Protein AF-H0F268-F1 (afdb_monomer_lite)

Organism: NCBI:txid477184

Sequence (462 aa):
NNNSALPGAGPYPRFGGDTLRIVGVYVGIMRSIFLHEFGHALIGELELPSTGAEEDAVDMYSALQIVEPTMYPSSDKDVNKMARDAATYAALQWYYSGKLAEKRGASASSAWQDEHTGDLKRFRNMLCIMYGGNPAVFESVTKHVGFEDRTKARCTDEFNKQNRAWRRLLAPHTRVGEWTPDGQQPANAPGAPVNVVFEPSKRKIGNLFANNLSDAITANIKLLGQTYVLPRPVNVVFKDCGQLNAWYSPREGSITMCYDLIENIAVMISDIEMGTVGGEVVASKEGAAPAAPRQQPAPGQGMPALPSGAFDELKDSGVPPTSMLFSSPYRGATPNKHTRAEIVTTGDLVKMINKDKNILIIDTSGLRDTLPIAYPLADAGSDGSVADSLQSALDAWLQKNTGGRRDAPIVFMGAGMNDRSSYNAALRAGTLGWRAYWYRGGMEAWVANGLPTAPVKPAAKN

Structure (mmCIF, N/CA/C/O backbone):
data_AF-H0F268-F1
#
_entry.id   AF-H0F268-F1
#
loop_
_atom_site.group_PDB
_atom_site.id
_atom_site.type_symbol
_atom_site.label_atom_id
_atom_site.label_alt_id
_atom_site.label_comp_id
_atom_site.label_asym_id
_atom_site.label_entity_id
_atom_site.label_seq_id
_atom_site.pdbx_PDB_ins_code
_atom_site.Cartn_x
_atom_site.Cartn_y
_atom_site.Cartn_z
_atom_site.occupancy
_atom_site.B_iso_or_equiv
_atom_site.auth_seq_id
_atom_site.auth_comp_id
_atom_site.auth_asym_id
_atom_site.auth_atom_id
_atom_site.pdbx_PDB_model_num
ATOM 1 N N . ASN A 1 1 ? 35.171 2.423 -2.805 1.00 39.91 1 ASN A N 1
ATOM 2 C CA . ASN A 1 1 ? 36.390 1.601 -2.883 1.00 39.91 1 ASN A CA 1
ATOM 3 C C . ASN A 1 1 ? 36.097 0.134 -2.604 1.00 39.91 1 ASN A C 1
ATOM 5 O O . ASN A 1 1 ? 36.737 -0.492 -1.775 1.00 39.91 1 ASN A O 1
ATOM 9 N N . ASN A 1 2 ? 35.289 -0.484 -3.462 1.00 30.75 2 ASN A N 1
ATOM 10 C CA . ASN A 1 2 ? 35.883 -1.552 -4.253 1.00 30.75 2 ASN A CA 1
ATOM 11 C C . ASN A 1 2 ? 35.374 -1.433 -5.683 1.00 30.75 2 ASN A C 1
ATOM 13 O O . ASN A 1 2 ? 34.172 -1.431 -5.931 1.00 30.75 2 ASN A O 1
ATOM 17 N N . ASN A 1 3 ? 36.308 -1.208 -6.603 1.00 39.03 3 ASN A N 1
ATOM 18 C CA . ASN A 1 3 ? 36.022 -0.984 -8.013 1.00 39.03 3 ASN A CA 1
ATOM 19 C C . ASN A 1 3 ? 36.104 -2.327 -8.749 1.00 39.03 3 ASN A C 1
ATOM 21 O O . ASN A 1 3 ? 36.901 -2.487 -9.671 1.00 39.03 3 ASN A O 1
ATOM 25 N N . SER A 1 4 ? 35.318 -3.314 -8.304 1.00 48.06 4 SER A N 1
ATOM 26 C CA . SER A 1 4 ? 35.026 -4.478 -9.135 1.00 48.06 4 SER A CA 1
ATOM 27 C C . SER A 1 4 ? 34.239 -3.963 -10.333 1.00 48.06 4 SER A C 1
ATOM 29 O O . SER A 1 4 ? 33.072 -3.589 -10.212 1.00 48.06 4 SER A O 1
ATOM 31 N N . ALA A 1 5 ? 34.914 -3.854 -11.477 1.00 64.56 5 ALA A N 1
ATOM 32 C CA . ALA A 1 5 ? 34.293 -3.396 -12.706 1.00 64.56 5 ALA A CA 1
ATOM 33 C C . ALA A 1 5 ? 33.141 -4.350 -13.048 1.00 64.56 5 ALA A C 1
ATOM 35 O O . ALA A 1 5 ? 33.383 -5.506 -13.397 1.00 64.56 5 ALA A O 1
ATOM 36 N N . LEU A 1 6 ? 31.900 -3.869 -12.906 1.00 78.44 6 LEU A N 1
ATOM 37 C CA . LEU A 1 6 ? 30.704 -4.598 -13.329 1.00 78.44 6 LEU A CA 1
ATOM 38 C C . LEU A 1 6 ? 30.914 -5.045 -14.783 1.00 78.44 6 LEU A C 1
ATOM 40 O O . LEU A 1 6 ? 31.193 -4.187 -15.628 1.00 78.44 6 LEU A O 1
ATOM 44 N N . PRO A 1 7 ? 30.861 -6.356 -15.071 1.00 85.50 7 PRO A N 1
ATOM 45 C CA . PRO A 1 7 ? 31.221 -6.867 -16.382 1.00 85.50 7 PRO A CA 1
ATOM 46 C C . PRO A 1 7 ? 30.168 -6.482 -17.425 1.00 85.50 7 PRO A C 1
ATOM 48 O O . PRO A 1 7 ? 28.972 -6.427 -17.140 1.00 85.50 7 PRO A O 1
ATOM 51 N N . GLY A 1 8 ? 30.620 -6.256 -18.656 1.00 85.25 8 GLY A N 1
ATOM 52 C CA . GLY A 1 8 ? 29.765 -5.932 -19.797 1.00 85.25 8 GLY A CA 1
ATOM 53 C C . GLY A 1 8 ? 29.976 -4.527 -20.364 1.00 85.25 8 GLY A C 1
ATOM 54 O O . GLY A 1 8 ? 30.726 -3.703 -19.836 1.00 85.25 8 GLY A O 1
ATOM 55 N N . ALA A 1 9 ? 29.312 -4.277 -21.487 1.00 85.31 9 ALA A N 1
ATOM 56 C CA . ALA A 1 9 ? 29.306 -3.002 -22.192 1.00 85.31 9 ALA A CA 1
ATOM 57 C C . ALA A 1 9 ? 28.341 -1.986 -21.553 1.00 85.31 9 ALA A C 1
ATOM 59 O O . ALA A 1 9 ? 27.480 -2.342 -20.748 1.00 85.31 9 ALA A O 1
ATOM 60 N N . GLY A 1 10 ? 28.459 -0.723 -21.965 1.00 81.56 10 GLY A N 1
ATOM 61 C CA . GLY A 1 10 ? 27.558 0.352 -21.548 1.00 81.56 10 GLY A CA 1
ATOM 62 C C . GLY A 1 10 ? 28.002 1.110 -20.293 1.00 81.56 10 GLY A C 1
ATOM 63 O O . GLY A 1 10 ? 29.026 0.774 -19.682 1.00 81.56 10 GLY A O 1
ATOM 64 N N . PRO A 1 11 ? 27.265 2.168 -19.927 1.00 82.31 11 PRO A N 1
ATOM 65 C CA . PRO A 1 11 ? 27.530 2.949 -18.729 1.00 82.31 11 PRO A CA 1
ATOM 66 C C . PRO A 1 11 ? 27.094 2.206 -17.461 1.00 82.31 11 PRO A C 1
ATOM 68 O O . PRO A 1 11 ? 26.389 1.200 -17.506 1.00 82.31 11 PRO A O 1
ATOM 71 N N . TYR A 1 12 ? 27.502 2.726 -16.305 1.00 82.00 12 TYR A N 1
ATOM 72 C CA . TYR A 1 12 ? 26.882 2.382 -15.025 1.00 82.00 12 TYR A CA 1
ATOM 73 C C . TYR A 1 12 ? 26.437 3.678 -14.334 1.00 82.00 12 TYR A C 1
ATOM 75 O O . TYR A 1 12 ? 27.203 4.213 -13.523 1.00 82.00 12 TYR A O 1
ATOM 83 N N . PRO A 1 13 ? 25.238 4.196 -14.679 1.00 80.25 13 PRO A N 1
ATOM 84 C CA . PRO A 1 13 ? 24.692 5.428 -14.131 1.00 80.25 13 PRO A CA 1
ATOM 85 C C . PRO A 1 13 ? 24.835 5.529 -12.616 1.00 80.25 13 PRO A C 1
ATOM 87 O O . PRO A 1 13 ? 24.455 4.625 -11.860 1.00 80.25 13 PRO A O 1
ATOM 90 N N . ARG A 1 14 ? 25.413 6.653 -12.186 1.00 75.56 14 ARG A N 1
ATOM 91 C CA . ARG A 1 14 ? 25.535 7.056 -10.785 1.00 75.56 14 ARG A CA 1
ATOM 92 C C . ARG A 1 14 ? 24.607 8.240 -10.537 1.00 75.56 14 ARG A C 1
ATOM 94 O O . ARG A 1 14 ? 24.481 9.119 -11.383 1.00 75.56 14 ARG A O 1
ATOM 101 N N . PHE A 1 15 ? 24.007 8.275 -9.353 1.00 76.81 15 PHE A N 1
ATOM 102 C CA . PHE A 1 15 ? 22.953 9.240 -9.010 1.00 76.81 15 PHE A CA 1
ATOM 103 C C . PHE A 1 15 ? 23.374 10.253 -7.940 1.00 76.81 15 PHE A C 1
ATOM 105 O O . PHE A 1 15 ? 22.559 11.038 -7.481 1.00 76.81 15 PHE A O 1
ATOM 112 N N . GLY A 1 16 ? 24.646 10.239 -7.525 1.00 58.69 16 GLY A N 1
ATOM 113 C CA . GLY A 1 16 ? 25.162 11.077 -6.440 1.00 58.69 16 GLY A CA 1
ATOM 114 C C . GLY A 1 16 ? 24.672 10.637 -5.052 1.00 58.69 16 GLY A C 1
ATOM 115 O O . GLY A 1 16 ? 23.490 10.379 -4.833 1.00 58.69 16 GLY A O 1
ATOM 116 N N . GLY A 1 17 ? 25.583 10.573 -4.082 1.00 59.44 17 GLY A N 1
ATOM 117 C CA . GLY A 1 17 ? 25.289 10.067 -2.736 1.00 59.44 17 GLY A CA 1
ATOM 118 C C . GLY A 1 17 ? 25.667 8.595 -2.545 1.00 59.44 17 GLY A C 1
ATOM 119 O O . GLY A 1 17 ? 26.507 8.057 -3.266 1.00 59.44 17 GLY A O 1
ATOM 120 N N . ASP A 1 18 ? 25.092 7.974 -1.515 1.00 70.94 18 ASP A N 1
ATOM 121 C CA . ASP A 1 18 ? 25.461 6.633 -1.056 1.00 70.94 18 ASP A CA 1
ATOM 122 C C . ASP A 1 18 ? 24.874 5.484 -1.900 1.00 70.94 18 ASP A C 1
ATOM 124 O O . ASP A 1 18 ? 24.018 5.662 -2.771 1.00 70.94 18 ASP A O 1
ATOM 128 N N . THR A 1 19 ? 25.348 4.267 -1.618 1.00 78.31 19 THR A N 1
ATOM 129 C CA . THR A 1 19 ? 24.893 3.027 -2.263 1.00 78.31 19 THR A CA 1
ATOM 130 C C . THR A 1 19 ? 23.378 2.826 -2.154 1.00 78.31 19 THR A C 1
ATOM 132 O O . THR A 1 19 ? 22.784 2.271 -3.075 1.00 78.31 19 THR A O 1
ATOM 135 N N . LEU A 1 20 ? 22.737 3.299 -1.075 1.00 80.69 20 LEU A N 1
ATOM 136 C CA . LEU A 1 20 ? 21.297 3.122 -0.860 1.00 80.69 20 LEU A CA 1
ATOM 137 C C . LEU A 1 20 ? 20.471 3.908 -1.880 1.00 80.69 20 LEU A C 1
ATOM 139 O O . LEU A 1 20 ? 19.528 3.339 -2.422 1.00 80.69 20 LEU A O 1
ATOM 143 N N . ARG A 1 21 ? 20.851 5.153 -2.217 1.00 81.94 21 ARG A N 1
ATOM 144 C CA . ARG A 1 21 ? 20.159 5.911 -3.280 1.00 81.94 21 ARG A CA 1
ATOM 145 C C . ARG A 1 21 ? 20.317 5.238 -4.642 1.00 81.94 21 ARG A C 1
ATOM 147 O O . ARG A 1 21 ? 19.352 5.162 -5.391 1.00 81.94 21 ARG A O 1
ATOM 154 N N . ILE A 1 22 ? 21.503 4.704 -4.953 1.00 84.12 22 ILE A N 1
ATOM 155 C CA . ILE A 1 22 ? 21.740 3.990 -6.221 1.00 84.12 22 ILE A CA 1
ATOM 156 C C . ILE A 1 22 ? 20.836 2.754 -6.322 1.00 84.12 22 ILE A C 1
ATOM 158 O O . ILE A 1 22 ? 20.168 2.573 -7.338 1.00 84.12 22 ILE A O 1
ATOM 162 N N . VAL A 1 23 ? 20.774 1.932 -5.268 1.00 84.88 23 VAL A N 1
ATOM 163 C CA . VAL A 1 23 ? 19.865 0.775 -5.220 1.00 84.88 23 VAL A CA 1
ATOM 164 C C . VAL A 1 23 ? 18.407 1.232 -5.294 1.00 84.88 23 VAL A C 1
ATOM 166 O O . VAL A 1 23 ? 17.646 0.661 -6.067 1.00 84.88 23 VAL A O 1
ATOM 169 N N . GLY A 1 24 ? 18.036 2.293 -4.571 1.00 87.19 24 GLY A N 1
ATOM 170 C CA . GLY A 1 24 ? 16.711 2.908 -4.625 1.00 87.19 24 GLY A CA 1
ATOM 171 C C . GLY A 1 24 ? 16.283 3.256 -6.050 1.00 87.19 24 GLY A C 1
ATOM 172 O O . GLY A 1 24 ? 15.215 2.831 -6.470 1.00 87.19 24 GLY A O 1
ATOM 173 N N . VAL A 1 25 ? 17.131 3.932 -6.833 1.00 90.12 25 VAL A N 1
ATOM 174 C CA . VAL A 1 25 ? 16.828 4.280 -8.234 1.00 90.12 25 VAL A CA 1
ATOM 175 C C . VAL A 1 25 ? 16.576 3.030 -9.085 1.00 90.12 25 VAL A C 1
ATOM 177 O O . VAL A 1 25 ? 15.501 2.903 -9.670 1.00 90.12 25 VAL A O 1
ATOM 180 N N . TYR A 1 26 ? 17.520 2.080 -9.132 1.00 92.44 26 TYR A N 1
ATOM 181 C CA . TYR A 1 26 ? 17.376 0.880 -9.974 1.00 92.44 26 TYR A CA 1
ATOM 182 C C . TYR A 1 26 ? 16.198 -0.005 -9.547 1.00 92.44 26 TYR A C 1
ATOM 184 O O . TYR A 1 26 ? 15.476 -0.513 -10.405 1.00 92.44 26 TYR A O 1
ATOM 192 N N . VAL A 1 27 ? 15.976 -0.174 -8.239 1.00 90.94 27 VAL A N 1
ATOM 193 C CA . VAL A 1 27 ? 14.831 -0.928 -7.707 1.00 90.94 27 VAL A CA 1
ATOM 194 C C . VAL A 1 27 ? 13.522 -0.198 -7.997 1.00 90.94 27 VAL A C 1
ATOM 196 O O . VAL A 1 27 ? 12.557 -0.860 -8.355 1.00 90.94 27 VAL A O 1
ATOM 199 N N . GLY A 1 28 ? 13.482 1.133 -7.903 1.00 93.81 28 GLY A N 1
ATOM 200 C CA . GLY A 1 28 ? 12.310 1.950 -8.221 1.00 93.81 28 GLY A CA 1
ATOM 201 C C . GLY A 1 28 ? 11.869 1.818 -9.675 1.00 93.81 28 GLY A C 1
ATOM 202 O O . GLY A 1 28 ? 10.715 1.480 -9.926 1.00 93.81 28 GLY A O 1
ATOM 203 N N . ILE A 1 29 ? 12.803 2.006 -10.614 1.00 95.25 29 ILE A N 1
ATOM 204 C CA . ILE A 1 29 ? 12.572 1.831 -12.059 1.00 95.25 29 ILE A CA 1
ATOM 205 C C . ILE A 1 29 ? 12.112 0.398 -12.357 1.00 95.25 29 ILE A C 1
ATOM 207 O O . ILE A 1 29 ? 11.075 0.183 -12.972 1.00 95.25 29 ILE A O 1
ATOM 211 N N . MET A 1 30 ? 12.865 -0.609 -11.899 1.00 96.06 30 MET A N 1
ATOM 212 C CA . MET A 1 30 ? 12.541 -2.008 -12.188 1.00 96.06 30 MET A CA 1
ATOM 213 C C . MET A 1 30 ? 11.181 -2.409 -11.608 1.00 96.06 30 MET A C 1
ATOM 215 O O . MET A 1 30 ? 10.377 -3.021 -12.307 1.00 96.06 30 MET A O 1
ATOM 219 N N . ARG A 1 31 ? 10.908 -2.044 -10.348 1.00 95.94 31 ARG A N 1
ATOM 220 C CA . ARG A 1 31 ? 9.671 -2.407 -9.647 1.00 95.94 31 ARG A CA 1
ATOM 221 C C . ARG A 1 31 ? 8.453 -1.716 -10.255 1.00 95.94 31 ARG A C 1
ATOM 223 O O . ARG A 1 31 ? 7.400 -2.340 -10.285 1.00 95.94 31 ARG A O 1
ATOM 230 N N . SER A 1 32 ? 8.575 -0.481 -10.749 1.00 96.94 32 SER A N 1
ATOM 231 C CA . SER A 1 32 ? 7.452 0.229 -11.376 1.00 96.94 32 SER A CA 1
ATOM 232 C C . SER A 1 32 ? 7.018 -0.398 -12.693 1.00 96.94 32 SER A C 1
ATOM 234 O O . SER A 1 32 ? 5.826 -0.642 -12.879 1.00 96.94 32 SER A O 1
ATOM 236 N N . ILE A 1 33 ? 7.985 -0.724 -13.550 1.00 97.31 33 ILE A N 1
ATOM 237 C CA . ILE A 1 33 ? 7.761 -1.423 -14.815 1.00 97.31 33 ILE A CA 1
ATOM 238 C C . ILE A 1 33 ? 7.198 -2.818 -14.524 1.00 97.31 33 ILE A C 1
ATOM 240 O O . ILE A 1 33 ? 6.125 -3.165 -15.000 1.00 97.31 33 ILE A O 1
ATOM 244 N N . PHE A 1 34 ? 7.858 -3.592 -13.655 1.00 98.25 34 PHE A N 1
ATOM 245 C CA . PHE A 1 34 ? 7.415 -4.947 -13.328 1.00 98.25 34 PHE A CA 1
ATOM 246 C C . PHE A 1 34 ? 5.987 -4.988 -12.761 1.00 98.25 34 PHE A C 1
ATOM 248 O O . PHE A 1 34 ? 5.212 -5.858 -13.142 1.00 98.25 34 PHE A O 1
ATOM 255 N N . LEU A 1 35 ? 5.616 -4.069 -11.863 1.00 98.25 35 LEU A N 1
ATOM 256 C CA . LEU A 1 35 ? 4.268 -4.052 -11.288 1.00 98.25 35 LEU A CA 1
ATOM 257 C C . LEU A 1 35 ? 3.202 -3.574 -12.277 1.00 98.25 35 LEU A C 1
ATOM 259 O O . LEU A 1 35 ? 2.061 -3.998 -12.150 1.00 98.25 35 LEU A O 1
ATOM 263 N N . HIS A 1 36 ? 3.557 -2.736 -13.251 1.00 98.00 36 HIS A N 1
ATOM 264 C CA . HIS A 1 36 ? 2.671 -2.383 -14.360 1.00 98.00 36 HIS A CA 1
ATOM 265 C C . HIS A 1 36 ? 2.367 -3.641 -15.205 1.00 98.00 36 HIS A C 1
ATOM 267 O O . HIS A 1 36 ? 1.209 -4.045 -15.302 1.00 98.00 36 HIS A O 1
ATOM 273 N N . GLU A 1 37 ? 3.397 -4.382 -15.637 1.00 98.44 37 GLU A N 1
ATOM 274 C CA . GLU A 1 37 ? 3.222 -5.667 -16.344 1.00 98.44 37 GLU A CA 1
ATOM 275 C C . GLU A 1 37 ? 2.495 -6.733 -15.513 1.00 98.44 37 GLU A C 1
ATOM 277 O O . GLU A 1 37 ? 1.685 -7.511 -16.020 1.00 98.44 37 GLU A O 1
ATOM 282 N N . PHE A 1 38 ? 2.766 -6.783 -14.207 1.00 98.44 38 PHE A N 1
ATOM 283 C CA . PHE A 1 38 ? 2.080 -7.695 -13.300 1.00 98.44 38 PHE A CA 1
ATOM 284 C C . PHE A 1 38 ? 0.616 -7.289 -13.079 1.00 98.44 38 PHE A C 1
ATOM 286 O O . PHE A 1 38 ? -0.216 -8.153 -12.820 1.00 98.44 38 PHE A O 1
ATOM 293 N N . GLY A 1 39 ? 0.272 -6.010 -13.250 1.00 98.06 39 GLY A N 1
ATOM 294 C CA . GLY A 1 39 ? -1.109 -5.540 -13.323 1.00 98.06 39 GLY A CA 1
ATOM 295 C C . GLY A 1 39 ? -1.859 -6.165 -14.502 1.00 98.06 39 GLY A C 1
ATOM 296 O O . GLY A 1 39 ? -2.933 -6.730 -14.293 1.00 98.06 39 GLY A O 1
ATOM 297 N N . HIS A 1 40 ? -1.268 -6.161 -15.703 1.00 98.25 40 HIS A N 1
ATOM 298 C CA . HIS A 1 40 ? -1.836 -6.850 -16.872 1.00 98.25 40 HIS A CA 1
ATOM 299 C C . HIS A 1 40 ? -1.938 -8.360 -16.654 1.00 98.25 40 HIS A C 1
ATOM 301 O O . HIS A 1 40 ? -2.950 -8.972 -16.994 1.00 98.25 40 HIS A O 1
ATOM 307 N N . ALA A 1 41 ? -0.923 -8.972 -16.032 1.00 98.06 41 ALA A N 1
ATOM 308 C CA . ALA A 1 41 ? -0.980 -10.384 -15.668 1.00 98.06 41 ALA A CA 1
ATOM 309 C C . ALA A 1 41 ? -2.133 -10.673 -14.692 1.00 98.06 41 ALA A C 1
ATOM 311 O O . ALA A 1 41 ? -2.877 -11.624 -14.897 1.00 98.06 41 ALA A O 1
ATOM 312 N N . LEU A 1 42 ? -2.355 -9.843 -13.668 1.00 98.12 42 LEU A N 1
ATOM 313 C CA . LEU A 1 42 ? -3.487 -10.016 -12.754 1.00 98.12 42 LEU A CA 1
ATOM 314 C C . LEU A 1 42 ? -4.836 -9.849 -13.461 1.00 98.12 42 LEU A C 1
ATOM 316 O O . LEU A 1 42 ? -5.734 -10.648 -13.213 1.00 98.12 42 LEU A O 1
ATOM 320 N N . ILE A 1 43 ? -4.980 -8.859 -14.348 1.00 98.00 43 ILE A N 1
ATOM 321 C CA . ILE A 1 43 ? -6.211 -8.649 -15.125 1.00 98.00 43 ILE A CA 1
ATOM 322 C C . ILE A 1 43 ? -6.481 -9.842 -16.048 1.00 98.00 43 ILE A C 1
ATOM 324 O O . ILE A 1 43 ? -7.569 -10.414 -16.002 1.00 98.00 43 ILE A O 1
ATOM 328 N N . GLY A 1 44 ? -5.486 -10.255 -16.836 1.00 96.88 44 GLY A N 1
ATOM 329 C CA . GLY A 1 44 ? -5.625 -11.321 -17.825 1.00 96.88 44 GLY A CA 1
ATOM 330 C C . GLY A 1 44 ? -5.729 -12.731 -17.237 1.00 96.88 44 GLY A C 1
ATOM 331 O O . GLY A 1 44 ? -6.496 -13.536 -17.752 1.00 96.88 44 GLY A O 1
ATOM 332 N N . GLU A 1 45 ? -4.982 -13.054 -16.176 1.00 97.38 45 GLU A N 1
ATOM 333 C CA . GLU A 1 45 ? -5.010 -14.390 -15.554 1.00 97.38 45 GLU A CA 1
ATOM 334 C C . GLU A 1 45 ? -6.219 -14.591 -14.633 1.00 97.38 45 GLU A C 1
ATOM 336 O O . GLU A 1 45 ? -6.694 -15.714 -14.493 1.00 97.38 45 GLU A O 1
ATOM 341 N N . LEU A 1 46 ? -6.705 -13.538 -13.965 1.00 97.25 46 LEU A N 1
ATOM 342 C CA . LEU A 1 46 ? -7.818 -13.634 -13.007 1.00 97.25 46 LEU A CA 1
ATOM 343 C C . LEU A 1 46 ? -9.152 -13.126 -13.583 1.00 97.25 46 LEU A C 1
ATOM 345 O O . LEU A 1 46 ? -10.132 -13.048 -12.847 1.00 97.25 46 LEU A O 1
ATOM 349 N N . GLU A 1 47 ? -9.182 -12.778 -14.874 1.00 95.94 47 GLU A N 1
ATOM 350 C CA . GLU A 1 47 ? -10.338 -12.218 -15.593 1.00 95.94 47 GLU A CA 1
ATOM 351 C C . GLU A 1 47 ? -10.945 -10.982 -14.888 1.00 95.94 47 GLU A C 1
ATOM 353 O O . GLU A 1 47 ? -12.166 -10.813 -14.802 1.00 95.94 47 GLU A O 1
ATOM 358 N N . LEU A 1 48 ? -10.090 -10.101 -14.347 1.00 96.75 48 LEU A N 1
ATOM 359 C CA . LEU A 1 48 ? -10.554 -8.931 -13.595 1.00 96.75 48 LEU A CA 1
ATOM 360 C C . LEU A 1 48 ? -11.178 -7.887 -14.538 1.00 96.75 48 LEU A C 1
ATOM 362 O O . LEU A 1 48 ? -10.583 -7.539 -15.557 1.00 96.75 48 LEU A O 1
ATOM 366 N N . PRO A 1 49 ? -12.337 -7.301 -14.195 1.00 94.44 49 PRO A N 1
ATOM 367 C CA . PRO A 1 49 ? -12.942 -6.257 -15.011 1.00 94.44 49 PRO A CA 1
ATOM 368 C C . PRO A 1 49 ? -12.187 -4.924 -14.884 1.00 94.44 49 PRO A C 1
ATOM 370 O O . PRO A 1 49 ? -12.073 -4.371 -13.787 1.00 94.44 49 PRO A O 1
ATOM 373 N N . SER A 1 50 ? -11.789 -4.345 -16.019 1.00 90.69 50 SER A N 1
ATOM 374 C CA . SER A 1 50 ? -11.462 -2.918 -16.136 1.00 90.69 50 SER A CA 1
ATOM 375 C C . SER A 1 50 ? -12.594 -2.171 -16.846 1.00 90.69 50 SER A C 1
ATOM 377 O O . SER A 1 50 ? -13.091 -2.608 -17.882 1.00 90.69 50 SER A O 1
ATOM 379 N N . THR A 1 51 ? -13.015 -1.030 -16.294 1.00 86.88 51 THR A N 1
ATOM 380 C CA . THR A 1 51 ? -14.031 -0.141 -16.898 1.00 86.88 51 THR A CA 1
ATOM 381 C C . THR A 1 51 ? -13.431 1.142 -17.486 1.00 86.88 51 THR A C 1
ATOM 383 O O . THR A 1 51 ? -14.166 2.073 -17.813 1.00 86.88 51 THR A O 1
ATOM 386 N N . GLY A 1 52 ? -12.102 1.223 -17.567 1.00 87.44 52 GLY A N 1
ATOM 387 C CA . GLY A 1 52 ? -11.348 2.316 -18.183 1.00 87.44 52 GLY A CA 1
ATOM 388 C C . GLY A 1 52 ? -10.210 1.763 -19.042 1.00 87.44 52 GLY A C 1
ATOM 389 O O . GLY A 1 52 ? -10.155 0.560 -19.286 1.00 87.44 52 GLY A O 1
ATOM 390 N N . ALA A 1 53 ? -9.295 2.628 -19.486 1.00 90.88 53 ALA A N 1
ATOM 391 C CA . ALA A 1 53 ? -8.071 2.175 -20.148 1.00 90.88 53 ALA A CA 1
ATOM 392 C C . ALA A 1 53 ? -7.273 1.262 -19.202 1.00 90.88 53 ALA A C 1
ATOM 394 O O . ALA A 1 53 ? -7.070 1.618 -18.037 1.00 90.88 53 ALA A O 1
ATOM 395 N N . GLU A 1 54 ? -6.859 0.092 -19.691 1.00 94.44 54 GLU A N 1
ATOM 396 C CA . GLU A 1 54 ? -6.138 -0.897 -18.883 1.00 94.44 54 GLU A CA 1
ATOM 397 C C . GLU A 1 54 ? -4.798 -0.332 -18.397 1.00 94.44 54 GLU A C 1
ATOM 399 O O . GLU A 1 54 ? -4.527 -0.390 -17.201 1.00 94.44 54 GLU A O 1
ATOM 404 N N . GLU A 1 55 ? -4.072 0.365 -19.276 1.00 94.06 55 GLU A N 1
ATOM 405 C CA . GLU A 1 55 ? -2.858 1.140 -18.980 1.00 94.06 55 GLU A CA 1
ATOM 406 C C . GLU A 1 55 ? -2.988 2.055 -17.756 1.00 94.06 55 GLU A C 1
ATOM 408 O O . GLU A 1 55 ? -2.200 1.980 -16.810 1.00 94.06 55 GLU A O 1
ATOM 413 N N . ASP A 1 56 ? -4.023 2.907 -17.735 1.00 93.44 56 ASP A N 1
ATOM 414 C CA . ASP A 1 56 ? -4.275 3.815 -16.612 1.00 93.44 56 ASP A CA 1
ATOM 415 C C . ASP A 1 56 ? -4.587 3.006 -15.333 1.00 93.44 56 ASP A C 1
ATOM 417 O O . ASP A 1 56 ? -4.214 3.432 -14.241 1.00 93.44 56 ASP A O 1
ATOM 421 N N . ALA A 1 57 ? -5.241 1.840 -15.435 1.00 95.94 57 ALA A N 1
ATOM 422 C CA . ALA A 1 57 ? -5.576 0.993 -14.288 1.00 95.94 57 ALA A CA 1
ATOM 423 C C . ALA A 1 57 ? -4.353 0.261 -13.705 1.00 95.94 57 ALA A C 1
ATOM 425 O O . ALA A 1 57 ? -4.195 0.231 -12.477 1.00 95.94 57 ALA A O 1
ATOM 426 N N . VAL A 1 58 ? -3.475 -0.291 -14.549 1.00 97.31 58 VAL A N 1
ATOM 427 C CA . VAL A 1 58 ? -2.255 -0.992 -14.115 1.00 97.31 58 VAL A CA 1
ATOM 428 C C . VAL A 1 58 ? -1.169 -0.025 -13.637 1.00 97.31 58 VAL A C 1
ATOM 430 O O . VAL A 1 58 ? -0.447 -0.340 -12.690 1.00 97.31 58 VAL A O 1
ATOM 433 N N . ASP A 1 59 ? -1.136 1.209 -14.153 1.00 96.56 59 ASP A N 1
ATOM 434 C CA . ASP A 1 59 ? -0.371 2.310 -13.555 1.00 96.56 59 ASP A CA 1
ATOM 435 C C . ASP A 1 59 ? -0.836 2.600 -12.121 1.00 96.56 59 ASP A C 1
ATOM 437 O O . ASP A 1 59 ? -0.005 2.822 -11.235 1.00 96.56 59 ASP A O 1
ATOM 441 N N . MET A 1 60 ? -2.151 2.579 -11.851 1.00 96.75 60 MET A N 1
ATOM 442 C CA . MET A 1 60 ? -2.651 2.757 -10.481 1.00 96.75 60 MET A CA 1
ATOM 443 C C . MET A 1 60 ? -2.276 1.566 -9.593 1.00 96.75 60 MET A C 1
ATOM 445 O O . MET A 1 60 ? -1.885 1.788 -8.448 1.00 96.75 60 MET A O 1
ATOM 449 N N . TYR A 1 61 ? -2.327 0.328 -10.099 1.00 97.75 61 TYR A N 1
ATOM 450 C CA . TYR A 1 61 ? -1.835 -0.845 -9.363 1.00 97.75 61 TYR A CA 1
ATOM 451 C C . TYR A 1 61 ? -0.348 -0.706 -9.009 1.00 97.75 61 TYR A C 1
ATOM 453 O O . TYR A 1 61 ? 0.023 -0.834 -7.839 1.00 97.75 61 TYR A O 1
ATOM 461 N N . SER A 1 62 ? 0.488 -0.355 -9.990 1.00 98.06 62 SER A N 1
ATOM 462 C CA . SER A 1 62 ? 1.921 -0.119 -9.806 1.00 98.06 62 SER A CA 1
ATOM 463 C C . SER A 1 62 ? 2.184 0.971 -8.759 1.00 98.06 62 SER A C 1
ATOM 465 O O . SER A 1 62 ? 2.921 0.747 -7.796 1.00 98.06 62 SER A O 1
ATOM 467 N N . ALA A 1 63 ? 1.492 2.112 -8.849 1.00 98.06 63 ALA A N 1
ATOM 468 C CA . ALA A 1 63 ? 1.591 3.200 -7.876 1.00 98.06 63 ALA A CA 1
ATOM 469 C C . ALA A 1 63 ? 1.207 2.770 -6.445 1.00 98.06 63 ALA A C 1
ATOM 471 O O . ALA A 1 63 ? 1.934 3.082 -5.498 1.00 98.06 63 ALA A O 1
ATOM 472 N N . LEU A 1 64 ? 0.101 2.029 -6.282 1.00 97.75 64 LEU A N 1
ATOM 473 C CA . LEU A 1 64 ? -0.365 1.495 -4.994 1.00 97.75 64 LEU A CA 1
ATOM 474 C C . LEU A 1 64 ? 0.668 0.546 -4.366 1.00 97.75 64 LEU A C 1
ATOM 476 O O . LEU A 1 64 ? 1.045 0.702 -3.205 1.00 97.75 64 LEU A O 1
ATOM 480 N N . GLN A 1 65 ? 1.163 -0.409 -5.152 1.00 96.62 65 GLN A N 1
ATOM 481 C CA . GLN A 1 65 ? 2.131 -1.414 -4.711 1.00 96.62 65 GLN A CA 1
ATOM 482 C C . GLN A 1 65 ? 3.534 -0.839 -4.455 1.00 96.62 65 GLN A C 1
ATOM 484 O O . GLN A 1 65 ? 4.334 -1.444 -3.739 1.00 96.62 65 GLN A O 1
ATOM 489 N N . ILE A 1 66 ? 3.857 0.328 -5.017 1.00 95.88 66 ILE A N 1
ATOM 490 C CA . ILE A 1 66 ? 5.114 1.046 -4.770 1.00 95.88 66 ILE A CA 1
ATOM 491 C C . ILE A 1 66 ? 5.053 1.919 -3.516 1.00 95.88 66 ILE A C 1
ATOM 493 O O . ILE A 1 66 ? 6.052 2.011 -2.801 1.00 95.88 66 ILE A O 1
ATOM 497 N N . VAL A 1 67 ? 3.914 2.558 -3.224 1.00 96.75 67 VAL A N 1
ATOM 498 C CA . VAL A 1 67 ? 3.786 3.410 -2.029 1.00 96.75 67 VAL A CA 1
ATOM 499 C C . VAL A 1 67 ? 3.654 2.605 -0.734 1.00 96.75 67 VAL A C 1
ATOM 501 O O . VAL A 1 67 ? 4.118 3.069 0.309 1.00 96.75 67 VAL A O 1
ATOM 504 N N . GLU A 1 68 ? 3.089 1.396 -0.781 1.00 95.38 68 GLU A N 1
ATOM 505 C CA . GLU A 1 68 ? 2.778 0.576 0.401 1.00 95.38 68 GLU A CA 1
ATOM 506 C C . GLU A 1 68 ? 3.938 0.412 1.417 1.00 95.38 68 GLU A C 1
ATOM 508 O O . GLU A 1 68 ? 3.710 0.659 2.606 1.00 95.38 68 GLU A O 1
ATOM 513 N N . PRO A 1 69 ? 5.203 0.138 1.029 1.00 94.00 69 PRO A N 1
ATOM 514 C CA . PRO A 1 69 ? 6.306 0.038 1.993 1.00 94.00 69 PRO A CA 1
ATOM 515 C C . PRO A 1 69 ? 6.655 1.368 2.685 1.00 94.00 69 PRO A C 1
ATOM 517 O O . PRO A 1 69 ? 7.294 1.375 3.735 1.00 94.00 69 PRO A O 1
ATOM 520 N N . THR A 1 70 ? 6.241 2.508 2.120 1.00 95.25 70 THR A N 1
ATOM 521 C CA . THR A 1 70 ? 6.367 3.825 2.770 1.00 95.25 70 THR A CA 1
ATOM 522 C C . THR A 1 70 ? 5.217 4.106 3.740 1.00 95.25 70 THR A C 1
ATOM 524 O O . THR A 1 70 ? 5.380 4.913 4.653 1.00 95.25 70 THR A O 1
ATOM 527 N N . MET A 1 71 ? 4.065 3.451 3.564 1.00 95.06 71 MET A N 1
ATOM 528 C CA . MET A 1 71 ? 2.905 3.552 4.456 1.00 95.06 71 MET A CA 1
ATOM 529 C C . MET A 1 71 ? 3.100 2.750 5.743 1.00 95.06 71 MET A C 1
ATOM 531 O O . MET A 1 71 ? 2.647 3.173 6.804 1.00 95.06 71 MET A O 1
ATOM 535 N N . TYR A 1 72 ? 3.783 1.607 5.644 1.00 91.00 72 TYR A N 1
ATOM 536 C CA . TYR A 1 72 ? 4.027 0.676 6.745 1.00 91.00 72 TYR A CA 1
ATOM 537 C C . TYR A 1 72 ? 5.539 0.493 6.965 1.00 91.00 72 TYR A C 1
ATOM 539 O O . TYR A 1 72 ? 6.091 -0.558 6.633 1.00 91.00 72 TYR A O 1
ATOM 547 N N . PRO A 1 73 ? 6.243 1.519 7.485 1.00 85.31 73 PRO A N 1
ATOM 548 C CA . PRO A 1 73 ? 7.694 1.487 7.619 1.00 85.31 73 PRO A CA 1
ATOM 549 C C . PRO A 1 73 ? 8.159 0.366 8.557 1.00 85.31 73 PRO A C 1
ATOM 551 O O . PRO A 1 73 ? 7.610 0.151 9.641 1.00 85.31 73 PRO A O 1
ATOM 554 N N . SER A 1 74 ? 9.229 -0.311 8.149 1.00 88.19 74 SER A N 1
ATOM 555 C CA . SER A 1 74 ? 9.914 -1.328 8.946 1.00 88.19 74 SER A CA 1
ATOM 556 C C . SER A 1 74 ? 10.671 -0.708 10.132 1.00 88.19 74 SER A C 1
ATOM 558 O O . SER A 1 74 ? 10.804 0.514 10.245 1.00 88.19 74 SER A O 1
ATOM 560 N N . SER A 1 75 ? 11.227 -1.537 11.017 1.00 87.50 75 SER A N 1
ATOM 561 C CA . SER A 1 75 ? 12.181 -1.076 12.037 1.00 87.50 75 SER A CA 1
ATOM 562 C C . SER A 1 75 ? 13.545 -0.665 11.458 1.00 87.50 75 SER A C 1
ATOM 564 O O . SER A 1 75 ? 14.310 0.020 12.140 1.00 87.50 75 SER A O 1
ATOM 566 N N . ASP A 1 76 ? 13.850 -1.054 10.218 1.00 92.06 76 ASP A N 1
ATOM 567 C CA . ASP A 1 76 ? 15.116 -0.784 9.546 1.00 92.06 76 ASP A CA 1
ATOM 568 C C . ASP A 1 76 ? 15.062 0.551 8.780 1.00 92.06 76 ASP A C 1
ATOM 570 O O . ASP A 1 76 ? 14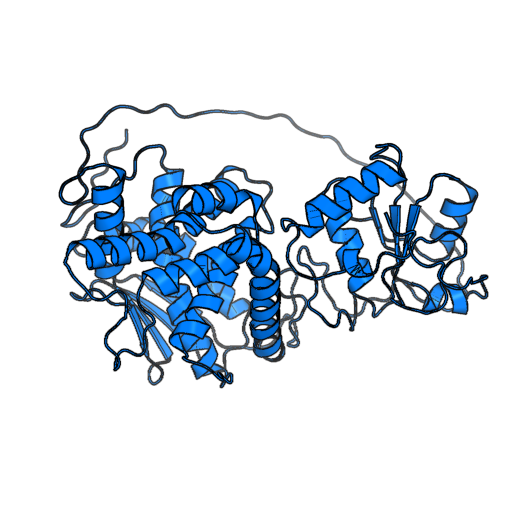.234 0.783 7.894 1.00 92.06 76 ASP A O 1
ATOM 574 N N . LYS A 1 77 ? 15.964 1.471 9.138 1.00 91.62 77 LYS A N 1
ATOM 575 C CA . LYS A 1 77 ? 16.007 2.822 8.564 1.00 91.62 77 LYS A CA 1
ATOM 576 C C . LYS A 1 77 ? 16.513 2.846 7.123 1.00 91.62 77 LYS A C 1
ATOM 578 O O . LYS A 1 77 ? 16.089 3.728 6.372 1.00 91.62 77 LYS A O 1
ATOM 583 N N . ASP A 1 78 ? 17.366 1.903 6.740 1.00 90.06 78 ASP A N 1
ATOM 584 C CA . ASP A 1 78 ? 17.969 1.830 5.412 1.00 90.06 78 ASP A CA 1
ATOM 585 C C . ASP A 1 78 ? 16.990 1.191 4.425 1.00 90.06 78 ASP A C 1
ATOM 587 O O . ASP A 1 78 ? 16.813 1.715 3.324 1.00 90.06 78 ASP A O 1
ATOM 591 N N . VAL A 1 79 ? 16.235 0.171 4.855 1.00 89.75 79 VAL A N 1
ATOM 592 C CA . VAL A 1 79 ? 15.062 -0.340 4.117 1.00 89.75 79 VAL A CA 1
ATOM 593 C C . VAL A 1 79 ? 14.034 0.774 3.910 1.00 89.75 79 VAL A C 1
ATOM 595 O O . VAL A 1 79 ? 13.583 1.006 2.788 1.00 89.75 79 VAL A O 1
ATOM 598 N N . ASN A 1 80 ? 13.713 1.540 4.958 1.00 91.75 80 ASN A N 1
ATOM 599 C CA . ASN A 1 80 ? 12.765 2.653 4.854 1.00 91.75 80 ASN A CA 1
ATOM 600 C C . ASN A 1 80 ? 13.288 3.805 3.977 1.00 91.75 80 ASN A C 1
ATOM 602 O O . ASN A 1 80 ? 12.497 4.536 3.383 1.00 91.75 80 ASN A O 1
ATOM 606 N N . LYS A 1 81 ? 14.607 4.026 3.899 1.00 91.62 81 LYS A N 1
ATOM 607 C CA . LYS A 1 81 ? 15.213 4.965 2.942 1.00 91.62 81 LYS A CA 1
ATOM 608 C C . LYS A 1 81 ? 15.070 4.434 1.515 1.00 91.62 81 LYS A C 1
ATOM 610 O O . LYS A 1 81 ? 14.482 5.118 0.687 1.00 91.62 81 LYS A O 1
ATOM 615 N N . MET A 1 82 ? 15.501 3.199 1.269 1.00 90.62 82 MET A N 1
ATOM 616 C CA . MET A 1 82 ? 15.428 2.546 -0.038 1.00 90.62 82 MET A CA 1
ATOM 617 C C . MET A 1 82 ? 13.997 2.504 -0.588 1.00 90.62 82 MET A C 1
ATOM 619 O O . MET A 1 82 ? 13.801 2.784 -1.764 1.00 90.62 82 MET A O 1
ATOM 623 N N . ALA A 1 83 ? 12.994 2.233 0.254 1.00 93.00 83 ALA A N 1
ATOM 624 C CA . ALA A 1 83 ? 11.582 2.265 -0.128 1.00 93.00 83 ALA A CA 1
ATOM 625 C C . ALA A 1 83 ? 11.119 3.654 -0.607 1.00 93.00 83 ALA A C 1
ATOM 627 O O . ALA A 1 83 ? 10.422 3.758 -1.614 1.00 93.00 83 ALA A O 1
ATOM 628 N N . ARG A 1 84 ? 11.522 4.728 0.089 1.00 94.62 84 ARG A N 1
ATOM 629 C CA . ARG A 1 84 ? 11.181 6.114 -0.281 1.00 94.62 84 ARG A CA 1
ATOM 630 C C . ARG A 1 84 ? 11.901 6.562 -1.550 1.00 94.62 84 ARG A C 1
ATOM 632 O O . ARG A 1 84 ? 11.272 7.180 -2.407 1.00 94.62 84 ARG A O 1
ATOM 639 N N . ASP A 1 85 ? 13.180 6.220 -1.684 1.00 92.31 85 ASP A N 1
ATOM 640 C CA . ASP A 1 85 ? 13.973 6.513 -2.880 1.00 92.31 85 ASP A CA 1
ATOM 641 C C . ASP A 1 85 ? 13.382 5.761 -4.088 1.00 92.31 85 ASP A C 1
ATOM 643 O O . ASP A 1 85 ? 13.048 6.381 -5.096 1.00 92.31 85 ASP A O 1
ATOM 647 N N . ALA A 1 86 ? 13.134 4.452 -3.960 1.00 93.75 86 ALA A N 1
ATOM 648 C CA . ALA A 1 86 ? 12.516 3.632 -5.004 1.00 93.75 86 ALA A CA 1
ATOM 649 C C . ALA A 1 86 ? 11.135 4.142 -5.421 1.00 93.75 86 ALA A C 1
ATOM 651 O O . ALA A 1 86 ? 10.862 4.253 -6.616 1.00 93.75 86 ALA A O 1
ATOM 652 N N . ALA A 1 87 ? 10.286 4.518 -4.462 1.00 95.69 87 ALA A N 1
ATOM 653 C CA . ALA A 1 87 ? 9.000 5.122 -4.772 1.00 95.69 87 ALA A CA 1
ATOM 654 C C . ALA A 1 87 ? 9.163 6.449 -5.528 1.00 95.69 87 ALA A C 1
ATOM 656 O O . ALA A 1 87 ? 8.545 6.653 -6.569 1.00 95.69 87 ALA A O 1
ATOM 657 N N . THR A 1 88 ? 10.051 7.328 -5.066 1.00 93.75 88 THR A N 1
ATOM 658 C CA . THR A 1 88 ? 10.307 8.620 -5.716 1.00 93.75 88 THR A CA 1
ATOM 659 C C . THR A 1 88 ? 10.761 8.444 -7.170 1.00 93.75 88 THR A C 1
ATOM 661 O O . THR A 1 88 ? 10.190 9.064 -8.069 1.00 93.75 88 THR A O 1
ATOM 664 N N . TYR A 1 89 ? 11.721 7.553 -7.436 1.00 93.62 89 TYR A N 1
ATOM 665 C CA . TYR A 1 89 ? 12.241 7.325 -8.790 1.00 93.62 89 TYR A CA 1
ATOM 666 C C . TYR A 1 89 ? 11.277 6.576 -9.718 1.00 93.62 89 TYR A C 1
ATOM 668 O O . TYR A 1 89 ? 11.244 6.871 -10.914 1.00 93.62 89 TYR A O 1
ATOM 676 N N . ALA A 1 90 ? 10.426 5.704 -9.171 1.00 95.25 90 ALA A N 1
ATOM 677 C CA . ALA A 1 90 ? 9.325 5.079 -9.903 1.00 95.25 90 ALA A CA 1
ATOM 678 C C . ALA A 1 90 ? 8.348 6.104 -10.515 1.00 95.25 90 ALA A C 1
ATOM 680 O O . ALA A 1 90 ? 7.819 5.868 -11.600 1.00 95.25 90 ALA A O 1
ATOM 681 N N . ALA A 1 91 ? 8.137 7.249 -9.854 1.00 93.81 91 ALA A N 1
ATOM 682 C CA . ALA A 1 91 ? 7.352 8.355 -10.399 1.00 93.81 91 ALA A CA 1
ATOM 683 C C . ALA A 1 91 ? 8.191 9.300 -11.279 1.00 93.81 91 ALA A C 1
ATOM 685 O O . ALA A 1 91 ? 7.760 9.668 -12.372 1.00 93.81 91 ALA A O 1
ATOM 686 N N . LEU A 1 92 ? 9.389 9.700 -10.830 1.00 91.38 92 LEU A N 1
ATOM 687 C CA . LEU A 1 92 ? 10.190 10.726 -11.512 1.00 91.38 92 LEU A CA 1
ATOM 688 C C . LEU A 1 92 ? 10.612 10.350 -12.940 1.00 91.38 92 LEU A C 1
ATOM 690 O O . LEU A 1 92 ? 10.756 11.255 -13.759 1.00 91.38 92 LEU A O 1
ATOM 694 N N . GLN A 1 93 ? 10.739 9.061 -13.281 1.00 92.25 93 GLN A N 1
ATOM 695 C CA . GLN A 1 93 ? 10.979 8.634 -14.669 1.00 92.25 93 GLN A CA 1
ATOM 696 C C . GLN A 1 93 ? 9.956 9.233 -15.656 1.00 92.25 93 GLN A C 1
ATOM 698 O O . GLN A 1 93 ? 10.343 9.753 -16.703 1.00 92.25 93 GLN A O 1
ATOM 703 N N . TRP A 1 94 ? 8.671 9.261 -15.282 1.00 91.69 94 TRP A N 1
ATOM 704 C CA . TRP A 1 94 ? 7.584 9.796 -16.104 1.00 91.69 94 TRP A CA 1
ATOM 705 C C . TRP A 1 94 ? 7.645 11.323 -16.189 1.00 91.69 94 TRP A C 1
ATOM 707 O O . TRP A 1 94 ? 7.421 11.909 -17.247 1.00 91.69 94 TRP A O 1
ATOM 717 N N . TYR A 1 95 ? 8.018 11.990 -15.091 1.00 92.62 95 TYR A N 1
ATOM 718 C CA . TYR A 1 95 ? 8.249 13.434 -15.104 1.00 92.62 95 TYR A CA 1
ATOM 719 C C . TYR A 1 95 ? 9.390 13.809 -16.057 1.00 92.62 95 TYR A C 1
ATOM 721 O O . TYR A 1 95 ? 9.239 14.703 -16.888 1.00 92.62 95 TYR A O 1
ATOM 729 N N . TYR A 1 96 ? 10.521 13.108 -15.969 1.00 91.38 96 TYR A N 1
ATOM 730 C CA . TYR A 1 96 ? 11.697 13.385 -16.785 1.00 91.38 96 TYR A CA 1
ATOM 731 C C . TYR A 1 96 ? 11.488 13.062 -18.264 1.00 91.38 96 TYR A C 1
ATOM 733 O O . TYR A 1 96 ? 11.808 13.910 -19.098 1.00 91.38 96 TYR A O 1
ATOM 741 N N . SER A 1 97 ? 10.900 11.906 -18.587 1.00 89.81 97 SER A N 1
ATOM 742 C CA . SER A 1 97 ? 10.553 11.545 -19.967 1.00 89.81 97 SER A CA 1
ATOM 743 C C . SER A 1 97 ? 9.597 12.577 -20.574 1.00 89.81 97 SER A C 1
ATOM 745 O O . SER A 1 97 ? 9.904 13.188 -21.601 1.00 89.81 97 SER A O 1
ATOM 747 N N . GLY A 1 98 ? 8.517 12.914 -19.860 1.00 89.12 98 GLY A N 1
ATOM 748 C CA . GLY A 1 98 ? 7.555 13.925 -20.294 1.00 89.12 98 GLY A CA 1
ATOM 749 C C . GLY A 1 98 ? 8.154 15.327 -20.467 1.00 89.12 98 GLY A C 1
ATOM 750 O O . GLY A 1 98 ? 7.879 15.999 -21.461 1.00 89.12 98 GLY A O 1
ATOM 751 N N . LYS A 1 99 ? 9.034 15.777 -19.559 1.00 89.75 99 LYS A N 1
ATOM 752 C CA . LYS A 1 99 ? 9.743 17.064 -19.703 1.00 89.75 99 LYS A CA 1
ATOM 753 C C . LYS A 1 99 ? 10.786 17.060 -20.818 1.00 89.75 99 LYS A C 1
ATOM 755 O O . LYS A 1 99 ? 11.039 18.108 -21.414 1.00 89.75 99 LYS A O 1
ATOM 760 N N . LEU A 1 100 ? 11.382 15.914 -21.134 1.00 87.19 100 LEU A N 1
ATOM 761 C CA . LEU A 1 100 ? 12.271 15.768 -22.283 1.00 87.19 100 LEU A CA 1
ATOM 762 C C . LEU A 1 100 ? 11.483 15.770 -23.605 1.00 87.19 100 LEU A C 1
ATOM 764 O O . LEU A 1 100 ? 11.945 16.363 -24.579 1.00 87.19 100 LEU A O 1
ATOM 768 N N . ALA A 1 101 ? 10.284 15.182 -23.625 1.00 85.56 101 ALA A N 1
ATOM 769 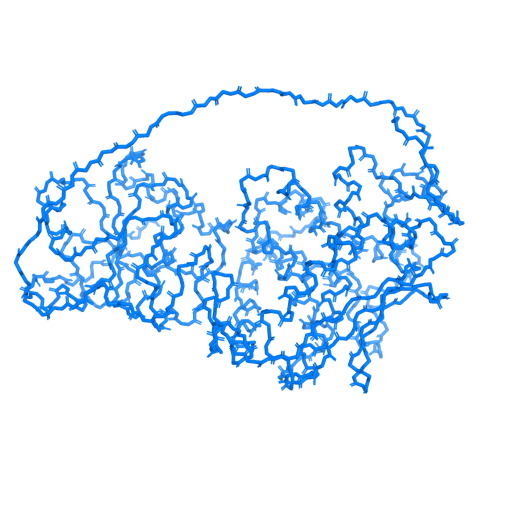C CA . ALA A 1 101 ? 9.360 15.230 -24.756 1.00 85.56 101 ALA A CA 1
ATOM 770 C C . ALA A 1 101 ? 8.858 16.663 -25.030 1.00 85.56 101 ALA A C 1
ATOM 772 O O . ALA A 1 101 ? 8.991 17.138 -26.159 1.00 85.56 101 ALA A O 1
ATOM 773 N N . GLU A 1 102 ? 8.398 17.398 -24.005 1.00 85.44 102 GLU A N 1
ATOM 774 C CA . GLU A 1 102 ? 8.041 18.826 -24.123 1.00 85.44 102 GLU A CA 1
ATOM 775 C C . GLU A 1 102 ? 9.199 19.653 -24.714 1.00 85.44 102 GLU A C 1
ATOM 777 O O . GLU A 1 102 ? 9.008 20.405 -25.669 1.00 85.44 102 GLU A O 1
ATOM 782 N N . LYS A 1 103 ? 10.429 19.478 -24.203 1.00 86.19 103 LYS A N 1
ATOM 783 C CA . LYS A 1 103 ? 11.630 20.171 -24.715 1.00 86.19 103 LYS A CA 1
ATOM 784 C C . LYS A 1 103 ? 11.961 19.841 -26.174 1.00 86.19 103 LYS A C 1
ATOM 786 O O . LYS A 1 103 ? 12.612 20.644 -26.837 1.00 86.19 103 LYS A O 1
ATOM 791 N N . ARG A 1 104 ? 11.541 18.674 -26.671 1.00 85.31 104 ARG A N 1
ATOM 792 C CA . ARG A 1 104 ? 11.686 18.249 -28.075 1.00 85.31 104 ARG A CA 1
ATOM 793 C C . ARG A 1 104 ? 10.524 18.715 -28.965 1.00 85.31 104 ARG A C 1
ATOM 795 O O . ARG A 1 104 ? 10.514 18.385 -30.146 1.00 85.31 104 ARG A O 1
ATOM 802 N N . GLY A 1 105 ? 9.570 19.478 -28.426 1.00 78.44 105 GLY A N 1
ATOM 803 C CA . GLY A 1 105 ? 8.408 19.977 -29.163 1.00 78.44 105 GLY A CA 1
ATOM 804 C C . GLY A 1 105 ? 7.292 18.946 -29.354 1.00 78.44 105 GLY A C 1
ATOM 805 O O . GLY A 1 105 ? 6.450 19.130 -30.230 1.00 78.44 105 GLY A O 1
ATOM 806 N N . ALA A 1 106 ? 7.272 17.866 -28.565 1.00 75.94 106 ALA A N 1
ATOM 807 C CA . ALA A 1 106 ? 6.142 16.941 -28.558 1.00 75.94 106 ALA A CA 1
ATOM 808 C C . ALA A 1 106 ? 4.871 17.631 -28.028 1.00 75.94 106 ALA A C 1
ATOM 810 O O . ALA A 1 106 ? 4.941 18.531 -27.186 1.00 75.94 106 ALA A O 1
ATOM 811 N N . SER A 1 107 ? 3.702 17.181 -28.493 1.00 63.69 107 SER A N 1
ATOM 812 C CA . SER A 1 107 ? 2.426 17.583 -27.890 1.00 63.69 107 SER A CA 1
ATOM 813 C C . SER A 1 107 ? 2.379 17.163 -26.418 1.00 63.69 107 SER A C 1
ATOM 815 O O . SER A 1 107 ? 2.903 16.116 -26.044 1.00 63.69 107 SER A O 1
ATOM 817 N N . ALA A 1 108 ? 1.684 17.940 -25.585 1.00 59.31 108 ALA A N 1
ATOM 818 C CA . ALA A 1 108 ? 1.381 17.554 -24.204 1.00 59.31 108 ALA A CA 1
ATOM 819 C C . ALA A 1 108 ? 0.398 16.361 -24.113 1.00 59.31 108 ALA A C 1
ATOM 821 O O . ALA A 1 108 ? 0.190 15.808 -23.032 1.00 59.31 108 ALA A O 1
ATOM 822 N N . SER A 1 109 ? -0.217 15.972 -25.234 1.00 59.22 109 SER A N 1
ATOM 823 C CA . SER A 1 109 ? -0.979 14.732 -25.396 1.00 59.22 109 SER A CA 1
ATOM 824 C C . SER A 1 109 ? -0.114 13.639 -26.028 1.00 59.22 109 SER A C 1
ATOM 826 O O . SER A 1 109 ? 0.627 13.920 -26.973 1.00 59.22 109 SER A O 1
ATOM 828 N N . SER A 1 110 ? -0.294 12.384 -25.606 1.00 64.25 110 SER A N 1
ATOM 829 C CA . SER A 1 110 ? 0.110 11.226 -26.414 1.00 64.25 110 SER A CA 1
ATOM 830 C C . SER A 1 110 ? -0.593 11.248 -27.784 1.00 64.25 110 SER A C 1
ATOM 832 O O . SER A 1 110 ? -1.513 12.047 -28.022 1.00 64.25 110 SER A O 1
ATOM 834 N N . ALA A 1 111 ? -0.136 10.416 -28.724 1.00 68.19 111 ALA A N 1
ATOM 835 C CA . ALA A 1 111 ? -0.853 10.248 -29.985 1.00 68.19 111 ALA A CA 1
ATOM 836 C C . ALA A 1 111 ? -2.271 9.735 -29.685 1.00 68.19 111 ALA A C 1
ATOM 838 O O . ALA A 1 111 ? -2.454 8.906 -28.807 1.00 68.19 111 ALA A O 1
ATOM 839 N N . TRP A 1 112 ? -3.293 10.209 -30.399 1.00 64.56 112 TRP A N 1
ATOM 840 C CA . TRP A 1 112 ? -4.689 9.881 -30.056 1.00 64.56 112 TRP A CA 1
ATOM 841 C C . TRP A 1 112 ? -5.055 8.392 -30.232 1.00 64.56 112 TRP A C 1
ATOM 843 O O . TRP A 1 112 ? -6.109 7.972 -29.763 1.00 64.56 112 TRP A O 1
ATOM 853 N N . GLN A 1 113 ? -4.208 7.627 -30.931 1.00 69.88 113 GLN A N 1
ATOM 854 C CA . GLN A 1 113 ? -4.303 6.170 -31.097 1.00 69.88 113 GLN A CA 1
ATOM 855 C C . GLN A 1 113 ? -3.453 5.389 -30.086 1.00 69.88 113 GLN A C 1
ATOM 857 O O . GLN A 1 113 ? -3.510 4.165 -30.084 1.00 69.88 113 GLN A O 1
ATOM 862 N N . ASP A 1 114 ? -2.636 6.076 -29.287 1.00 72.31 114 ASP A N 1
ATOM 863 C CA . ASP A 1 114 ? -1.842 5.460 -28.231 1.00 72.31 114 ASP A CA 1
ATOM 864 C C . ASP A 1 114 ? -2.777 5.063 -27.086 1.00 72.31 114 ASP A C 1
ATOM 866 O O . ASP A 1 114 ? -3.578 5.874 -26.610 1.00 72.31 114 ASP A O 1
ATOM 870 N N . GLU A 1 115 ? -2.687 3.809 -26.658 1.00 68.81 115 GLU A N 1
ATOM 871 C CA . GLU A 1 115 ? -3.403 3.306 -25.485 1.00 68.81 115 GLU A CA 1
ATOM 872 C C . GLU A 1 115 ? -2.862 3.919 -24.186 1.00 68.81 115 GLU A C 1
ATOM 874 O O . GLU A 1 115 ? -3.599 4.062 -23.204 1.00 68.81 115 GLU A O 1
ATOM 879 N N . HIS A 1 116 ? -1.613 4.394 -24.211 1.00 76.62 116 HIS A N 1
ATOM 880 C CA . HIS A 1 116 ? -0.995 5.063 -23.085 1.00 76.62 116 HIS A CA 1
ATOM 881 C C . HIS A 1 116 ? -1.404 6.529 -22.987 1.00 76.62 116 HIS A C 1
ATOM 883 O O . HIS A 1 116 ? -1.287 7.361 -23.896 1.00 76.62 116 HIS A O 1
ATOM 889 N N . THR A 1 117 ? -1.763 6.894 -21.768 1.00 81.94 117 THR A N 1
ATOM 890 C CA . THR A 1 117 ? -1.732 8.273 -21.306 1.00 81.94 117 THR A CA 1
ATOM 891 C C . THR A 1 117 ? -0.326 8.870 -21.433 1.00 81.94 117 THR A C 1
ATOM 893 O O . THR A 1 117 ? 0.640 8.266 -20.989 1.00 81.94 117 THR A O 1
ATOM 896 N N . GLY A 1 118 ? -0.201 10.101 -21.940 1.00 86.25 118 GLY A N 1
ATOM 897 C CA . GLY A 1 118 ? 1.095 10.791 -22.008 1.00 86.25 118 GLY A CA 1
ATOM 898 C C . GLY A 1 118 ? 1.787 10.981 -20.644 1.00 86.25 118 GLY A C 1
ATOM 899 O O . GLY A 1 118 ? 1.140 11.288 -19.637 1.00 86.25 118 GLY A O 1
ATOM 900 N N . ASP A 1 119 ? 3.116 10.852 -20.628 1.00 90.31 119 ASP A N 1
ATOM 901 C CA . ASP A 1 119 ? 3.960 10.699 -19.431 1.00 90.31 119 ASP A CA 1
ATOM 902 C C . ASP A 1 119 ? 3.694 11.687 -18.288 1.00 90.31 119 ASP A C 1
ATOM 904 O O . ASP A 1 119 ? 3.625 11.285 -17.129 1.00 90.31 119 ASP A O 1
ATOM 908 N N . LEU A 1 120 ? 3.489 12.981 -18.563 1.00 90.75 120 LEU A N 1
ATOM 909 C CA . LEU A 1 120 ? 3.224 13.958 -17.494 1.00 90.75 120 LEU A CA 1
ATOM 910 C C . LEU A 1 120 ? 1.867 13.737 -16.805 1.00 90.75 120 LEU A C 1
ATOM 912 O O . LEU A 1 120 ? 1.720 14.055 -15.622 1.00 90.75 120 LEU A O 1
ATOM 916 N N . LYS A 1 121 ? 0.883 13.157 -17.506 1.00 90.88 121 LYS A N 1
ATOM 917 C CA . LYS A 1 121 ? -0.391 12.730 -16.912 1.00 90.88 121 LYS A CA 1
ATOM 918 C C . LYS A 1 121 ? -0.218 11.403 -16.151 1.00 90.88 121 LYS A C 1
ATOM 920 O O . LYS A 1 121 ? -0.786 11.313 -15.061 1.00 90.88 121 LYS A O 1
ATOM 925 N N . ARG A 1 122 ? 0.608 10.449 -16.627 1.00 92.94 122 ARG A N 1
ATOM 926 C CA . ARG A 1 122 ? 0.999 9.236 -15.859 1.00 92.94 122 ARG A CA 1
ATOM 927 C C . ARG A 1 122 ? 1.671 9.633 -14.545 1.00 92.94 122 ARG A C 1
ATOM 929 O O . ARG A 1 122 ? 1.164 9.312 -13.474 1.00 92.94 122 ARG A O 1
ATOM 936 N N . PHE A 1 123 ? 2.715 10.464 -14.624 1.00 94.69 123 PHE A N 1
ATOM 937 C CA . PHE A 1 123 ? 3.422 11.048 -13.482 1.00 94.69 123 PHE A CA 1
ATOM 938 C C . PHE A 1 123 ? 2.469 11.691 -12.474 1.00 94.69 123 PHE A C 1
ATOM 940 O O . PHE A 1 123 ? 2.516 11.376 -11.288 1.00 94.69 123 PHE A O 1
ATOM 947 N N . ARG A 1 124 ? 1.582 12.581 -12.940 1.00 94.25 124 ARG A N 1
ATOM 948 C CA . ARG A 1 124 ? 0.617 13.267 -12.075 1.00 94.25 124 ARG A CA 1
ATOM 949 C C . ARG A 1 124 ? -0.316 12.274 -11.379 1.00 94.25 124 ARG A C 1
ATOM 951 O O . ARG A 1 124 ? -0.559 12.406 -10.183 1.00 94.25 124 ARG A O 1
ATOM 958 N N . ASN A 1 125 ? -0.860 11.300 -12.104 1.00 94.88 125 ASN A N 1
ATOM 959 C CA . ASN A 1 125 ? -1.764 10.315 -11.515 1.00 94.88 125 ASN A CA 1
ATOM 960 C C . ASN A 1 125 ? -1.024 9.458 -10.470 1.00 94.88 125 ASN A C 1
ATOM 962 O O . ASN A 1 125 ? -1.466 9.374 -9.325 1.00 94.88 125 ASN A O 1
ATOM 966 N N . MET A 1 126 ? 0.143 8.919 -10.831 1.00 96.25 126 MET A N 1
ATOM 967 C CA . MET A 1 126 ? 1.001 8.105 -9.969 1.00 96.25 126 MET A CA 1
ATOM 968 C C . MET A 1 126 ? 1.433 8.853 -8.698 1.00 96.25 126 MET A C 1
ATOM 970 O O . MET A 1 126 ? 1.183 8.374 -7.592 1.00 96.25 126 MET A O 1
ATOM 974 N N . LEU A 1 127 ? 1.988 10.065 -8.829 1.00 96.69 127 LEU A N 1
ATOM 975 C CA . LEU A 1 127 ? 2.387 10.891 -7.684 1.00 96.69 127 LEU A CA 1
ATOM 976 C C . LEU A 1 127 ? 1.191 11.249 -6.791 1.00 96.69 127 LEU A C 1
ATOM 978 O O . LEU A 1 127 ? 1.355 11.348 -5.580 1.00 96.69 127 LEU A O 1
ATOM 982 N N . CYS A 1 128 ? -0.012 11.409 -7.349 1.00 97.25 128 CYS A N 1
ATOM 983 C CA . CYS A 1 128 ? -1.210 11.667 -6.555 1.00 97.25 128 CYS A CA 1
ATOM 984 C C . CYS A 1 128 ? -1.628 10.440 -5.725 1.00 97.25 128 CYS A C 1
ATOM 986 O O . CYS A 1 128 ? -1.877 10.582 -4.532 1.00 97.25 128 CYS A O 1
ATOM 988 N N . ILE A 1 129 ? -1.608 9.225 -6.288 1.00 97.94 129 ILE A N 1
ATOM 989 C CA . ILE A 1 129 ? -1.821 7.989 -5.509 1.00 97.94 129 ILE A CA 1
ATOM 990 C C . ILE A 1 129 ? -0.777 7.866 -4.393 1.00 97.94 129 ILE A C 1
ATOM 992 O O . ILE A 1 129 ? -1.123 7.640 -3.235 1.00 97.94 129 ILE A O 1
ATOM 996 N N . MET A 1 130 ? 0.497 8.090 -4.712 1.00 97.44 130 MET A N 1
ATOM 997 C CA . MET A 1 130 ? 1.585 7.987 -3.739 1.00 97.44 130 MET A CA 1
ATOM 998 C C . MET A 1 130 ? 1.488 9.048 -2.632 1.00 97.44 130 MET A C 1
ATOM 1000 O O . MET A 1 130 ? 1.650 8.735 -1.455 1.00 97.44 130 MET A O 1
ATOM 1004 N N . TYR A 1 131 ? 1.155 10.292 -2.983 1.00 97.31 131 TYR A N 1
ATOM 1005 C CA . TYR A 1 131 ? 0.917 11.364 -2.019 1.00 97.31 131 TYR A CA 1
ATOM 1006 C C . TYR A 1 131 ? -0.293 11.065 -1.126 1.00 97.31 131 TYR A C 1
ATOM 1008 O O . TYR A 1 131 ? -0.220 11.295 0.074 1.00 97.31 131 TYR A O 1
ATOM 1016 N N . GLY A 1 132 ? -1.382 10.514 -1.672 1.00 96.69 132 GLY A N 1
ATOM 1017 C CA . GLY A 1 132 ? -2.535 10.079 -0.877 1.00 96.69 132 GLY A CA 1
ATOM 1018 C C . GLY A 1 132 ? -2.199 8.952 0.106 1.00 96.69 132 GLY A C 1
ATOM 1019 O O . GLY A 1 132 ? -2.724 8.937 1.217 1.00 96.69 132 GLY A O 1
ATOM 1020 N N . GLY A 1 133 ? -1.284 8.054 -0.277 1.00 96.75 133 GLY A N 1
ATOM 1021 C CA . GLY A 1 133 ? -0.752 7.007 0.594 1.00 96.75 133 GLY A CA 1
ATOM 1022 C C . GLY A 1 133 ? 0.179 7.534 1.693 1.00 96.75 133 GLY A C 1
ATOM 1023 O O . GLY A 1 133 ? 0.059 7.105 2.837 1.00 96.75 133 GLY A O 1
ATOM 1024 N N . ASN A 1 134 ? 1.096 8.461 1.395 1.00 97.25 134 ASN A N 1
ATOM 1025 C CA . ASN A 1 134 ? 1.993 9.057 2.396 1.00 97.25 134 ASN A CA 1
ATOM 1026 C C . ASN A 1 134 ? 2.383 10.514 2.046 1.00 97.25 134 ASN A C 1
ATOM 1028 O O . ASN A 1 134 ? 3.429 10.748 1.427 1.00 97.25 134 ASN A O 1
ATOM 1032 N N . PRO A 1 135 ? 1.605 11.525 2.485 1.00 95.44 135 PRO A N 1
ATOM 1033 C CA . PRO A 1 135 ? 1.897 12.929 2.196 1.00 95.44 135 PRO A CA 1
ATOM 1034 C C . PRO A 1 135 ? 3.278 13.379 2.690 1.00 95.44 135 PRO A C 1
ATOM 1036 O O . PRO A 1 135 ? 3.954 14.161 2.024 1.00 95.44 135 PRO A O 1
ATOM 1039 N N . ALA A 1 136 ? 3.730 12.867 3.840 1.00 93.12 136 ALA A N 1
ATOM 1040 C CA . ALA A 1 136 ? 4.978 13.290 4.476 1.00 93.12 136 ALA A CA 1
ATOM 1041 C C . ALA A 1 136 ? 6.231 12.918 3.663 1.00 93.12 136 ALA A C 1
ATOM 1043 O O . ALA A 1 136 ? 7.236 13.625 3.735 1.00 93.12 136 ALA A O 1
ATOM 1044 N N . VAL A 1 137 ? 6.177 11.834 2.882 1.00 93.94 137 VAL A N 1
ATOM 1045 C CA . VAL A 1 137 ? 7.269 11.429 1.982 1.00 93.94 137 VAL A CA 1
ATOM 1046 C C . VAL A 1 137 ? 7.275 12.258 0.696 1.00 93.94 137 VAL A C 1
ATOM 1048 O O . VAL A 1 137 ? 8.348 12.654 0.245 1.00 93.94 137 VAL A O 1
ATOM 1051 N N . PHE A 1 138 ? 6.105 12.548 0.119 1.00 95.69 138 PHE A N 1
ATOM 1052 C CA . PHE A 1 138 ? 6.010 13.126 -1.229 1.00 95.69 138 PHE A CA 1
ATOM 1053 C C . PHE A 1 138 ? 5.767 14.644 -1.277 1.00 95.69 138 PHE A C 1
ATOM 1055 O O . PHE A 1 138 ? 5.861 15.222 -2.356 1.00 95.69 138 PHE A O 1
ATOM 1062 N N . GLU A 1 139 ? 5.523 15.327 -0.152 1.00 94.06 139 GLU A N 1
ATOM 1063 C CA . GLU A 1 139 ? 5.308 16.789 -0.114 1.00 94.06 139 GLU A CA 1
ATOM 1064 C C . GLU A 1 139 ? 6.501 17.607 -0.657 1.00 94.06 139 GLU A C 1
ATOM 1066 O O . GLU A 1 139 ? 6.318 18.686 -1.221 1.00 94.06 139 GLU A O 1
ATOM 1071 N N . SER A 1 140 ? 7.736 17.113 -0.523 1.00 91.38 140 SER A N 1
ATOM 1072 C CA . SER A 1 140 ? 8.914 17.744 -1.141 1.00 91.38 140 SER A CA 1
ATOM 1073 C C . SER A 1 140 ? 8.880 17.636 -2.669 1.00 91.38 140 SER A C 1
ATOM 1075 O O . SER A 1 140 ? 9.144 18.620 -3.362 1.00 91.38 140 SER A O 1
ATOM 1077 N N . VAL A 1 141 ? 8.503 16.463 -3.189 1.00 91.94 141 VAL A N 1
ATOM 1078 C CA . VAL A 1 141 ? 8.367 16.191 -4.624 1.00 91.94 141 VAL A CA 1
ATOM 1079 C C . VAL A 1 141 ? 7.246 17.046 -5.209 1.00 91.94 141 VAL A C 1
ATOM 1081 O O . VAL A 1 141 ? 7.490 17.765 -6.174 1.00 91.94 141 VAL A O 1
ATOM 1084 N N . THR A 1 142 ? 6.053 17.050 -4.599 1.00 93.56 142 THR A N 1
ATOM 1085 C CA . THR A 1 142 ? 4.904 17.841 -5.076 1.00 93.56 142 THR A CA 1
ATOM 1086 C C . THR A 1 142 ? 5.215 19.337 -5.124 1.00 93.56 142 THR A C 1
ATOM 1088 O O . THR A 1 142 ? 4.897 19.987 -6.119 1.00 93.56 142 THR A O 1
ATOM 1091 N N . LYS A 1 143 ? 5.906 19.885 -4.114 1.00 91.25 143 LYS A N 1
ATOM 1092 C CA . LYS A 1 143 ? 6.396 21.274 -4.133 1.00 91.25 143 LYS A CA 1
ATOM 1093 C C . LYS A 1 143 ? 7.369 21.535 -5.279 1.00 91.25 143 LYS A C 1
ATOM 1095 O O . LYS A 1 143 ? 7.237 22.550 -5.955 1.00 91.25 143 LYS A O 1
ATOM 1100 N N . HIS A 1 144 ? 8.325 20.635 -5.508 1.00 87.88 144 HIS A N 1
ATOM 1101 C CA . HIS A 1 144 ? 9.336 20.807 -6.552 1.00 87.88 144 HIS A CA 1
ATOM 1102 C C . HIS A 1 144 ? 8.741 20.778 -7.969 1.00 87.88 144 HIS A C 1
ATOM 1104 O O . HIS A 1 144 ? 9.173 21.543 -8.827 1.00 87.88 144 HIS A O 1
ATOM 1110 N N . VAL A 1 145 ? 7.724 19.940 -8.213 1.00 87.50 145 VAL A N 1
ATOM 1111 C CA . VAL A 1 145 ? 7.058 19.833 -9.527 1.00 87.50 145 VAL A CA 1
ATOM 1112 C C . VAL A 1 145 ? 5.844 20.757 -9.704 1.00 87.50 145 VAL A C 1
ATOM 1114 O O . VAL A 1 145 ? 5.169 20.680 -10.727 1.00 87.50 145 VAL A O 1
ATOM 1117 N N . GLY A 1 146 ? 5.547 21.626 -8.730 1.00 88.62 146 GLY A N 1
ATOM 1118 C CA . GLY A 1 146 ? 4.462 22.611 -8.826 1.00 88.62 146 GLY A CA 1
ATOM 1119 C C . GLY A 1 146 ? 3.046 22.032 -8.713 1.00 88.62 146 GLY A C 1
ATOM 1120 O O . GLY A 1 146 ? 2.123 22.535 -9.348 1.00 88.62 146 GLY A O 1
ATOM 1121 N N . PHE A 1 147 ? 2.850 20.973 -7.924 1.00 90.44 147 PHE A N 1
ATOM 1122 C CA . PHE A 1 147 ? 1.528 20.379 -7.695 1.00 90.44 147 PHE A CA 1
ATOM 1123 C C . PHE A 1 147 ? 0.616 21.327 -6.899 1.00 90.44 147 PHE A C 1
ATOM 1125 O O . PHE A 1 147 ? 0.866 21.602 -5.724 1.00 90.44 147 PHE A O 1
ATOM 1132 N N . GLU A 1 148 ? -0.471 21.787 -7.523 1.00 90.06 148 GLU A N 1
ATOM 1133 C CA . GLU A 1 148 ? -1.458 22.663 -6.882 1.00 90.06 148 GLU A CA 1
ATOM 1134 C C . GLU A 1 148 ? -2.070 22.036 -5.619 1.00 90.06 148 GLU A C 1
ATOM 1136 O O . GLU A 1 148 ? -2.444 20.857 -5.611 1.00 90.06 148 GLU A O 1
ATOM 1141 N N . ASP A 1 149 ? -2.301 22.848 -4.582 1.00 88.44 149 ASP A N 1
ATOM 1142 C CA . ASP A 1 149 ? -2.950 22.398 -3.342 1.00 88.44 149 ASP A CA 1
ATOM 1143 C C . ASP A 1 149 ? -4.344 21.799 -3.592 1.00 88.44 149 ASP A C 1
ATOM 1145 O O . ASP A 1 149 ? -4.711 20.811 -2.957 1.00 88.44 149 ASP A O 1
ATOM 1149 N N . ARG A 1 150 ? -5.093 22.307 -4.584 1.00 87.62 150 ARG A N 1
ATOM 1150 C CA . ARG A 1 150 ? -6.385 21.734 -5.010 1.00 87.62 150 ARG A CA 1
ATOM 1151 C C . ARG A 1 150 ? -6.252 20.306 -5.549 1.00 87.62 150 ARG A C 1
ATOM 1153 O O . ARG A 1 150 ? -7.171 19.506 -5.379 1.00 87.62 150 ARG A O 1
ATOM 1160 N N . THR A 1 151 ? -5.131 19.986 -6.196 1.00 88.19 151 THR A N 1
ATOM 1161 C CA . THR A 1 151 ? -4.841 18.626 -6.670 1.00 88.19 151 THR A CA 1
ATOM 1162 C C . THR A 1 151 ? -4.456 17.744 -5.486 1.00 88.19 151 THR A C 1
ATOM 1164 O O . THR A 1 151 ? -5.091 16.711 -5.277 1.00 88.19 151 THR A O 1
ATOM 1167 N N . LYS A 1 152 ? -3.510 18.192 -4.643 1.00 91.94 152 LYS A N 1
ATOM 1168 C CA . LYS A 1 152 ? -3.089 17.471 -3.424 1.00 91.94 152 LYS A CA 1
ATOM 1169 C C . LYS A 1 152 ? -4.264 17.145 -2.495 1.00 91.94 152 LYS A C 1
ATOM 1171 O O . LYS A 1 152 ? -4.350 16.025 -2.002 1.00 91.94 152 LYS A O 1
ATOM 1176 N N . ALA A 1 153 ? -5.204 18.076 -2.317 1.00 89.81 153 ALA A N 1
ATOM 1177 C CA . ALA A 1 153 ? -6.390 17.909 -1.474 1.00 89.81 153 ALA A CA 1
ATOM 1178 C C . ALA A 1 153 ? -7.313 16.750 -1.898 1.00 89.81 153 ALA A C 1
ATOM 1180 O O . ALA A 1 153 ? -8.087 16.264 -1.081 1.00 89.81 153 ALA A O 1
ATOM 1181 N N . ARG A 1 154 ? -7.236 16.292 -3.155 1.00 92.56 154 ARG A N 1
ATOM 1182 C CA . ARG A 1 154 ? -8.010 15.144 -3.658 1.00 92.56 154 ARG A CA 1
ATOM 1183 C C . ARG A 1 154 ? -7.242 13.825 -3.610 1.00 92.56 154 ARG A C 1
ATOM 1185 O O . ARG A 1 154 ? -7.847 12.768 -3.751 1.00 92.56 154 ARG A O 1
ATOM 1192 N N . CYS A 1 155 ? -5.926 13.865 -3.433 1.00 96.19 155 CYS A N 1
ATOM 1193 C CA . CYS A 1 155 ? -5.075 12.695 -3.614 1.00 96.19 155 CYS A CA 1
ATOM 1194 C C . CYS A 1 155 ? -5.325 11.586 -2.581 1.00 96.19 155 CYS A C 1
ATOM 1196 O O . CYS A 1 155 ? -5.303 10.417 -2.953 1.00 96.19 155 CYS A O 1
ATOM 1198 N N . THR A 1 156 ? -5.667 11.922 -1.331 1.00 94.56 156 THR A N 1
ATOM 1199 C CA . THR A 1 156 ? -6.099 10.933 -0.323 1.00 94.56 156 THR A CA 1
ATOM 1200 C C . THR A 1 156 ? -7.376 10.202 -0.755 1.00 94.56 156 THR A C 1
ATOM 1202 O O . THR A 1 156 ? -7.448 8.979 -0.662 1.00 94.56 156 THR A O 1
ATOM 1205 N N . ASP A 1 157 ? -8.364 10.920 -1.302 1.00 94.19 157 ASP A N 1
ATOM 1206 C CA . ASP A 1 157 ? -9.606 10.317 -1.801 1.00 94.19 157 ASP A CA 1
ATOM 1207 C C . ASP A 1 157 ? -9.365 9.423 -3.018 1.00 94.19 157 ASP A C 1
ATOM 1209 O O . ASP A 1 157 ? -9.946 8.341 -3.106 1.00 94.19 157 ASP A O 1
ATOM 1213 N N . GLU A 1 158 ? -8.530 9.858 -3.966 1.00 96.00 158 GLU A N 1
ATOM 1214 C CA . GLU A 1 158 ? -8.213 9.049 -5.146 1.00 96.00 158 GLU A CA 1
ATOM 1215 C C . GLU A 1 158 ? -7.384 7.806 -4.767 1.00 96.00 158 GLU A C 1
ATOM 1217 O O . GLU A 1 158 ? -7.732 6.709 -5.205 1.00 96.00 158 GLU A O 1
ATOM 1222 N N . PHE A 1 159 ? -6.391 7.920 -3.870 1.00 97.62 159 PHE A N 1
ATOM 1223 C CA . PHE A 1 159 ? -5.693 6.763 -3.285 1.00 97.62 159 PHE A CA 1
ATOM 1224 C C . PHE A 1 159 ? -6.687 5.782 -2.648 1.00 97.62 159 PHE A C 1
ATOM 1226 O O . PHE A 1 159 ? -6.699 4.601 -2.993 1.00 97.62 159 PHE A O 1
ATOM 1233 N N . ASN A 1 160 ? -7.579 6.272 -1.782 1.00 96.50 160 ASN A N 1
ATOM 1234 C CA . ASN A 1 160 ? -8.564 5.444 -1.088 1.00 96.50 160 ASN A CA 1
ATOM 1235 C C . ASN A 1 160 ? -9.525 4.732 -2.054 1.00 96.50 160 ASN A C 1
ATOM 1237 O O . ASN A 1 160 ? -9.849 3.562 -1.850 1.00 96.50 160 ASN A O 1
ATOM 1241 N N . LYS A 1 161 ? -9.975 5.400 -3.125 1.00 96.31 161 LYS A N 1
ATOM 1242 C CA . LYS A 1 161 ? -10.815 4.781 -4.166 1.00 96.31 161 LYS A CA 1
ATOM 1243 C C . LYS A 1 161 ? -10.068 3.681 -4.918 1.00 96.31 161 LYS A C 1
ATOM 1245 O O . LYS A 1 161 ? -10.593 2.573 -5.005 1.00 96.31 161 LYS A O 1
ATOM 1250 N N . GLN A 1 162 ? -8.865 3.964 -5.426 1.00 96.94 162 GLN A N 1
ATOM 1251 C CA . GLN A 1 162 ? -8.101 3.000 -6.225 1.00 96.94 162 GLN A CA 1
ATOM 1252 C C . GLN A 1 162 ? -7.647 1.799 -5.383 1.00 96.94 162 GLN A C 1
ATOM 1254 O O . GLN A 1 162 ? -7.800 0.657 -5.811 1.00 96.94 162 GLN A O 1
ATOM 1259 N N . ASN A 1 163 ? -7.181 2.037 -4.152 1.00 97.06 163 ASN A N 1
ATOM 1260 C CA . ASN A 1 163 ? -6.781 0.982 -3.220 1.00 97.06 163 ASN A CA 1
ATOM 1261 C C . ASN A 1 163 ? -7.957 0.045 -2.894 1.00 97.06 163 ASN A C 1
ATOM 1263 O O . ASN A 1 163 ? -7.822 -1.175 -2.963 1.00 97.06 163 ASN A O 1
ATOM 1267 N N . ARG A 1 164 ? -9.146 0.602 -2.613 1.00 96.38 164 ARG A N 1
ATOM 1268 C CA . ARG A 1 164 ? -10.366 -0.198 -2.410 1.00 96.38 164 ARG A CA 1
ATOM 1269 C C . ARG A 1 164 ? -10.772 -0.987 -3.647 1.00 96.38 164 ARG A C 1
ATOM 1271 O O . ARG A 1 164 ? -11.160 -2.141 -3.496 1.00 96.38 164 ARG A O 1
ATOM 1278 N N . ALA A 1 165 ? -10.715 -0.385 -4.836 1.00 96.31 165 ALA A N 1
ATOM 1279 C CA . ALA A 1 165 ? -11.073 -1.060 -6.080 1.00 96.31 165 ALA A CA 1
ATOM 1280 C C . ALA A 1 165 ? -10.184 -2.293 -6.299 1.00 96.31 165 ALA A C 1
ATOM 1282 O O . ALA A 1 165 ? -10.692 -3.412 -6.340 1.00 96.31 165 ALA A O 1
ATOM 1283 N N . TRP A 1 166 ? -8.861 -2.106 -6.306 1.00 97.25 166 TRP A N 1
ATOM 1284 C CA . TRP A 1 166 ? -7.902 -3.195 -6.489 1.00 97.25 166 TRP A CA 1
ATOM 1285 C C . TRP A 1 166 ? -7.982 -4.257 -5.387 1.00 97.25 166 TRP A C 1
ATOM 1287 O O . TRP A 1 166 ? -8.091 -5.442 -5.701 1.00 97.25 166 TRP A O 1
ATOM 1297 N N . ARG A 1 167 ? -8.031 -3.873 -4.101 1.00 96.00 167 ARG A N 1
ATOM 1298 C CA . ARG A 1 167 ? -8.189 -4.843 -2.997 1.00 96.00 167 ARG A CA 1
ATOM 1299 C C . ARG A 1 167 ? -9.490 -5.637 -3.102 1.00 96.00 167 ARG A C 1
ATOM 1301 O O . ARG A 1 167 ? -9.482 -6.832 -2.828 1.00 96.00 167 ARG A O 1
ATOM 1308 N N . ARG A 1 168 ? -10.598 -5.014 -3.520 1.00 95.81 168 ARG A N 1
ATOM 1309 C CA . ARG A 1 168 ? -11.896 -5.691 -3.670 1.00 95.81 168 ARG A CA 1
ATOM 1310 C C . ARG A 1 168 ? -11.928 -6.654 -4.856 1.00 95.81 168 ARG A C 1
ATOM 1312 O O . ARG A 1 168 ? -12.516 -7.722 -4.716 1.00 95.81 168 ARG A O 1
ATOM 1319 N N . LEU A 1 169 ? -11.316 -6.291 -5.985 1.00 96.81 169 LEU A N 1
ATOM 1320 C CA . LEU A 1 169 ? -11.212 -7.159 -7.164 1.00 96.81 169 LEU A CA 1
ATOM 1321 C C . LEU A 1 169 ? -10.279 -8.350 -6.910 1.00 96.81 169 LEU A C 1
ATOM 1323 O O . LEU A 1 169 ? -10.596 -9.469 -7.295 1.00 96.81 169 LEU A O 1
ATOM 1327 N N . LEU A 1 170 ? -9.168 -8.133 -6.202 1.00 97.44 170 LEU A N 1
ATOM 1328 C CA . LEU A 1 170 ? -8.190 -9.183 -5.907 1.00 97.44 170 LEU A CA 1
ATOM 1329 C C . LEU A 1 170 ? -8.597 -10.093 -4.738 1.00 97.44 170 LEU A C 1
ATOM 1331 O O . LEU A 1 170 ? -8.152 -11.239 -4.690 1.00 97.44 170 LEU A O 1
ATOM 1335 N N . ALA A 1 171 ? -9.432 -9.630 -3.800 1.00 96.81 171 ALA A N 1
ATOM 1336 C CA . ALA A 1 171 ? -9.800 -10.376 -2.590 1.00 96.81 171 ALA A CA 1
ATOM 1337 C C . ALA A 1 171 ? -10.276 -11.831 -2.832 1.00 96.81 171 ALA A C 1
ATOM 1339 O O . ALA A 1 171 ? -9.767 -12.715 -2.134 1.00 96.81 171 ALA A O 1
ATOM 1340 N N . PRO A 1 172 ? -11.150 -12.139 -3.819 1.00 97.81 172 PRO A N 1
ATOM 1341 C CA . PRO A 1 172 ? -11.556 -13.515 -4.145 1.00 97.81 172 PRO A CA 1
ATOM 1342 C C . PRO A 1 172 ? -10.407 -14.426 -4.603 1.00 97.81 172 PRO A C 1
ATOM 1344 O O . PRO A 1 172 ? -10.512 -15.644 -4.492 1.00 97.81 172 PRO A O 1
ATOM 1347 N N . HIS A 1 173 ? -9.303 -13.847 -5.080 1.00 97.81 173 HIS A N 1
ATOM 1348 C CA . HIS A 1 173 ? -8.117 -14.539 -5.595 1.00 97.81 173 HIS A CA 1
ATOM 1349 C C . HIS A 1 173 ? -6.901 -14.391 -4.667 1.00 97.81 173 HIS A C 1
ATOM 1351 O O . HIS A 1 173 ? -5.799 -14.798 -5.020 1.00 97.81 173 HIS A O 1
ATOM 1357 N N . THR A 1 174 ? -7.069 -13.804 -3.480 1.00 97.62 174 THR A N 1
ATOM 1358 C CA . THR A 1 174 ? -5.971 -13.498 -2.553 1.00 97.62 174 THR A CA 1
ATOM 1359 C C . THR A 1 174 ? -6.060 -14.365 -1.307 1.00 97.62 174 THR A C 1
ATOM 1361 O O . THR A 1 174 ? -7.126 -14.465 -0.692 1.00 97.62 174 THR A O 1
ATOM 1364 N N . ARG A 1 175 ? -4.936 -14.967 -0.904 1.00 96.38 175 ARG A N 1
ATOM 1365 C CA . ARG A 1 175 ? -4.830 -15.713 0.357 1.00 96.38 175 ARG A CA 1
ATOM 1366 C C . ARG A 1 175 ? -4.904 -14.759 1.543 1.00 96.38 175 ARG A C 1
ATOM 1368 O O . ARG A 1 175 ? -4.246 -13.719 1.542 1.00 96.38 175 ARG A O 1
ATOM 1375 N N . VAL A 1 176 ? -5.681 -15.115 2.562 1.00 94.56 176 VAL A N 1
ATOM 1376 C CA . VAL A 1 176 ? -5.747 -14.351 3.813 1.00 94.56 176 VAL A CA 1
ATOM 1377 C C . VAL A 1 176 ? -4.400 -14.406 4.546 1.00 94.56 176 VAL A C 1
ATOM 1379 O O . VAL A 1 176 ? -3.821 -15.478 4.724 1.00 94.56 176 VAL A O 1
ATOM 1382 N N . GLY A 1 177 ? -3.892 -13.249 4.971 1.00 92.56 177 GLY A N 1
ATOM 1383 C CA . GLY A 1 177 ? -2.563 -13.114 5.576 1.00 92.56 177 GLY A CA 1
ATOM 1384 C C . GLY A 1 177 ? -2.384 -11.793 6.327 1.00 92.56 177 GLY A C 1
ATOM 1385 O O . GLY A 1 177 ? -3.223 -10.900 6.227 1.00 92.56 177 GLY A O 1
ATOM 1386 N N . GLU A 1 178 ? -1.279 -11.647 7.070 1.00 91.00 178 GLU A N 1
ATOM 1387 C CA . GLU A 1 178 ? -0.951 -10.407 7.805 1.00 91.00 178 GLU A CA 1
ATOM 1388 C C . GLU A 1 178 ? -0.927 -9.180 6.878 1.00 91.00 178 GLU A C 1
ATOM 1390 O O . GLU A 1 178 ? -1.447 -8.122 7.233 1.00 91.00 178 GLU A O 1
ATOM 1395 N N . TRP A 1 179 ? -0.383 -9.340 5.670 1.00 90.88 179 TRP A N 1
ATOM 1396 C CA . TRP A 1 179 ? -0.288 -8.301 4.637 1.00 90.88 179 TRP A CA 1
ATOM 1397 C C . TRP A 1 179 ? -1.397 -8.405 3.579 1.00 90.88 179 TRP A C 1
ATOM 1399 O O . TRP A 1 179 ? -1.382 -7.698 2.580 1.00 90.88 179 TRP A O 1
ATOM 1409 N N . THR A 1 180 ? -2.399 -9.259 3.808 1.00 92.75 180 THR A N 1
ATOM 1410 C CA . THR A 1 180 ? -3.561 -9.465 2.928 1.00 92.75 180 THR A CA 1
ATOM 1411 C C . THR A 1 180 ? -4.831 -9.802 3.731 1.00 92.75 180 THR A C 1
ATOM 1413 O O . THR A 1 180 ? -5.475 -10.830 3.506 1.00 92.75 180 THR A O 1
ATOM 1416 N N . PRO A 1 181 ? -5.249 -8.951 4.687 1.00 90.25 181 PRO A N 1
ATOM 1417 C CA . PRO A 1 181 ? -6.303 -9.290 5.649 1.00 90.25 181 PRO A CA 1
ATOM 1418 C C . PRO A 1 181 ? -7.729 -9.261 5.056 1.00 90.25 181 PRO A C 1
ATOM 1420 O O . PRO A 1 181 ? -8.688 -9.669 5.712 1.00 90.25 181 PRO A O 1
ATOM 1423 N N . ASP A 1 182 ? -7.871 -8.789 3.812 1.00 90.56 182 ASP A N 1
ATOM 1424 C CA . ASP A 1 182 ? -9.108 -8.857 3.019 1.00 90.56 182 ASP A CA 1
ATOM 1425 C C . ASP A 1 182 ? -9.149 -10.054 2.052 1.00 90.56 182 ASP A C 1
ATOM 1427 O O . ASP A 1 182 ? -10.145 -10.231 1.350 1.00 90.56 182 ASP A O 1
ATOM 1431 N N . GLY A 1 183 ? -8.091 -10.873 2.002 1.00 94.81 183 GLY A N 1
ATOM 1432 C CA . GLY A 1 183 ? -8.059 -12.085 1.186 1.00 94.81 183 GLY A CA 1
ATOM 1433 C C . GLY A 1 183 ? -9.147 -13.079 1.601 1.00 94.81 183 GLY A C 1
ATOM 1434 O O . GLY A 1 183 ? -9.397 -13.278 2.789 1.00 94.81 183 GLY A O 1
ATOM 1435 N N . GLN A 1 184 ? -9.811 -13.685 0.617 1.00 95.56 184 GLN A N 1
ATOM 1436 C CA . GLN A 1 184 ? -10.925 -14.620 0.825 1.00 95.56 184 GLN A CA 1
ATOM 1437 C C . GLN A 1 184 ? -10.515 -16.083 0.624 1.00 95.56 184 GLN A C 1
ATOM 1439 O O . GLN A 1 184 ? -11.261 -16.985 1.000 1.00 95.56 184 GLN A O 1
ATOM 1444 N N . GLN A 1 185 ? -9.329 -16.335 0.062 1.00 96.69 185 GLN A N 1
ATOM 1445 C CA . GLN A 1 185 ? -8.783 -17.683 -0.061 1.00 96.69 185 GLN A CA 1
ATOM 1446 C C . GLN A 1 185 ? -8.103 -18.108 1.251 1.00 96.69 185 GLN A C 1
ATOM 1448 O O . GLN A 1 185 ? -7.442 -17.283 1.891 1.00 96.69 185 GLN A O 1
ATOM 1453 N N . PRO A 1 186 ? -8.205 -19.387 1.662 1.00 94.25 186 PRO A N 1
ATOM 1454 C CA . PRO A 1 186 ? -7.441 -19.916 2.789 1.00 94.25 186 PRO A CA 1
ATOM 1455 C C . PRO A 1 186 ? -5.935 -19.642 2.664 1.00 94.25 186 PRO A C 1
ATOM 1457 O O . PRO A 1 186 ? -5.377 -19.673 1.567 1.00 94.25 186 PRO A O 1
ATOM 1460 N N . ALA A 1 187 ? -5.249 -19.446 3.793 1.00 93.00 187 ALA A N 1
ATOM 1461 C CA . ALA A 1 187 ? -3.804 -19.178 3.819 1.00 93.00 187 ALA A CA 1
ATOM 1462 C C . ALA A 1 187 ? -2.956 -20.290 3.157 1.00 93.00 187 ALA A C 1
ATOM 1464 O O . ALA A 1 187 ? -1.843 -20.041 2.703 1.00 93.00 187 ALA A O 1
ATOM 1465 N N . ASN A 1 188 ? -3.491 -21.512 3.072 1.00 93.12 188 ASN A N 1
ATOM 1466 C CA . ASN A 1 188 ? -2.886 -22.677 2.424 1.00 93.12 188 ASN A CA 1
ATOM 1467 C C . ASN A 1 188 ? -3.511 -23.028 1.055 1.00 93.12 188 ASN A C 1
ATOM 1469 O O . ASN A 1 188 ? -3.292 -24.136 0.566 1.00 93.12 188 ASN A O 1
ATOM 1473 N N . ALA A 1 189 ? -4.308 -22.141 0.448 1.00 96.31 189 ALA A N 1
ATOM 1474 C CA . ALA A 1 189 ? -4.984 -22.426 -0.817 1.00 96.31 189 ALA A CA 1
ATOM 1475 C C . ALA A 1 189 ? -3.971 -22.766 -1.934 1.00 96.31 189 ALA A C 1
ATOM 1477 O O . ALA A 1 189 ? -3.005 -22.016 -2.133 1.00 96.31 189 ALA A O 1
ATOM 1478 N N . PRO A 1 190 ? -4.158 -23.865 -2.688 1.00 95.69 190 PRO A N 1
ATOM 1479 C CA . PRO A 1 190 ? -3.284 -24.187 -3.807 1.00 95.69 190 PRO A CA 1
ATOM 1480 C C . PRO A 1 190 ? -3.438 -23.126 -4.899 1.00 95.69 190 PRO A C 1
ATOM 1482 O O . PRO A 1 190 ? -4.541 -22.678 -5.185 1.00 95.69 190 PRO A O 1
ATOM 1485 N N . GLY A 1 191 ? -2.328 -22.722 -5.505 1.00 95.31 191 GLY A N 1
ATOM 1486 C CA . GLY A 1 191 ? -2.295 -21.780 -6.620 1.00 95.31 191 GLY A CA 1
ATOM 1487 C C . GLY A 1 191 ? -0.943 -21.866 -7.311 1.00 95.31 191 GLY A C 1
ATOM 1488 O O . GLY A 1 191 ? 0.033 -22.321 -6.707 1.00 95.31 191 GLY A O 1
ATOM 1489 N N . ALA A 1 192 ? -0.891 -21.487 -8.580 1.00 97.06 192 ALA A N 1
ATOM 1490 C CA . ALA A 1 192 ? 0.318 -21.620 -9.373 1.00 97.06 192 ALA A CA 1
ATOM 1491 C C . ALA A 1 192 ? 1.402 -20.594 -8.971 1.00 97.06 192 ALA A C 1
ATOM 1493 O O . ALA A 1 192 ? 1.078 -19.500 -8.503 1.00 97.06 192 ALA A O 1
ATOM 1494 N N . PRO A 1 193 ? 2.697 -20.930 -9.125 1.00 96.94 193 PRO A N 1
ATOM 1495 C CA . PRO A 1 193 ? 3.791 -20.057 -8.717 1.00 96.94 193 PRO A CA 1
ATOM 1496 C C . PRO A 1 193 ? 4.016 -18.901 -9.698 1.00 96.94 193 PRO A C 1
ATOM 1498 O O . PRO A 1 193 ? 3.752 -19.017 -10.895 1.00 96.94 193 PRO A O 1
ATOM 1501 N N . VAL A 1 194 ? 4.628 -17.827 -9.194 1.00 97.75 194 VAL A N 1
ATOM 1502 C CA . VAL A 1 194 ? 5.347 -16.864 -10.036 1.00 97.75 194 VAL A CA 1
ATOM 1503 C C . VAL A 1 194 ? 6.805 -17.317 -10.119 1.00 97.75 194 VAL A C 1
ATOM 1505 O O . VAL A 1 194 ? 7.489 -17.416 -9.098 1.00 97.75 194 VAL A O 1
ATOM 1508 N N . ASN A 1 195 ? 7.283 -17.625 -11.320 1.00 97.62 195 ASN A N 1
ATOM 1509 C CA . ASN A 1 195 ? 8.671 -18.005 -11.574 1.00 97.62 195 ASN A CA 1
ATOM 1510 C C . ASN A 1 195 ? 9.485 -16.774 -11.977 1.00 97.62 195 ASN A C 1
ATOM 1512 O O . ASN A 1 195 ? 8.949 -15.850 -12.579 1.00 97.62 195 ASN A O 1
ATOM 1516 N N . VAL A 1 196 ? 10.787 -16.771 -11.687 1.00 97.75 196 VAL A N 1
ATOM 1517 C CA . VAL A 1 196 ? 11.689 -15.672 -12.065 1.00 97.75 196 VAL A CA 1
ATOM 1518 C C . VAL A 1 196 ? 12.968 -16.254 -12.643 1.00 97.75 196 VAL A C 1
ATOM 1520 O O . VAL A 1 196 ? 13.545 -17.169 -12.051 1.00 97.75 196 VAL A O 1
ATOM 1523 N N . VAL A 1 197 ? 13.392 -15.728 -13.789 1.00 97.56 197 VAL A N 1
ATOM 1524 C CA . VAL A 1 197 ? 14.616 -16.103 -14.501 1.00 97.56 197 VAL A CA 1
ATOM 1525 C C . VAL A 1 197 ? 15.366 -14.830 -14.877 1.00 97.56 197 VAL A C 1
ATOM 1527 O O . VAL A 1 197 ? 14.780 -13.901 -15.429 1.00 97.56 197 VAL A O 1
ATOM 1530 N N . PHE A 1 198 ? 16.667 -14.803 -14.599 1.00 97.81 198 PHE A N 1
ATOM 1531 C CA . PHE A 1 198 ? 17.585 -13.777 -15.086 1.00 97.81 198 PHE A CA 1
ATOM 1532 C C . PHE A 1 198 ? 18.498 -14.416 -16.130 1.00 97.81 198 PHE A C 1
ATOM 1534 O O . PHE A 1 198 ? 19.334 -15.256 -15.797 1.00 97.81 198 PHE A O 1
ATOM 1541 N N . GLU A 1 199 ? 18.324 -14.048 -17.397 1.00 97.25 199 GLU A N 1
ATOM 1542 C CA . GLU A 1 199 ? 19.248 -14.437 -18.459 1.00 97.25 199 GLU A CA 1
ATOM 1543 C C . GLU A 1 199 ? 20.560 -13.633 -18.333 1.00 97.25 199 GLU A C 1
ATOM 1545 O O . GLU A 1 199 ? 20.531 -12.470 -17.901 1.00 97.25 199 GLU A O 1
ATOM 1550 N N . PRO A 1 200 ? 21.720 -14.215 -18.705 1.00 94.44 200 PRO A N 1
ATOM 1551 C CA . PRO A 1 200 ? 22.992 -13.498 -18.738 1.00 94.44 200 PRO A CA 1
ATOM 1552 C C . PRO A 1 200 ? 22.945 -12.290 -19.679 1.00 94.44 200 PRO A C 1
ATOM 1554 O O . PRO A 1 200 ? 22.428 -12.384 -20.791 1.00 94.44 200 PRO A O 1
ATOM 1557 N N . SER A 1 201 ? 23.552 -11.176 -19.268 1.00 95.38 201 SER A N 1
ATOM 1558 C CA . SER A 1 201 ? 23.592 -9.944 -20.061 1.00 95.38 201 SER A CA 1
ATOM 1559 C C . SER A 1 201 ? 24.987 -9.652 -20.608 1.00 95.38 201 SER A C 1
ATOM 1561 O O . SER A 1 201 ? 26.016 -9.940 -19.992 1.00 95.38 201 SER A O 1
ATOM 1563 N N . LYS A 1 202 ? 25.034 -8.998 -21.767 1.00 93.81 202 LYS A N 1
ATOM 1564 C CA . LYS A 1 202 ? 26.254 -8.415 -22.338 1.00 93.81 202 LYS A CA 1
ATOM 1565 C C . LYS A 1 202 ? 26.548 -7.022 -21.774 1.00 93.81 202 LYS A C 1
ATOM 1567 O O . LYS A 1 202 ? 27.596 -6.457 -22.095 1.00 93.81 202 LYS A O 1
ATOM 1572 N N . ARG A 1 203 ? 25.653 -6.449 -20.960 1.00 92.56 203 ARG A N 1
ATOM 1573 C CA . ARG A 1 203 ? 25.712 -5.069 -20.455 1.00 92.56 203 ARG A CA 1
ATOM 1574 C C . ARG A 1 203 ? 25.905 -4.997 -18.943 1.00 92.56 203 ARG A C 1
ATOM 1576 O O . ARG A 1 203 ? 25.508 -5.900 -18.209 1.00 92.56 203 ARG A O 1
ATOM 1583 N N . LYS A 1 204 ? 26.492 -3.895 -18.464 1.00 92.62 204 LYS A N 1
ATOM 1584 C CA . LYS A 1 204 ? 26.770 -3.688 -17.030 1.00 92.62 204 LYS A CA 1
ATOM 1585 C C . LYS A 1 204 ? 25.503 -3.716 -16.180 1.00 92.62 204 LYS A C 1
ATOM 1587 O O . LYS A 1 204 ? 25.522 -4.299 -15.100 1.00 92.62 204 LYS A O 1
ATOM 1592 N N . ILE A 1 205 ? 24.413 -3.111 -16.659 1.00 91.94 205 ILE A N 1
ATOM 1593 C CA . ILE A 1 205 ? 23.150 -3.050 -15.912 1.00 91.94 205 ILE A CA 1
ATOM 1594 C C . ILE A 1 205 ? 22.464 -4.409 -15.873 1.00 91.94 205 ILE A C 1
ATOM 1596 O O . ILE A 1 205 ? 22.112 -4.866 -14.790 1.00 91.94 205 ILE A O 1
ATOM 1600 N N . GLY A 1 206 ? 22.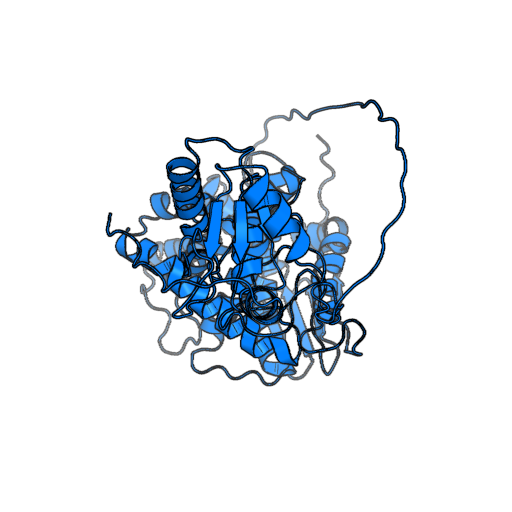358 -5.117 -16.999 1.00 92.81 206 GLY A N 1
ATOM 1601 C CA . GLY A 1 206 ? 21.808 -6.471 -16.974 1.00 92.81 206 GLY A CA 1
ATOM 1602 C C . GLY A 1 206 ? 22.626 -7.423 -16.096 1.00 92.81 206 GLY A C 1
ATOM 1603 O O . GLY A 1 206 ? 22.052 -8.207 -15.347 1.00 92.81 206 GLY A O 1
ATOM 1604 N N . ASN A 1 207 ? 23.956 -7.280 -16.064 1.00 93.12 207 ASN A N 1
ATOM 1605 C CA . ASN A 1 207 ? 24.806 -8.040 -15.146 1.00 93.12 207 ASN A CA 1
ATOM 1606 C C . ASN A 1 207 ? 24.682 -7.614 -13.674 1.00 93.12 207 ASN A C 1
ATOM 1608 O O . ASN A 1 207 ? 24.829 -8.474 -12.808 1.00 93.12 207 ASN A O 1
ATOM 1612 N N . LEU A 1 208 ? 24.377 -6.349 -13.369 1.00 91.25 208 LEU A N 1
ATOM 1613 C CA . LEU A 1 208 ? 24.014 -5.919 -12.012 1.00 91.25 208 LEU A CA 1
ATOM 1614 C C . LEU A 1 208 ? 22.732 -6.632 -11.551 1.00 91.25 208 LEU A C 1
ATOM 1616 O O . LEU A 1 208 ? 22.683 -7.171 -10.446 1.00 91.25 208 LEU A O 1
ATOM 1620 N N . PHE A 1 209 ? 21.710 -6.686 -12.408 1.00 93.25 209 PHE A N 1
ATOM 1621 C CA . PHE A 1 209 ? 20.469 -7.394 -12.099 1.00 93.25 209 PHE A CA 1
ATOM 1622 C C . PHE A 1 209 ? 20.689 -8.906 -11.965 1.00 93.25 209 PHE A C 1
ATOM 1624 O O . PHE A 1 209 ? 20.388 -9.461 -10.911 1.00 93.25 209 PHE A O 1
ATOM 1631 N N . ALA A 1 210 ? 21.284 -9.556 -12.968 1.00 93.06 210 ALA A N 1
ATOM 1632 C CA . ALA A 1 210 ? 21.476 -11.006 -12.994 1.00 93.06 210 ALA A CA 1
ATOM 1633 C C . ALA A 1 210 ? 22.412 -11.539 -11.894 1.00 93.06 210 ALA A C 1
ATOM 1635 O O . ALA A 1 210 ? 22.140 -12.599 -11.332 1.00 93.06 210 ALA A O 1
ATOM 1636 N N . ASN A 1 211 ? 23.494 -10.820 -11.565 1.00 91.56 211 ASN A N 1
ATOM 1637 C CA . ASN A 1 211 ? 24.550 -11.336 -10.682 1.00 91.56 211 ASN A CA 1
ATOM 1638 C C . ASN A 1 211 ? 24.558 -10.727 -9.269 1.00 91.56 211 ASN A C 1
ATOM 1640 O O . ASN A 1 211 ? 25.197 -11.291 -8.384 1.00 91.56 211 ASN A O 1
ATOM 1644 N N . ASN A 1 212 ? 23.922 -9.569 -9.044 1.00 89.50 212 ASN A N 1
ATOM 1645 C CA . ASN A 1 212 ? 23.990 -8.868 -7.752 1.00 89.50 212 ASN A CA 1
ATOM 1646 C C . ASN A 1 212 ? 22.630 -8.597 -7.096 1.00 89.50 212 ASN A C 1
ATOM 1648 O O . ASN A 1 212 ? 22.590 -8.440 -5.878 1.00 89.50 212 ASN A O 1
ATOM 1652 N N . LEU A 1 213 ? 21.535 -8.522 -7.863 1.00 90.00 213 LEU A N 1
ATOM 1653 C CA . LEU A 1 213 ? 20.193 -8.221 -7.336 1.00 90.00 213 LEU A CA 1
ATOM 1654 C C . LEU A 1 213 ? 19.189 -9.374 -7.508 1.00 90.00 213 LEU A C 1
ATOM 1656 O O . LEU A 1 213 ? 18.103 -9.329 -6.926 1.00 90.00 213 LEU A O 1
ATOM 1660 N N . SER A 1 214 ? 19.541 -10.399 -8.285 1.00 92.12 214 SER A N 1
ATOM 1661 C CA . SER A 1 214 ? 18.650 -11.476 -8.724 1.00 92.12 214 SER A CA 1
ATOM 1662 C C . SER A 1 214 ? 17.994 -12.234 -7.575 1.00 92.12 214 SER A C 1
ATOM 1664 O O . SER A 1 214 ? 16.780 -12.412 -7.615 1.00 92.12 214 SER A O 1
ATOM 1666 N N . ASP A 1 215 ? 18.729 -12.606 -6.524 1.00 91.62 215 ASP A N 1
ATOM 1667 C CA . ASP A 1 215 ? 18.166 -13.295 -5.350 1.00 91.62 215 ASP A CA 1
ATOM 1668 C C . ASP A 1 215 ? 17.111 -12.444 -4.626 1.00 91.62 215 ASP A C 1
ATOM 1670 O O . ASP A 1 215 ? 15.999 -12.906 -4.360 1.00 91.62 215 ASP A O 1
ATOM 1674 N N . ALA A 1 216 ? 17.429 -11.176 -4.345 1.00 89.56 216 ALA A N 1
ATOM 1675 C CA . ALA A 1 216 ? 16.544 -10.266 -3.621 1.00 89.56 216 ALA A CA 1
ATOM 1676 C C . ALA A 1 216 ? 15.272 -9.939 -4.424 1.00 89.56 216 ALA A C 1
ATOM 1678 O O . ALA A 1 216 ? 14.170 -9.919 -3.867 1.00 89.56 216 ALA A O 1
ATOM 1679 N N . ILE A 1 217 ? 15.408 -9.727 -5.737 1.00 93.56 217 ILE A N 1
ATOM 1680 C CA . ILE A 1 217 ? 14.276 -9.484 -6.639 1.00 93.56 217 ILE A CA 1
ATOM 1681 C C . ILE A 1 217 ? 13.446 -10.762 -6.807 1.00 93.56 217 ILE A C 1
ATOM 1683 O O . ILE A 1 217 ? 12.226 -10.713 -6.673 1.00 93.56 217 ILE A O 1
ATOM 1687 N N . THR A 1 218 ? 14.090 -11.916 -7.008 1.00 95.19 218 THR A N 1
ATOM 1688 C CA . THR A 1 218 ? 13.423 -13.225 -7.109 1.00 95.19 218 THR A CA 1
ATOM 1689 C C . THR A 1 218 ? 12.599 -13.527 -5.866 1.00 95.19 218 THR A C 1
ATOM 1691 O O . THR A 1 218 ? 11.458 -13.965 -5.993 1.00 95.19 218 THR A O 1
ATOM 1694 N N . ALA A 1 219 ? 13.145 -13.278 -4.672 1.00 92.81 219 ALA A N 1
ATOM 1695 C CA . ALA A 1 219 ? 12.423 -13.463 -3.420 1.00 92.81 219 ALA A CA 1
ATOM 1696 C C . ALA A 1 219 ? 11.164 -12.583 -3.365 1.00 92.81 219 ALA A C 1
ATOM 1698 O O . ALA A 1 219 ? 10.077 -13.104 -3.133 1.00 92.81 219 ALA A O 1
ATOM 1699 N N . ASN A 1 220 ? 11.288 -11.281 -3.655 1.00 92.00 220 ASN A N 1
ATOM 1700 C CA . ASN A 1 220 ? 10.160 -10.343 -3.630 1.00 92.00 220 ASN A CA 1
ATOM 1701 C C . ASN A 1 220 ? 9.079 -10.685 -4.668 1.00 92.00 220 ASN A C 1
ATOM 1703 O O . ASN A 1 220 ? 7.899 -10.701 -4.334 1.00 92.00 220 ASN A O 1
ATOM 1707 N N . ILE A 1 221 ? 9.459 -11.008 -5.907 1.00 95.62 221 ILE A N 1
ATOM 1708 C CA . ILE A 1 221 ? 8.499 -11.361 -6.964 1.00 95.62 221 ILE A CA 1
ATOM 1709 C C . ILE A 1 221 ? 7.799 -12.695 -6.651 1.00 95.62 221 ILE A C 1
ATOM 1711 O O . ILE A 1 221 ? 6.589 -12.815 -6.840 1.00 95.62 221 ILE A O 1
ATOM 1715 N N . LYS A 1 222 ? 8.512 -13.687 -6.094 1.00 94.62 222 LYS A N 1
ATOM 1716 C CA . LYS A 1 222 ? 7.912 -14.971 -5.687 1.00 94.62 222 LYS A CA 1
ATOM 1717 C C . LYS A 1 222 ? 6.870 -14.834 -4.575 1.00 94.62 222 LYS A C 1
ATOM 1719 O O . LYS A 1 222 ? 5.955 -15.659 -4.532 1.00 94.62 222 LYS A O 1
ATOM 1724 N N . LEU A 1 223 ? 6.947 -13.803 -3.725 1.00 92.81 223 LEU A N 1
ATOM 1725 C CA . LEU A 1 223 ? 5.893 -13.519 -2.741 1.00 92.81 223 LEU A CA 1
ATOM 1726 C C . LEU A 1 223 ? 4.538 -13.261 -3.415 1.00 92.81 223 LEU A C 1
ATOM 1728 O O . LEU A 1 223 ? 3.519 -13.648 -2.859 1.00 92.81 223 LEU A O 1
ATOM 1732 N N . LEU A 1 224 ? 4.493 -12.716 -4.635 1.00 93.88 224 LEU A N 1
ATOM 1733 C CA . LEU A 1 224 ? 3.227 -12.475 -5.340 1.00 93.88 224 LEU A CA 1
ATOM 1734 C C . LEU A 1 224 ? 2.494 -13.785 -5.677 1.00 93.88 224 LEU A C 1
ATOM 1736 O O . LEU A 1 224 ? 1.275 -13.848 -5.548 1.00 93.88 224 LEU A O 1
ATOM 1740 N N . GLY A 1 225 ? 3.217 -14.866 -5.993 1.00 91.06 225 GLY A N 1
ATOM 1741 C CA . GLY A 1 225 ? 2.628 -16.208 -6.146 1.00 91.06 225 GLY A CA 1
ATOM 1742 C C . GLY A 1 225 ? 2.195 -16.854 -4.821 1.00 91.06 225 GLY A C 1
ATOM 1743 O O . GLY A 1 225 ? 1.337 -17.736 -4.805 1.00 91.06 225 GLY A O 1
ATOM 1744 N N . GLN A 1 226 ? 2.753 -16.402 -3.693 1.00 91.44 226 GLN A N 1
ATOM 1745 C CA . GLN A 1 226 ? 2.305 -16.784 -2.346 1.00 91.44 226 GLN A CA 1
ATOM 1746 C C . GLN A 1 226 ? 1.094 -15.950 -1.895 1.00 91.44 226 GLN A C 1
ATOM 1748 O O . GLN A 1 226 ? 0.238 -16.452 -1.171 1.00 91.44 226 GLN A O 1
ATOM 1753 N N . THR A 1 227 ? 0.956 -14.723 -2.393 1.00 95.25 227 THR A N 1
ATOM 1754 C CA . THR A 1 227 ? -0.193 -13.841 -2.168 1.00 95.25 227 THR A CA 1
ATOM 1755 C C . THR A 1 227 ? -1.416 -14.258 -2.988 1.00 95.25 227 THR A C 1
ATOM 1757 O O . THR A 1 227 ? -2.491 -14.480 -2.425 1.00 95.25 227 THR A O 1
ATOM 1760 N N . TYR A 1 228 ? -1.262 -14.404 -4.306 1.00 97.38 228 TYR A N 1
ATOM 1761 C CA . TYR A 1 228 ? -2.369 -14.654 -5.229 1.00 97.38 228 TYR A CA 1
ATOM 1762 C C . TYR A 1 228 ? -2.527 -16.143 -5.566 1.00 97.38 228 TYR A C 1
ATOM 1764 O O . TYR A 1 228 ? -1.557 -16.887 -5.730 1.00 97.38 228 TYR A O 1
ATOM 1772 N N . VAL A 1 229 ? -3.776 -16.585 -5.686 1.00 97.88 229 VAL A N 1
ATOM 1773 C CA . VAL A 1 229 ? -4.168 -17.907 -6.183 1.00 97.88 229 VAL A CA 1
ATOM 1774 C C . VAL A 1 229 ? -4.298 -17.815 -7.703 1.00 97.88 229 VAL A C 1
ATOM 1776 O O . VAL A 1 229 ? -5.381 -17.616 -8.246 1.00 97.88 229 VAL A O 1
ATOM 1779 N N . LEU A 1 230 ? -3.153 -17.900 -8.383 1.00 97.62 230 LEU A N 1
ATOM 1780 C CA . LEU A 1 230 ? -3.074 -17.862 -9.844 1.00 97.62 230 LEU A CA 1
ATOM 1781 C C . LEU A 1 230 ? -3.541 -19.203 -10.451 1.00 97.62 230 LEU A C 1
ATOM 1783 O O . LEU A 1 230 ? -3.172 -20.257 -9.915 1.00 97.62 230 LEU A O 1
ATOM 1787 N N . PRO A 1 231 ? -4.295 -19.205 -11.569 1.00 96.81 231 PRO A N 1
ATOM 1788 C CA . PRO A 1 231 ? -4.782 -20.434 -12.202 1.00 96.81 231 PRO A CA 1
ATOM 1789 C C . PRO A 1 231 ? -3.684 -21.212 -12.940 1.00 96.81 231 PRO A C 1
ATOM 1791 O O . PRO A 1 231 ? -3.784 -22.430 -13.089 1.00 96.81 231 PRO A O 1
ATOM 1794 N N . ARG A 1 232 ? -2.621 -20.532 -13.384 1.00 96.31 232 ARG A N 1
ATOM 1795 C CA . ARG A 1 232 ? -1.449 -21.123 -14.046 1.00 96.31 232 ARG A CA 1
ATOM 1796 C C . ARG A 1 232 ? -0.174 -20.329 -13.721 1.00 96.31 232 ARG A C 1
ATOM 1798 O O . ARG A 1 232 ? -0.284 -19.212 -13.216 1.00 96.31 232 ARG A O 1
ATOM 1805 N N . PRO A 1 233 ? 1.029 -20.890 -13.951 1.00 97.69 233 PRO A N 1
ATOM 1806 C CA . PRO A 1 233 ? 2.269 -20.214 -13.588 1.00 97.69 233 PRO A CA 1
ATOM 1807 C C . PRO A 1 233 ? 2.487 -18.949 -14.418 1.00 97.69 233 PRO A C 1
ATOM 1809 O O . PRO A 1 233 ? 2.355 -18.999 -15.639 1.00 97.69 233 PRO A O 1
ATOM 1812 N N . VAL A 1 234 ? 2.899 -17.864 -13.760 1.00 98.12 234 VAL A N 1
ATOM 1813 C CA . VAL A 1 234 ? 3.364 -16.641 -14.430 1.00 98.12 234 VAL A CA 1
ATOM 1814 C C . VAL A 1 234 ? 4.888 -16.621 -14.389 1.00 98.12 234 VAL A C 1
ATOM 1816 O O . VAL A 1 234 ? 5.487 -16.704 -13.317 1.00 98.12 234 VAL A O 1
ATOM 1819 N N . ASN A 1 235 ? 5.538 -16.535 -15.545 1.00 98.19 235 ASN A N 1
ATOM 1820 C CA . ASN A 1 235 ? 6.996 -16.518 -15.653 1.00 98.19 235 ASN A CA 1
ATOM 1821 C C . ASN A 1 235 ? 7.492 -15.080 -15.831 1.00 98.19 235 ASN A C 1
ATOM 1823 O O . ASN A 1 235 ? 6.978 -14.353 -16.667 1.00 98.19 235 ASN A O 1
ATOM 1827 N N . VAL A 1 236 ? 8.498 -14.656 -15.071 1.00 98.38 236 VAL A N 1
ATOM 1828 C CA . VAL A 1 236 ? 9.112 -13.328 -15.197 1.00 98.38 236 VAL A CA 1
ATOM 1829 C C . VAL A 1 236 ? 10.539 -13.508 -15.694 1.00 98.38 236 VAL A C 1
ATOM 1831 O O . VAL A 1 236 ? 11.367 -14.100 -14.999 1.00 98.38 236 VAL A O 1
ATOM 1834 N N . VAL A 1 237 ? 10.825 -13.035 -16.905 1.00 98.25 237 VAL A N 1
ATOM 1835 C CA . VAL A 1 237 ? 12.107 -13.251 -17.587 1.00 98.25 237 VAL A CA 1
ATOM 1836 C C . VAL A 1 237 ? 12.813 -11.920 -17.803 1.00 98.25 237 VAL A C 1
ATOM 1838 O O . VAL A 1 237 ? 12.361 -11.081 -18.579 1.00 98.25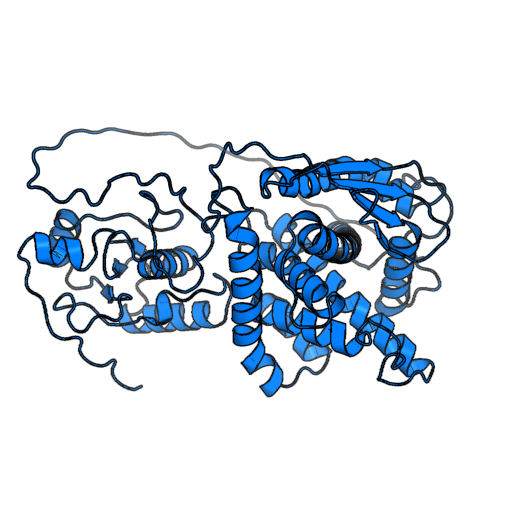 237 VAL A O 1
ATOM 1841 N N . PHE A 1 238 ? 13.945 -11.743 -17.128 1.00 98.38 238 PHE A N 1
ATOM 1842 C CA . PHE A 1 238 ? 14.838 -10.603 -17.298 1.00 98.38 238 PHE A CA 1
ATOM 1843 C C . PHE A 1 238 ? 15.922 -10.931 -18.331 1.00 98.38 238 PHE A C 1
ATOM 1845 O O . PHE A 1 238 ? 16.636 -11.919 -18.153 1.00 98.38 238 PHE A O 1
ATOM 1852 N N . LYS A 1 239 ? 16.059 -10.133 -19.400 1.00 97.88 239 LYS A N 1
ATOM 1853 C CA . LYS A 1 239 ? 17.026 -10.401 -20.487 1.00 97.88 239 LYS A CA 1
ATOM 1854 C C . LYS A 1 239 ? 17.456 -9.164 -21.281 1.00 97.88 239 LYS A C 1
ATOM 1856 O O . LYS A 1 239 ? 16.824 -8.111 -21.205 1.00 97.88 239 LYS A O 1
ATOM 1861 N N . ASP A 1 240 ? 18.524 -9.310 -22.069 1.00 97.19 240 ASP A N 1
ATOM 1862 C CA . ASP A 1 240 ? 18.859 -8.369 -23.146 1.00 97.19 240 ASP A CA 1
ATOM 1863 C C . ASP A 1 240 ? 17.848 -8.584 -24.288 1.00 97.19 240 ASP A C 1
ATOM 1865 O O . ASP A 1 240 ? 17.824 -9.652 -24.903 1.00 97.19 240 ASP A O 1
ATOM 1869 N N . CYS A 1 241 ? 17.011 -7.592 -24.586 1.00 96.06 241 CYS A N 1
ATOM 1870 C CA . CYS A 1 241 ? 16.010 -7.680 -25.654 1.00 96.06 241 CYS A CA 1
ATOM 1871 C C . CYS A 1 241 ? 16.443 -6.967 -26.938 1.00 96.06 241 CYS A C 1
ATOM 1873 O O . CYS A 1 241 ? 15.908 -7.258 -28.006 1.00 96.06 241 CYS A O 1
ATOM 1875 N N . GLY A 1 242 ? 17.354 -5.991 -26.839 1.00 92.56 242 GLY A N 1
ATOM 1876 C CA . GLY A 1 242 ? 17.693 -5.100 -27.953 1.00 92.56 242 GLY A CA 1
ATOM 1877 C C . GLY A 1 242 ? 16.595 -4.080 -28.291 1.00 92.56 242 GLY A C 1
ATOM 1878 O O . GLY A 1 242 ? 16.650 -3.454 -29.347 1.00 92.56 242 GLY A O 1
ATOM 1879 N N . GLN A 1 243 ? 15.611 -3.904 -27.403 1.00 92.69 243 GLN A N 1
ATOM 1880 C CA . GLN A 1 243 ? 14.531 -2.923 -27.517 1.00 92.69 243 GLN A CA 1
ATOM 1881 C C . GLN A 1 243 ? 14.187 -2.334 -26.144 1.00 92.69 243 GLN A C 1
ATOM 1883 O O . GLN A 1 243 ? 14.272 -3.020 -25.125 1.00 92.69 243 GLN A O 1
ATOM 1888 N N . LEU A 1 244 ? 13.781 -1.064 -26.125 1.00 92.44 244 LEU A N 1
ATOM 1889 C CA . LEU A 1 244 ? 13.406 -0.334 -24.912 1.00 92.44 244 LEU A CA 1
ATOM 1890 C C . LEU A 1 244 ? 11.952 -0.644 -24.535 1.00 92.44 244 LEU A C 1
ATOM 1892 O O . LEU A 1 244 ? 11.082 0.199 -24.722 1.00 92.44 244 LEU A O 1
ATOM 1896 N N . ASN A 1 245 ? 11.680 -1.864 -24.068 1.00 92.62 245 ASN A N 1
ATOM 1897 C CA . ASN A 1 245 ? 10.321 -2.278 -23.723 1.00 92.62 245 ASN A CA 1
ATOM 1898 C C . ASN A 1 245 ? 10.252 -3.196 -22.489 1.00 92.62 245 ASN A C 1
ATOM 1900 O O . ASN A 1 245 ? 11.258 -3.758 -22.060 1.00 92.62 245 ASN A O 1
ATOM 1904 N N . ALA A 1 246 ? 9.054 -3.380 -21.954 1.00 95.94 246 ALA A N 1
ATOM 1905 C CA . ALA A 1 246 ? 8.649 -4.530 -21.153 1.00 95.94 246 ALA A CA 1
ATOM 1906 C C . ALA A 1 246 ? 7.251 -4.943 -21.637 1.00 95.94 246 ALA A C 1
ATOM 1908 O O . ALA A 1 246 ? 6.609 -4.166 -22.338 1.00 95.94 246 ALA A O 1
ATOM 1909 N N . TRP A 1 247 ? 6.841 -6.191 -21.409 1.00 97.75 247 TRP A N 1
ATOM 1910 C CA . TRP A 1 247 ? 5.479 -6.613 -21.754 1.00 97.75 247 TRP A CA 1
ATOM 1911 C C . TRP A 1 247 ? 5.072 -7.910 -21.054 1.00 97.75 247 TRP A C 1
ATOM 1913 O O . TRP A 1 247 ? 5.848 -8.872 -20.971 1.00 97.75 247 TRP A O 1
ATOM 1923 N N . TYR A 1 248 ? 3.812 -7.982 -20.645 1.00 97.94 248 TYR A N 1
ATOM 1924 C CA . TYR A 1 248 ? 3.092 -9.221 -20.389 1.00 97.94 248 TYR A CA 1
ATOM 1925 C C . TYR A 1 248 ? 2.608 -9.863 -21.703 1.00 97.94 248 TYR A C 1
ATOM 1927 O O . TYR A 1 248 ? 2.142 -9.204 -22.629 1.00 97.94 248 TYR A O 1
ATOM 1935 N N . SER A 1 249 ? 2.723 -11.188 -21.797 1.00 97.50 249 SER A N 1
ATOM 1936 C CA . SER A 1 249 ? 2.291 -12.004 -22.937 1.00 97.50 249 SER A CA 1
ATOM 1937 C C . SER A 1 249 ? 1.144 -12.932 -22.517 1.00 97.50 249 SER A C 1
ATOM 1939 O O . SER A 1 249 ? 1.416 -14.030 -22.014 1.00 97.50 249 SER A O 1
ATOM 1941 N N . PRO A 1 250 ? -0.134 -12.571 -22.767 1.00 94.38 250 PRO A N 1
ATOM 1942 C CA . PRO A 1 250 ? -1.287 -13.345 -22.302 1.00 94.38 250 PRO A CA 1
ATOM 1943 C C . PRO A 1 250 ? -1.300 -14.803 -22.766 1.00 94.38 250 PRO A C 1
ATOM 1945 O O . PRO A 1 250 ? -1.697 -15.689 -22.020 1.00 94.38 250 PRO A O 1
ATOM 1948 N N . ARG A 1 251 ? -0.814 -15.105 -23.976 1.00 94.88 251 ARG A N 1
ATOM 1949 C CA . ARG A 1 251 ? -0.762 -16.497 -24.465 1.00 94.88 251 ARG A CA 1
ATOM 1950 C C . ARG A 1 251 ? 0.261 -17.353 -23.720 1.00 94.88 251 ARG A C 1
ATOM 1952 O O . ARG A 1 251 ? 0.019 -18.532 -23.489 1.00 94.88 251 ARG A O 1
ATOM 1959 N N . GLU A 1 252 ? 1.382 -16.762 -23.323 1.00 95.56 252 GLU A N 1
ATOM 1960 C CA . GLU A 1 252 ? 2.507 -17.478 -22.712 1.00 95.56 252 GLU A CA 1
ATOM 1961 C C . GLU A 1 252 ? 2.430 -17.498 -21.181 1.00 95.56 252 GLU A C 1
ATOM 1963 O O . GLU A 1 252 ? 3.006 -18.388 -20.560 1.00 95.56 252 GLU A O 1
ATOM 1968 N N . GLY A 1 253 ? 1.704 -16.555 -20.568 1.00 96.19 253 GLY A N 1
ATOM 1969 C CA . GLY A 1 253 ? 1.741 -16.357 -19.115 1.00 96.19 253 GLY A CA 1
ATOM 1970 C C . GLY A 1 253 ? 3.121 -15.868 -18.685 1.00 96.19 253 GLY A C 1
ATOM 1971 O O . GLY A 1 253 ? 3.710 -16.385 -17.738 1.00 96.19 253 GLY A O 1
ATOM 1972 N N . SER A 1 254 ? 3.699 -14.942 -19.454 1.00 98.00 254 SER A N 1
ATOM 1973 C CA . SER A 1 254 ? 5.085 -14.509 -19.281 1.00 98.00 254 SER A CA 1
ATOM 1974 C C . SER A 1 254 ? 5.209 -12.992 -19.326 1.00 98.00 254 SER A C 1
ATOM 1976 O O . SER A 1 254 ? 4.681 -12.359 -20.234 1.00 98.00 254 SER A O 1
ATOM 1978 N N . ILE A 1 255 ? 5.932 -12.422 -18.367 1.00 98.50 255 ILE A N 1
ATOM 1979 C CA . ILE A 1 255 ? 6.357 -11.023 -18.330 1.00 98.50 255 ILE A CA 1
ATOM 1980 C C . ILE A 1 255 ? 7.814 -10.976 -18.786 1.00 98.50 255 ILE A C 1
ATOM 1982 O O . ILE A 1 255 ? 8.675 -11.620 -18.181 1.00 98.50 255 ILE A O 1
ATOM 1986 N N . THR A 1 256 ? 8.105 -10.210 -19.835 1.00 98.56 256 THR A N 1
ATOM 1987 C CA . THR A 1 256 ? 9.480 -9.944 -20.270 1.00 98.56 256 THR A CA 1
ATOM 1988 C C . THR A 1 256 ? 9.940 -8.587 -19.755 1.00 98.56 256 THR A C 1
ATOM 1990 O O . THR A 1 256 ? 9.339 -7.563 -20.063 1.00 98.56 256 THR A O 1
ATOM 1993 N N . MET A 1 257 ? 11.044 -8.587 -19.010 1.00 98.19 257 MET A N 1
ATOM 1994 C CA . MET A 1 257 ? 11.689 -7.402 -18.450 1.00 98.19 257 MET A CA 1
ATOM 1995 C C . MET A 1 257 ? 13.012 -7.150 -19.181 1.00 98.19 257 MET A C 1
ATOM 1997 O O . MET A 1 257 ? 14.006 -7.838 -18.935 1.00 98.19 257 MET A O 1
ATOM 2001 N N . CYS A 1 258 ? 13.057 -6.172 -20.086 1.00 98.12 258 CYS A N 1
ATOM 2002 C CA . CYS A 1 258 ? 14.285 -5.892 -20.828 1.00 98.12 258 CYS A CA 1
ATOM 2003 C C . CYS A 1 258 ? 15.255 -5.041 -20.007 1.00 98.12 258 CYS A C 1
ATOM 2005 O O . CYS A 1 258 ? 14.920 -3.935 -19.572 1.00 98.12 258 CYS A O 1
ATOM 2007 N N . TYR A 1 259 ? 16.495 -5.514 -19.852 1.00 96.94 259 TYR A N 1
ATOM 2008 C CA . TYR A 1 259 ? 17.550 -4.729 -19.206 1.00 96.94 259 TYR A CA 1
ATOM 2009 C C . TYR A 1 259 ? 17.815 -3.408 -19.946 1.00 96.94 259 TYR A C 1
ATOM 2011 O O . TYR A 1 259 ? 18.149 -2.412 -19.307 1.00 96.94 259 TYR A O 1
ATOM 2019 N N . ASP A 1 260 ? 17.618 -3.387 -21.270 1.00 95.50 260 ASP A N 1
ATOM 2020 C CA . ASP A 1 260 ? 17.777 -2.207 -22.125 1.00 95.50 260 ASP A CA 1
ATOM 2021 C C . ASP A 1 260 ? 16.887 -1.030 -21.678 1.00 95.50 260 ASP A C 1
ATOM 2023 O O . ASP A 1 260 ? 17.357 0.107 -21.620 1.00 95.50 260 ASP A O 1
ATOM 2027 N N . LEU A 1 261 ? 15.624 -1.294 -21.309 1.00 94.81 261 LEU A N 1
ATOM 2028 C CA . LEU A 1 261 ? 14.684 -0.270 -20.834 1.00 94.81 261 LEU A CA 1
ATOM 2029 C C . LEU A 1 261 ? 15.126 0.304 -19.480 1.00 94.81 261 LEU A C 1
ATOM 2031 O O . LEU A 1 261 ? 15.178 1.521 -19.303 1.00 94.81 261 LEU A O 1
ATOM 2035 N N . ILE A 1 262 ? 15.508 -0.571 -18.544 1.00 94.94 262 ILE A N 1
ATOM 2036 C CA . ILE A 1 262 ? 15.961 -0.169 -17.205 1.00 94.94 262 ILE A CA 1
ATOM 2037 C C . ILE A 1 262 ? 17.269 0.635 -17.296 1.00 94.94 262 ILE A C 1
ATOM 2039 O O . ILE A 1 262 ? 17.408 1.658 -16.624 1.00 94.94 262 ILE A O 1
ATOM 2043 N N . GLU A 1 263 ? 18.216 0.220 -18.149 1.00 92.50 263 GLU A N 1
ATOM 2044 C CA . GLU A 1 263 ? 19.450 0.971 -18.416 1.00 92.50 263 GLU A CA 1
ATOM 2045 C C . GLU A 1 263 ? 19.147 2.346 -19.026 1.00 92.50 263 GLU A C 1
ATOM 2047 O O . GLU A 1 263 ? 19.707 3.344 -18.575 1.00 92.50 263 GLU A O 1
ATOM 2052 N N . ASN A 1 264 ? 18.244 2.428 -20.007 1.00 92.62 264 ASN A N 1
ATOM 2053 C CA . ASN A 1 264 ? 17.901 3.688 -20.666 1.00 92.62 264 ASN A CA 1
ATOM 2054 C C . ASN A 1 264 ? 17.296 4.718 -19.699 1.00 92.62 264 ASN A C 1
ATOM 2056 O O . ASN A 1 264 ? 17.742 5.866 -19.667 1.00 92.62 264 ASN A O 1
ATOM 2060 N N . ILE A 1 265 ? 16.343 4.298 -18.864 1.00 91.69 265 ILE A N 1
ATOM 2061 C CA . ILE A 1 265 ? 15.714 5.168 -17.861 1.00 91.69 265 ILE A CA 1
ATOM 2062 C C . ILE A 1 265 ? 16.737 5.588 -16.793 1.00 91.69 265 ILE A C 1
ATOM 2064 O O . ILE A 1 265 ? 16.787 6.757 -16.407 1.00 91.69 265 ILE A O 1
ATOM 2068 N N . ALA A 1 266 ? 17.609 4.670 -16.360 1.00 90.81 266 ALA A N 1
ATOM 2069 C CA . ALA A 1 266 ? 18.693 4.967 -15.426 1.00 90.81 266 ALA A CA 1
ATOM 2070 C C . ALA A 1 266 ? 19.699 5.990 -15.990 1.00 90.81 266 ALA A C 1
ATOM 2072 O O . ALA A 1 266 ? 20.118 6.897 -15.268 1.00 90.81 266 ALA A O 1
ATOM 2073 N N . VAL A 1 267 ? 20.062 5.887 -17.276 1.00 88.31 267 VAL A N 1
ATOM 2074 C CA . VAL A 1 267 ? 20.897 6.887 -17.967 1.00 88.31 267 VAL A CA 1
ATOM 2075 C C . VAL A 1 267 ? 20.176 8.234 -18.024 1.00 88.31 267 VAL A C 1
ATOM 2077 O O . VAL A 1 267 ? 20.756 9.229 -17.604 1.00 88.31 267 VAL A O 1
ATOM 2080 N N . MET A 1 268 ? 18.907 8.272 -18.448 1.00 90.94 268 MET A N 1
ATOM 2081 C CA . MET A 1 268 ? 18.116 9.509 -18.521 1.00 90.94 268 MET A CA 1
ATOM 2082 C C . MET A 1 268 ? 18.060 10.246 -17.173 1.00 90.94 268 MET A C 1
ATOM 2084 O O . MET A 1 268 ? 18.272 11.457 -17.128 1.00 90.94 268 MET A O 1
ATOM 2088 N N . ILE A 1 269 ? 17.789 9.531 -16.076 1.00 88.62 269 ILE A N 1
ATOM 2089 C CA . ILE A 1 269 ? 17.745 10.118 -14.727 1.00 88.62 269 ILE A CA 1
ATOM 2090 C C . ILE A 1 269 ? 19.125 10.663 -14.330 1.00 88.62 269 ILE A C 1
ATOM 2092 O O . ILE A 1 269 ? 19.212 11.771 -13.806 1.00 88.62 269 ILE A O 1
ATOM 2096 N N . SER A 1 270 ? 20.205 9.921 -14.599 1.00 86.12 270 SER A N 1
ATOM 2097 C CA . SER A 1 270 ? 21.573 10.344 -14.266 1.00 86.12 270 SER A CA 1
ATOM 2098 C C . SER A 1 270 ? 22.002 11.577 -15.066 1.00 86.12 270 SER A C 1
ATOM 2100 O O . SER A 1 270 ? 22.460 12.545 -14.461 1.00 86.12 270 SER A O 1
ATOM 2102 N N . ASP A 1 271 ? 21.769 11.596 -16.381 1.00 83.69 271 ASP A N 1
ATOM 2103 C CA . ASP A 1 271 ? 22.095 12.732 -17.254 1.00 83.69 271 ASP A CA 1
ATOM 2104 C C . ASP A 1 271 ? 21.362 14.011 -16.799 1.00 83.69 271 ASP A C 1
ATOM 2106 O O . ASP A 1 271 ? 21.947 15.096 -16.774 1.00 83.69 271 ASP A O 1
ATOM 2110 N N . ILE A 1 272 ? 20.100 13.890 -16.359 1.00 80.38 272 ILE A N 1
ATOM 2111 C CA . ILE A 1 272 ? 19.289 15.021 -15.879 1.00 80.38 272 ILE A CA 1
ATOM 2112 C C . ILE A 1 272 ? 19.687 15.485 -14.470 1.00 80.38 272 ILE A C 1
ATOM 2114 O O . ILE A 1 272 ? 19.824 16.690 -14.255 1.00 80.38 272 ILE A O 1
ATOM 2118 N N . GLU A 1 273 ? 19.845 14.579 -13.500 1.00 83.62 273 GLU A N 1
ATOM 2119 C CA . GLU A 1 273 ? 20.128 14.954 -12.103 1.00 83.62 273 GLU A CA 1
ATOM 2120 C C . GLU A 1 273 ? 21.595 15.334 -11.859 1.00 83.62 273 GLU A C 1
ATOM 2122 O O . GLU A 1 273 ? 21.876 16.172 -11.001 1.00 83.62 273 GLU A O 1
ATOM 2127 N N . MET A 1 274 ? 22.530 14.709 -12.579 1.00 76.88 274 MET A N 1
ATOM 2128 C CA . MET A 1 274 ? 23.972 14.832 -12.331 1.00 76.88 274 MET A CA 1
ATOM 2129 C C . MET A 1 274 ? 24.708 15.654 -13.396 1.00 76.88 274 MET A C 1
ATOM 2131 O O . MET A 1 274 ? 25.899 15.918 -13.229 1.00 76.88 274 MET A O 1
ATOM 2135 N N . GLY A 1 275 ? 24.034 16.049 -14.483 1.00 61.16 275 GLY A N 1
ATOM 2136 C CA . GLY A 1 275 ? 24.664 16.733 -15.617 1.00 61.16 275 GLY A CA 1
ATOM 2137 C C . GLY A 1 275 ? 25.676 15.856 -16.360 1.00 61.16 275 GLY A C 1
ATOM 2138 O O . GLY A 1 275 ? 26.645 16.372 -16.919 1.00 61.16 275 GLY A O 1
ATOM 2139 N N . THR A 1 276 ? 25.498 14.535 -16.314 1.00 59.75 276 THR A N 1
ATOM 2140 C CA . THR A 1 276 ? 26.339 13.574 -17.032 1.00 59.75 276 THR A CA 1
ATOM 2141 C C . THR A 1 276 ? 25.978 13.514 -18.515 1.00 59.75 276 THR A C 1
ATOM 2143 O O . THR A 1 276 ? 24.944 14.016 -18.955 1.00 59.75 276 THR A O 1
ATOM 2146 N N . VAL A 1 277 ? 26.876 12.928 -19.308 1.00 56.84 277 VAL A N 1
ATOM 2147 C CA . VAL A 1 277 ? 26.646 12.641 -20.727 1.00 56.84 277 VAL A CA 1
ATOM 2148 C C . VAL A 1 277 ? 26.778 11.135 -20.904 1.00 56.84 277 VAL A C 1
ATOM 2150 O O . VAL A 1 277 ? 27.891 10.613 -20.951 1.00 56.84 277 VAL A O 1
ATOM 2153 N N . GLY A 1 278 ? 25.650 10.425 -20.942 1.00 59.88 278 GLY A N 1
ATOM 2154 C CA . GLY A 1 278 ? 25.634 8.965 -20.988 1.00 59.88 278 GLY A CA 1
ATOM 2155 C C . GLY A 1 278 ? 25.947 8.292 -19.646 1.00 59.88 278 GLY A C 1
ATOM 2156 O O . GLY A 1 278 ? 26.454 7.176 -19.639 1.00 59.88 278 GLY A O 1
ATOM 2157 N N . GLY A 1 279 ? 25.660 8.935 -18.509 1.00 52.72 279 GLY A N 1
ATOM 2158 C CA . GLY A 1 279 ? 25.682 8.298 -17.185 1.00 52.72 279 GLY A CA 1
ATOM 2159 C C . GLY A 1 279 ? 27.044 8.120 -16.491 1.00 52.72 279 GLY A C 1
ATOM 2160 O O . GLY A 1 279 ? 27.103 7.423 -15.476 1.00 52.72 279 GLY A O 1
ATOM 2161 N N . GLU A 1 280 ? 28.139 8.720 -16.971 1.00 50.53 280 GLU A N 1
ATOM 2162 C CA . GLU A 1 280 ? 29.464 8.627 -16.320 1.00 50.53 280 GLU A CA 1
ATOM 2163 C C . GLU A 1 280 ? 29.810 9.863 -15.460 1.00 50.53 280 GLU A C 1
ATOM 2165 O O . GLU A 1 280 ? 29.710 10.997 -15.921 1.00 50.53 280 GLU A O 1
ATOM 2170 N N . VAL A 1 281 ? 30.248 9.649 -14.206 1.00 50.25 281 VAL A N 1
ATOM 2171 C CA . VAL A 1 281 ? 30.576 10.704 -13.214 1.00 50.25 281 VAL A CA 1
ATOM 2172 C C . VAL A 1 281 ? 32.050 10.632 -12.787 1.00 50.25 281 VAL A C 1
ATOM 2174 O O . VAL A 1 281 ? 32.563 9.553 -12.487 1.00 50.25 281 VAL A O 1
ATOM 2177 N N . VAL A 1 282 ? 32.715 11.789 -12.671 1.00 43.66 282 VAL A N 1
ATOM 2178 C CA . VAL A 1 282 ? 34.087 11.926 -12.135 1.00 43.66 282 VAL A CA 1
ATOM 2179 C C . VAL A 1 282 ? 34.098 11.788 -10.600 1.00 43.66 282 VAL A C 1
ATOM 2181 O O . VAL A 1 282 ? 33.258 12.352 -9.905 1.00 43.66 282 VAL A O 1
ATOM 2184 N N . ALA A 1 283 ? 35.041 11.015 -10.055 1.00 31.89 283 ALA A N 1
ATOM 2185 C CA . ALA A 1 283 ? 34.947 10.469 -8.696 1.00 31.89 283 ALA A CA 1
ATOM 2186 C C . ALA A 1 283 ? 35.440 11.378 -7.546 1.00 31.89 283 ALA A C 1
ATOM 2188 O O . ALA A 1 283 ? 36.472 12.040 -7.646 1.00 31.89 283 ALA A O 1
ATOM 2189 N N . SER A 1 284 ? 34.793 11.257 -6.379 1.00 29.48 284 SER A N 1
ATOM 2190 C CA . SER A 1 284 ? 35.380 11.545 -5.058 1.00 29.48 284 SER A CA 1
ATOM 2191 C C . SER A 1 284 ? 34.826 10.582 -3.979 1.00 29.48 284 SER A C 1
ATOM 2193 O O . SER A 1 284 ? 34.026 9.699 -4.293 1.00 29.48 284 SER A O 1
ATOM 2195 N N . LYS A 1 285 ? 35.389 10.611 -2.759 1.00 28.89 285 LYS A N 1
ATOM 2196 C CA . LYS A 1 285 ? 35.586 9.418 -1.898 1.00 28.89 285 LYS A CA 1
ATOM 2197 C C . LYS A 1 285 ? 34.563 9.195 -0.765 1.00 28.89 285 LYS A C 1
ATOM 2199 O O . LYS A 1 285 ? 33.841 10.087 -0.347 1.00 28.89 285 LYS A O 1
ATOM 2204 N N . GLU A 1 286 ? 34.589 7.954 -0.274 1.00 26.97 286 GLU A N 1
ATOM 2205 C CA . GLU A 1 286 ? 33.764 7.326 0.771 1.00 26.97 286 GLU A CA 1
ATOM 2206 C C . GLU A 1 286 ? 33.867 7.895 2.198 1.00 26.97 286 GLU A C 1
ATOM 2208 O O . GLU A 1 286 ? 34.905 8.413 2.605 1.00 26.97 286 GLU A O 1
ATOM 2213 N N . GLY A 1 287 ? 32.858 7.545 3.006 1.00 25.41 287 GLY A N 1
ATOM 2214 C CA . GLY A 1 287 ? 33.000 7.184 4.422 1.00 25.41 287 GLY A CA 1
ATOM 2215 C C . GLY A 1 287 ? 31.836 6.276 4.856 1.00 25.41 287 GLY A C 1
ATOM 2216 O O . GLY A 1 287 ? 30.693 6.570 4.517 1.00 25.41 287 GLY A O 1
ATOM 2217 N N . ALA A 1 288 ? 32.104 5.173 5.565 1.00 26.78 288 ALA A N 1
ATOM 2218 C CA . ALA A 1 288 ? 31.094 4.210 6.040 1.00 26.78 288 ALA A CA 1
ATOM 2219 C C . ALA A 1 288 ? 31.165 4.012 7.571 1.00 26.78 288 ALA A C 1
ATOM 2221 O O . ALA A 1 288 ? 32.167 4.364 8.192 1.00 26.78 288 ALA A O 1
ATOM 2222 N N . ALA A 1 289 ? 30.086 3.489 8.168 1.00 27.94 289 ALA A N 1
ATOM 2223 C CA . ALA A 1 289 ? 29.844 3.474 9.620 1.00 27.94 289 ALA A CA 1
ATOM 2224 C C . ALA A 1 289 ? 29.926 2.038 10.253 1.00 27.94 289 ALA A C 1
ATOM 2226 O O . ALA A 1 289 ? 30.831 1.309 9.856 1.00 27.94 289 ALA A O 1
ATOM 2227 N N . PRO A 1 290 ? 29.170 1.627 11.305 1.00 36.47 290 PRO A N 1
ATOM 2228 C CA . PRO A 1 290 ? 29.774 1.378 12.629 1.00 36.47 290 PRO A CA 1
ATOM 2229 C C . PRO A 1 290 ? 29.422 0.005 13.284 1.00 36.47 290 PRO A C 1
ATOM 2231 O O . PRO A 1 290 ? 28.844 -0.863 12.641 1.00 36.47 290 PRO A O 1
ATOM 2234 N N . ALA A 1 291 ? 29.668 -0.103 14.609 1.00 27.91 291 ALA A N 1
ATOM 2235 C CA . ALA A 1 291 ? 28.913 -0.870 15.640 1.00 27.91 291 ALA A CA 1
ATOM 2236 C C . ALA A 1 291 ? 29.516 -2.153 16.279 1.00 27.91 291 ALA A C 1
ATOM 2238 O O . ALA A 1 291 ? 30.229 -2.925 15.648 1.00 27.91 291 ALA A O 1
ATOM 2239 N N . ALA A 1 292 ? 29.148 -2.381 17.558 1.00 26.47 292 ALA A N 1
ATOM 2240 C CA . ALA A 1 292 ? 29.134 -3.667 18.284 1.00 26.47 292 ALA A CA 1
ATOM 2241 C C . ALA A 1 292 ? 28.204 -3.589 19.547 1.00 26.47 292 ALA A C 1
ATOM 2243 O O . ALA A 1 292 ? 27.981 -2.475 20.029 1.00 26.47 292 ALA A O 1
ATOM 2244 N N . PRO A 1 293 ? 27.637 -4.700 20.092 1.00 31.42 293 PRO A N 1
ATOM 2245 C CA . PRO A 1 293 ? 26.406 -4.675 20.921 1.00 31.42 293 PRO A CA 1
ATOM 2246 C C . PRO A 1 293 ? 26.526 -5.194 22.386 1.00 31.42 293 PRO A C 1
ATOM 2248 O O . PRO A 1 293 ? 27.564 -5.726 22.779 1.00 31.42 293 PRO A O 1
ATOM 2251 N N . ARG A 1 294 ? 25.433 -5.116 23.184 1.00 25.91 294 ARG A N 1
ATOM 2252 C CA . ARG A 1 294 ? 25.235 -5.803 24.498 1.00 25.91 294 ARG A CA 1
ATOM 2253 C C . ARG A 1 294 ? 23.773 -6.267 24.745 1.00 25.91 294 ARG A C 1
ATOM 2255 O O . ARG A 1 294 ? 22.871 -5.841 24.034 1.00 25.91 294 ARG A O 1
ATOM 2262 N N . GLN A 1 295 ? 23.577 -7.180 25.713 1.00 28.05 295 GLN A N 1
ATOM 2263 C CA . GLN A 1 295 ? 22.437 -8.124 25.868 1.00 28.05 295 GLN A CA 1
ATOM 2264 C C . GLN A 1 295 ? 21.346 -7.760 26.920 1.00 28.05 295 GLN A C 1
ATOM 2266 O O . GLN A 1 295 ? 21.512 -6.834 27.709 1.00 28.05 295 GLN A O 1
ATOM 2271 N N . GLN A 1 296 ? 20.259 -8.557 26.944 1.00 28.91 296 GLN A N 1
ATOM 2272 C CA . GLN A 1 296 ? 19.123 -8.581 27.902 1.00 28.91 296 GLN A CA 1
ATOM 2273 C C . GLN A 1 296 ? 19.224 -9.713 28.964 1.00 28.91 296 GLN A C 1
ATOM 2275 O O . GLN A 1 296 ? 19.973 -10.669 28.758 1.00 28.91 296 GLN A O 1
ATOM 2280 N N . PRO A 1 297 ? 18.371 -9.689 30.015 1.00 28.33 297 PRO A N 1
ATOM 2281 C CA . PRO A 1 297 ? 17.835 -10.878 30.706 1.00 28.33 297 PRO A CA 1
ATOM 2282 C C . PRO A 1 297 ? 16.277 -10.957 30.731 1.00 28.33 297 PRO A C 1
ATOM 2284 O O . PRO A 1 297 ? 15.604 -10.073 30.206 1.00 28.33 297 PRO A O 1
ATOM 2287 N N . ALA A 1 298 ? 15.709 -12.043 31.293 1.00 28.06 298 ALA A N 1
ATOM 2288 C CA . ALA A 1 298 ? 14.351 -12.566 30.993 1.00 28.06 298 ALA A CA 1
ATOM 2289 C C . ALA A 1 298 ? 13.377 -12.715 32.235 1.00 28.06 298 ALA A C 1
ATOM 2291 O O . ALA A 1 298 ? 13.476 -11.857 33.110 1.00 28.06 298 ALA A O 1
ATOM 2292 N N . PRO A 1 299 ? 12.366 -13.634 32.341 1.00 33.47 299 PRO A N 1
ATOM 2293 C CA . PRO A 1 299 ? 10.972 -13.265 32.701 1.00 33.47 299 PRO A CA 1
ATOM 2294 C C . PRO A 1 299 ? 10.359 -13.953 33.966 1.00 33.47 299 PRO A C 1
ATOM 2296 O O . PRO A 1 299 ? 11.035 -14.714 34.652 1.00 33.47 299 PRO A O 1
ATOM 2299 N N . GLY A 1 300 ? 9.057 -13.731 34.259 1.00 27.17 300 GLY A N 1
ATOM 2300 C CA . GLY A 1 300 ? 8.314 -14.333 35.398 1.00 27.17 300 GLY A CA 1
ATOM 2301 C C . GLY A 1 300 ? 6.800 -14.601 35.168 1.00 27.17 300 GLY A C 1
ATOM 2302 O O . GLY A 1 300 ? 6.231 -14.130 34.189 1.00 27.17 300 GLY A O 1
ATOM 2303 N N . GLN A 1 301 ? 6.160 -15.375 36.066 1.00 25.09 301 GLN A N 1
ATOM 2304 C CA . GLN A 1 301 ? 4.800 -15.992 35.980 1.00 25.09 301 GLN A CA 1
ATOM 2305 C C . GLN A 1 301 ? 3.873 -15.536 37.150 1.00 25.09 301 GLN A C 1
ATOM 2307 O O . GLN A 1 301 ? 4.385 -14.936 38.090 1.00 25.09 301 GLN A O 1
ATOM 2312 N N . GLY A 1 302 ? 2.549 -15.798 37.242 1.00 25.64 302 GLY A N 1
ATOM 2313 C CA . GLY A 1 302 ? 1.545 -16.435 36.353 1.00 25.64 302 GLY A CA 1
ATOM 2314 C C . GLY A 1 302 ? 0.309 -16.996 37.128 1.00 25.64 302 GLY A C 1
ATOM 2315 O O . GLY A 1 302 ? 0.415 -17.200 38.331 1.00 25.64 302 GLY A O 1
ATOM 2316 N N . MET A 1 303 ? -0.808 -17.316 36.432 1.00 27.11 303 MET A N 1
ATOM 2317 C CA . MET A 1 303 ? -2.045 -18.030 36.908 1.00 27.11 303 MET A CA 1
ATOM 2318 C C . MET A 1 303 ? -2.997 -17.310 37.915 1.00 27.11 303 MET A C 1
ATOM 2320 O O . MET A 1 303 ? -2.544 -16.423 38.632 1.00 27.11 303 MET A O 1
ATOM 2324 N N . PRO A 1 304 ? -4.277 -17.745 38.103 1.00 33.44 304 PRO A N 1
ATOM 2325 C CA . PRO A 1 304 ? -5.286 -18.290 37.165 1.00 33.44 304 PRO A CA 1
ATOM 2326 C C . PRO A 1 304 ? -6.679 -17.572 37.252 1.00 33.44 304 PRO A C 1
ATOM 2328 O O . PRO A 1 304 ? -6.841 -16.596 37.980 1.00 33.44 304 PRO A O 1
ATOM 2331 N N . ALA A 1 305 ? -7.697 -18.051 36.513 1.00 32.97 305 ALA A N 1
ATOM 2332 C CA . ALA A 1 305 ? -9.042 -17.444 36.359 1.00 32.97 305 ALA A CA 1
ATOM 2333 C C . ALA A 1 305 ? -10.209 -18.351 36.832 1.00 32.97 305 ALA A C 1
ATOM 2335 O O . ALA A 1 305 ? -9.959 -19.512 37.135 1.00 32.97 305 ALA A O 1
ATOM 2336 N N . LEU A 1 306 ? -11.461 -17.839 36.848 1.00 33.75 306 LEU A N 1
ATOM 2337 C CA . LEU A 1 306 ? -12.775 -18.546 36.902 1.00 33.75 306 LEU A CA 1
ATOM 2338 C C . LEU A 1 306 ? -13.943 -17.507 36.887 1.00 33.75 306 LEU A C 1
ATOM 2340 O O . LEU A 1 306 ? -13.707 -16.372 37.300 1.00 33.75 306 LEU A O 1
ATOM 2344 N N . PRO A 1 307 ? -15.212 -17.871 36.584 1.00 41.38 307 PRO A N 1
ATOM 2345 C CA . PRO A 1 307 ? -15.775 -18.420 35.342 1.00 41.38 307 PRO A CA 1
ATOM 2346 C C . PRO A 1 307 ? -16.711 -17.418 34.601 1.00 41.38 307 PRO A C 1
ATOM 2348 O O . PRO A 1 307 ? -16.982 -16.321 35.084 1.00 41.38 307 PRO A O 1
ATOM 2351 N N . SER A 1 308 ? -17.217 -17.793 33.417 1.00 38.75 308 SER A N 1
ATOM 2352 C CA . SER A 1 308 ? -17.912 -16.909 32.461 1.00 38.75 308 SER A CA 1
ATOM 2353 C C . SER A 1 308 ? -19.421 -17.157 32.289 1.00 38.75 308 SER A C 1
ATOM 2355 O O . SER A 1 308 ? -19.906 -18.280 32.406 1.00 38.75 308 SER A O 1
ATOM 2357 N N . GLY A 1 309 ? -20.145 -16.095 31.906 1.00 44.28 309 GLY A N 1
ATOM 2358 C CA . GLY A 1 309 ? -21.536 -16.121 31.436 1.00 44.28 309 GLY A CA 1
ATOM 2359 C C . GLY A 1 309 ? -21.684 -15.609 29.993 1.00 44.28 309 GLY A C 1
ATOM 2360 O O . GLY A 1 309 ? -22.114 -14.486 29.782 1.00 44.28 309 GLY A O 1
ATOM 2361 N N . ALA A 1 310 ? -21.319 -16.446 29.018 1.00 56.22 310 ALA A N 1
ATOM 2362 C CA . ALA A 1 310 ? -21.783 -16.441 27.617 1.00 56.22 310 ALA A CA 1
ATOM 2363 C C . ALA A 1 310 ? -21.795 -15.132 26.767 1.00 56.22 310 ALA A C 1
ATOM 2365 O O . ALA A 1 310 ? -22.811 -14.801 26.159 1.00 56.22 310 ALA A O 1
ATOM 2366 N N . PHE A 1 311 ? -20.630 -14.513 26.540 1.00 64.62 311 PHE A N 1
ATOM 2367 C CA . PHE A 1 311 ? -20.287 -13.921 25.228 1.00 64.62 311 PHE A CA 1
ATOM 2368 C C . PHE A 1 311 ? -18.771 -14.072 24.998 1.00 64.62 311 PHE A C 1
ATOM 2370 O O . PHE A 1 311 ? -17.976 -13.526 25.759 1.00 64.62 311 PHE A O 1
ATOM 2377 N N . ASP A 1 312 ? -18.345 -14.866 24.007 1.00 82.19 312 ASP A N 1
ATOM 2378 C CA . ASP A 1 312 ? -16.917 -15.158 23.774 1.00 82.19 312 ASP A CA 1
ATOM 2379 C C . ASP A 1 312 ? -16.257 -14.098 22.877 1.00 82.19 312 ASP A C 1
ATOM 2381 O O . ASP A 1 312 ? -16.054 -14.289 21.678 1.00 82.19 312 ASP A O 1
ATOM 2385 N N . GLU A 1 313 ? -15.904 -12.967 23.488 1.00 88.00 313 GLU A N 1
ATOM 2386 C CA . GLU A 1 313 ? -15.232 -11.838 22.831 1.00 88.00 313 GLU A CA 1
ATOM 2387 C C . GLU A 1 313 ? -13.857 -12.190 22.232 1.00 88.00 313 GLU A C 1
ATOM 2389 O O . GLU A 1 313 ? -13.359 -11.475 21.357 1.00 88.00 313 GLU A O 1
ATOM 2394 N N . LEU A 1 314 ? -13.229 -13.281 22.684 1.00 88.25 314 LEU A N 1
ATOM 2395 C CA . LEU A 1 314 ? -11.877 -13.691 22.288 1.00 88.25 314 LEU A CA 1
ATOM 2396 C C . LEU A 1 314 ? -11.868 -14.827 21.256 1.00 88.25 314 LEU A C 1
ATOM 2398 O O . LEU A 1 314 ? -10.795 -15.194 20.772 1.00 88.25 314 LEU A O 1
ATOM 2402 N N . LYS A 1 315 ? -13.048 -15.323 20.851 1.00 90.69 315 LYS A N 1
ATOM 2403 C CA . LYS A 1 315 ? -13.216 -16.374 19.840 1.00 90.69 315 LYS A CA 1
ATOM 2404 C C . LYS A 1 315 ? -12.353 -16.124 18.605 1.00 90.69 315 LYS A C 1
ATOM 2406 O O . LYS A 1 315 ? -12.497 -15.096 17.928 1.00 90.69 315 LYS A O 1
ATOM 2411 N N . ASP A 1 316 ? -11.503 -17.090 18.274 1.00 89.94 316 ASP A N 1
ATOM 2412 C CA . ASP A 1 316 ? -10.739 -17.060 17.032 1.00 89.94 316 ASP A CA 1
ATOM 2413 C C . ASP A 1 316 ? -11.667 -17.282 15.828 1.00 89.94 316 ASP A C 1
ATOM 2415 O O . ASP A 1 316 ? -12.544 -18.146 15.841 1.00 89.94 316 ASP A O 1
ATOM 2419 N N . SER A 1 317 ? -11.496 -16.457 14.800 1.00 85.62 317 SER A N 1
ATOM 2420 C CA . SER A 1 317 ? -12.237 -16.534 13.534 1.00 85.62 317 SER A CA 1
ATOM 2421 C C . SER A 1 317 ? -11.323 -16.863 12.347 1.00 85.62 317 SER A C 1
ATOM 2423 O O . SER A 1 317 ? -11.753 -16.752 11.205 1.00 85.62 317 SER A O 1
ATOM 2425 N N . GLY A 1 318 ? -10.061 -17.230 12.602 1.00 84.69 318 GLY A N 1
ATOM 2426 C CA . GLY A 1 318 ? -9.065 -17.554 11.578 1.00 84.69 318 GLY A CA 1
ATOM 2427 C C . GLY A 1 318 ? -8.480 -16.341 10.849 1.00 84.69 318 GLY A C 1
ATOM 2428 O O . GLY A 1 318 ? -7.725 -16.516 9.896 1.00 84.69 318 GLY A O 1
ATOM 2429 N N . VAL A 1 319 ? -8.810 -15.116 11.274 1.00 88.38 319 VAL A N 1
ATOM 2430 C CA . VAL A 1 319 ? -8.276 -13.883 10.680 1.00 88.38 319 VAL A CA 1
ATOM 2431 C C . VAL A 1 319 ? -6.947 -13.542 11.365 1.00 88.38 319 VAL A C 1
ATOM 2433 O O . VAL A 1 319 ? -6.944 -13.296 12.575 1.00 88.38 319 VAL A O 1
ATOM 2436 N N . PRO A 1 320 ? -5.816 -13.517 10.636 1.00 89.62 320 PRO A N 1
ATOM 2437 C CA . PRO A 1 320 ? -4.520 -13.214 11.224 1.00 89.62 320 PRO A CA 1
ATOM 2438 C C . PRO A 1 320 ? -4.465 -11.751 11.693 1.00 89.62 320 PRO A C 1
ATOM 2440 O O . PRO A 1 320 ? -5.044 -10.876 11.041 1.00 89.62 320 PRO A O 1
ATOM 2443 N N . PRO A 1 321 ? -3.746 -11.446 12.788 1.00 92.25 321 PRO A N 1
ATOM 2444 C CA . PRO A 1 321 ? -3.419 -10.070 13.147 1.00 92.25 321 PRO A CA 1
ATOM 2445 C C . PRO A 1 321 ? -2.704 -9.383 11.985 1.00 92.25 321 PRO A C 1
ATOM 2447 O O . PRO A 1 321 ? -1.873 -9.994 11.316 1.00 92.25 321 PRO A O 1
ATOM 2450 N N . THR A 1 322 ? -3.036 -8.119 11.744 1.00 92.94 322 THR A N 1
ATOM 2451 C CA . THR A 1 322 ? -2.541 -7.359 10.593 1.00 92.94 322 THR A CA 1
ATOM 2452 C C . THR A 1 322 ? -1.960 -6.013 11.008 1.00 92.94 322 THR A C 1
ATOM 2454 O O . THR A 1 322 ? -2.453 -5.358 11.932 1.00 92.94 322 THR A O 1
ATOM 2457 N N . SER A 1 323 ? -0.895 -5.600 10.325 1.00 92.44 323 SER A N 1
ATOM 2458 C CA . SER A 1 323 ? -0.339 -4.245 10.411 1.00 92.44 323 SER A CA 1
ATOM 2459 C C . SER A 1 323 ? -0.951 -3.294 9.371 1.00 92.44 323 SER A C 1
ATOM 2461 O O . SER A 1 323 ? -0.607 -2.115 9.364 1.00 92.44 323 SER A O 1
ATOM 2463 N N . MET A 1 324 ? -1.872 -3.777 8.526 1.00 93.12 324 MET A N 1
ATOM 2464 C CA . MET A 1 324 ? -2.593 -2.978 7.536 1.00 93.12 324 MET A CA 1
ATOM 2465 C C . MET A 1 324 ? -4.001 -2.602 7.996 1.00 93.12 324 MET A C 1
ATOM 2467 O O . MET A 1 324 ? -4.649 -3.326 8.750 1.00 93.12 324 MET A O 1
ATOM 2471 N N . LEU A 1 325 ? -4.510 -1.488 7.471 1.00 95.31 325 LEU A N 1
ATOM 2472 C CA . LEU A 1 325 ? -5.904 -1.093 7.668 1.00 95.31 325 LEU A CA 1
ATOM 2473 C C . LEU A 1 325 ? -6.836 -1.944 6.790 1.00 95.31 325 LEU A C 1
ATOM 2475 O O . LEU A 1 325 ? -6.574 -2.161 5.599 1.00 95.31 325 LEU A O 1
ATOM 2479 N N . PHE A 1 326 ? -7.945 -2.404 7.367 1.00 95.06 326 PHE A N 1
ATOM 2480 C CA . PHE A 1 326 ? -9.048 -3.047 6.654 1.00 95.06 326 PHE A CA 1
ATOM 2481 C C . PHE A 1 326 ? -9.768 -2.044 5.753 1.00 95.06 326 PHE A C 1
ATOM 2483 O O . PHE A 1 326 ? -10.015 -0.912 6.170 1.00 95.06 326 PHE A O 1
ATOM 2490 N N . SER A 1 327 ? -10.137 -2.467 4.543 1.00 92.88 327 SER A N 1
ATOM 2491 C CA . SER A 1 327 ? -10.833 -1.609 3.578 1.00 92.88 327 SER A CA 1
ATOM 2492 C C . SER A 1 327 ? -12.327 -1.427 3.908 1.00 92.88 327 SER A C 1
ATOM 2494 O O . SER A 1 327 ? -12.952 -2.259 4.577 1.00 92.88 327 SER A O 1
ATOM 2496 N N . SER A 1 328 ? -12.922 -0.321 3.445 1.00 91.69 328 SER A N 1
ATOM 2497 C CA . SER A 1 328 ? -14.378 -0.103 3.523 1.00 91.69 328 SER A CA 1
ATOM 2498 C C . SER A 1 328 ? -15.121 -1.260 2.824 1.00 91.69 328 SER A C 1
ATOM 2500 O O . SER A 1 328 ? -14.714 -1.651 1.725 1.00 91.69 328 SER A O 1
ATOM 2502 N N . PRO A 1 329 ? -16.184 -1.852 3.414 1.00 92.25 329 PRO A N 1
ATOM 2503 C CA . PRO A 1 329 ? -17.112 -1.269 4.393 1.00 92.25 329 PRO A CA 1
ATOM 2504 C C . PRO A 1 329 ? -16.789 -1.527 5.876 1.00 92.25 329 PRO A C 1
ATOM 2506 O O . PRO A 1 329 ? -17.673 -1.369 6.713 1.00 92.25 329 PRO A O 1
ATOM 2509 N N . TYR A 1 330 ? -15.573 -1.966 6.221 1.00 93.38 330 TYR A N 1
ATOM 2510 C CA . TYR A 1 330 ? -15.167 -2.256 7.609 1.00 93.38 330 TYR A CA 1
ATOM 2511 C C . TYR A 1 330 ? -16.016 -3.329 8.322 1.00 93.38 330 TYR A C 1
ATOM 2513 O O . TYR A 1 330 ? -16.073 -3.379 9.552 1.00 93.38 330 TYR A O 1
ATOM 2521 N N . ARG A 1 331 ? -16.668 -4.216 7.561 1.00 91.06 331 ARG A N 1
ATOM 2522 C CA . ARG A 1 331 ? -17.471 -5.332 8.083 1.00 91.06 331 ARG A CA 1
ATOM 2523 C C . ARG A 1 331 ? -16.838 -6.674 7.743 1.00 91.06 331 ARG A C 1
ATOM 2525 O O . ARG A 1 331 ? -16.299 -6.849 6.654 1.00 91.06 331 ARG A O 1
ATOM 2532 N N . GLY A 1 332 ? -16.949 -7.614 8.673 1.00 89.56 332 GLY A N 1
ATOM 2533 C CA . GLY A 1 332 ? -16.442 -8.980 8.548 1.00 89.56 332 GLY A CA 1
ATOM 2534 C C . GLY A 1 332 ? -15.592 -9.367 9.752 1.00 89.56 332 GLY A C 1
ATOM 2535 O O . GLY A 1 332 ? -15.241 -8.512 10.564 1.00 89.56 332 GLY A O 1
ATOM 2536 N N . ALA A 1 333 ? -15.249 -10.650 9.855 1.00 89.94 333 ALA A N 1
ATOM 2537 C CA . ALA A 1 333 ? -14.496 -11.175 10.988 1.00 89.94 333 ALA A CA 1
ATOM 2538 C C . ALA A 1 333 ? -13.207 -10.373 11.252 1.00 89.94 333 ALA A C 1
ATOM 2540 O O . ALA A 1 333 ? -12.513 -9.940 10.319 1.00 89.94 333 ALA A O 1
ATOM 2541 N N . THR A 1 334 ? -12.907 -10.187 12.538 1.00 93.12 334 THR A N 1
ATOM 2542 C CA . THR A 1 334 ? -11.723 -9.482 13.040 1.00 93.12 334 THR A CA 1
ATOM 2543 C C . THR A 1 334 ? -10.740 -10.456 13.709 1.00 93.12 334 THR A C 1
ATOM 2545 O O . THR A 1 334 ? -11.170 -11.503 14.212 1.00 93.12 334 THR A O 1
ATOM 2548 N N . PRO A 1 335 ? -9.435 -10.127 13.765 1.00 93.50 335 PRO A N 1
ATOM 2549 C CA . PRO A 1 335 ? -8.437 -10.930 14.474 1.00 93.50 335 PRO A CA 1
ATOM 2550 C C . PRO A 1 335 ? -8.737 -11.088 15.971 1.00 93.50 335 PRO A C 1
ATOM 2552 O O . PRO A 1 335 ? -9.398 -10.244 16.565 1.00 93.50 335 PRO A O 1
ATOM 2555 N N . ASN A 1 336 ? -8.201 -12.125 16.618 1.00 92.50 336 ASN A N 1
ATOM 2556 C CA . ASN A 1 336 ? -8.263 -12.287 18.083 1.00 92.50 336 ASN A CA 1
ATOM 2557 C C . ASN A 1 336 ? -7.034 -11.724 18.829 1.00 92.50 336 ASN A C 1
ATOM 2559 O O . ASN A 1 336 ? -6.920 -11.888 20.042 1.00 92.50 336 ASN A O 1
ATOM 2563 N N . LYS A 1 337 ? -6.104 -11.082 18.111 1.00 93.44 337 LYS A N 1
ATOM 2564 C CA . LYS A 1 337 ? -4.940 -10.346 18.634 1.00 93.44 337 LYS A CA 1
ATOM 2565 C C . LYS A 1 337 ? -4.732 -9.100 17.777 1.00 93.44 337 LYS A C 1
ATOM 2567 O O . LYS A 1 337 ? -5.149 -9.072 16.624 1.00 93.44 337 LYS A O 1
ATOM 2572 N N . HIS A 1 338 ? -4.058 -8.093 18.314 1.00 95.75 338 HIS A N 1
ATOM 2573 C CA . HIS A 1 338 ? -3.809 -6.835 17.616 1.00 95.75 338 HIS A CA 1
ATOM 2574 C C . HIS A 1 338 ? -2.310 -6.508 17.638 1.00 95.75 338 HIS A C 1
ATOM 2576 O O . HIS A 1 338 ? -1.625 -6.779 18.621 1.00 95.75 338 HIS A O 1
ATOM 2582 N N . THR A 1 339 ? -1.782 -5.955 16.546 1.00 93.88 339 THR A N 1
ATOM 2583 C CA . THR A 1 339 ? -0.331 -5.760 16.338 1.00 93.88 339 THR A CA 1
ATOM 2584 C C . THR A 1 339 ? 0.245 -4.555 17.088 1.00 93.88 339 THR A C 1
ATOM 2586 O O . THR A 1 339 ? 1.439 -4.523 17.381 1.00 93.88 339 THR A O 1
ATOM 2589 N N . ARG A 1 340 ? -0.591 -3.555 17.406 1.00 95.38 340 ARG A N 1
ATOM 2590 C CA . ARG A 1 340 ? -0.190 -2.268 18.018 1.00 95.38 340 ARG A CA 1
ATOM 2591 C C . ARG A 1 340 ? -1.014 -1.827 19.244 1.00 95.38 340 ARG A C 1
ATOM 2593 O O . ARG A 1 340 ? -0.930 -0.671 19.633 1.00 95.38 340 ARG A O 1
ATOM 2600 N N . ALA A 1 341 ? -1.836 -2.700 19.826 1.00 96.75 341 ALA A N 1
ATOM 2601 C CA . ALA A 1 341 ? -2.770 -2.344 20.904 1.00 96.75 341 ALA A CA 1
ATOM 2602 C C . ALA A 1 341 ? -3.085 -3.563 21.779 1.00 96.75 341 ALA A C 1
ATOM 2604 O O . ALA A 1 341 ? -3.023 -4.698 21.304 1.00 96.75 341 ALA A O 1
ATOM 2605 N N . GLU A 1 342 ? -3.447 -3.325 23.037 1.00 96.88 342 GLU A N 1
ATOM 2606 C CA . GLU A 1 342 ? -3.864 -4.365 23.984 1.00 96.88 342 GLU A CA 1
ATOM 2607 C C . GLU A 1 342 ? -5.360 -4.687 23.798 1.00 96.88 342 GLU A C 1
ATOM 2609 O O . GLU A 1 342 ? -6.193 -3.782 23.742 1.00 96.88 342 GLU A O 1
ATOM 2614 N N . ILE A 1 343 ? -5.735 -5.967 23.705 1.00 95.44 343 ILE A N 1
ATOM 2615 C CA . ILE A 1 343 ? -7.155 -6.360 23.660 1.00 95.44 343 ILE A CA 1
ATOM 2616 C C . ILE A 1 343 ? -7.732 -6.376 25.072 1.00 95.44 343 ILE A C 1
ATOM 2618 O O . ILE A 1 343 ? -7.108 -6.899 25.994 1.00 95.44 343 ILE A O 1
ATOM 2622 N N . VAL A 1 344 ? -8.944 -5.840 25.220 1.00 95.38 344 VAL A N 1
ATOM 2623 C CA . VAL A 1 344 ? -9.709 -5.845 26.474 1.00 95.38 344 VAL A CA 1
ATOM 2624 C C . VAL A 1 344 ? -11.082 -6.466 26.265 1.00 95.38 344 VAL A C 1
ATOM 2626 O O . VAL A 1 344 ? -11.703 -6.268 25.220 1.00 95.38 344 VAL A O 1
ATOM 2629 N N . THR A 1 345 ? -11.552 -7.208 27.268 1.00 94.81 345 THR A N 1
ATOM 2630 C CA . THR A 1 345 ? -12.927 -7.729 27.319 1.00 94.81 345 THR A CA 1
ATOM 2631 C C . THR A 1 345 ? -13.875 -6.731 27.987 1.00 94.81 345 THR A C 1
ATOM 2633 O O . THR A 1 345 ? -13.427 -5.775 28.628 1.00 94.81 345 THR A O 1
ATOM 2636 N N . THR A 1 346 ? -15.186 -6.978 27.938 1.00 94.38 346 THR A N 1
ATOM 2637 C CA . THR A 1 346 ? -16.202 -6.179 28.650 1.00 94.38 346 THR A CA 1
ATOM 2638 C C . THR A 1 346 ? -15.883 -6.083 30.144 1.00 94.38 346 THR A C 1
ATOM 2640 O O . THR A 1 346 ? -15.924 -5.001 30.735 1.00 94.38 346 THR A O 1
ATOM 2643 N N . GLY A 1 347 ? -15.491 -7.205 30.758 1.00 91.25 347 GLY A N 1
ATOM 2644 C CA . GLY A 1 347 ? -15.127 -7.261 32.173 1.00 91.25 347 GLY A CA 1
ATOM 2645 C C . GLY A 1 347 ? -13.867 -6.460 32.508 1.00 91.25 347 GLY A C 1
ATOM 2646 O O . GLY A 1 347 ? -13.773 -5.894 33.596 1.00 91.25 347 GLY A O 1
ATOM 2647 N N . ASP A 1 348 ? -12.907 -6.371 31.588 1.00 94.25 348 ASP A N 1
ATOM 2648 C CA . ASP A 1 348 ? -11.694 -5.570 31.782 1.00 94.25 348 ASP A CA 1
ATOM 2649 C C . ASP A 1 348 ? -11.963 -4.083 31.566 1.00 94.25 348 ASP A C 1
ATOM 2651 O O . ASP A 1 348 ? -11.533 -3.263 32.378 1.00 94.25 348 ASP A O 1
ATOM 2655 N N . LEU A 1 349 ? -12.767 -3.733 30.559 1.00 95.31 349 LEU A N 1
ATOM 2656 C CA . LEU A 1 349 ? -13.190 -2.360 30.309 1.00 95.31 349 LEU A CA 1
ATOM 2657 C C . LEU A 1 349 ? -13.942 -1.772 31.514 1.00 95.31 349 LEU A C 1
ATOM 2659 O O . LEU A 1 349 ? -13.620 -0.671 31.961 1.00 95.31 349 LEU A O 1
ATOM 2663 N N . VAL A 1 350 ? -14.868 -2.524 32.122 1.00 93.50 350 VAL A N 1
ATOM 2664 C CA . VAL A 1 350 ? -15.561 -2.098 33.353 1.00 93.50 350 VAL A CA 1
ATOM 2665 C C . VAL A 1 350 ? -14.575 -1.857 34.508 1.00 93.50 350 VAL A C 1
ATOM 2667 O O . VAL A 1 350 ? -14.695 -0.856 35.220 1.00 93.50 350 VAL A O 1
ATOM 2670 N N . LYS A 1 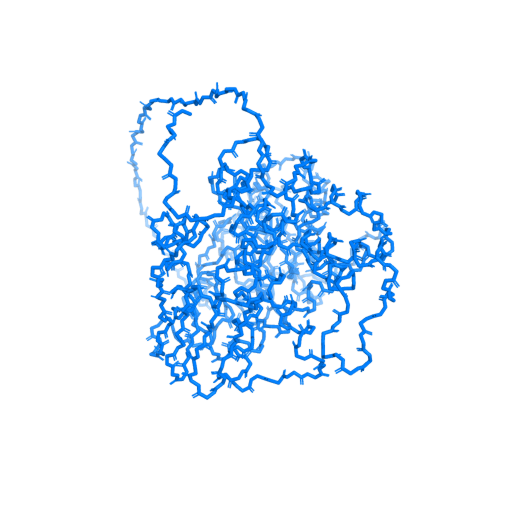351 ? -13.552 -2.710 34.686 1.00 93.38 351 LYS A N 1
ATOM 2671 C CA . LYS A 1 351 ? -12.489 -2.480 35.689 1.00 93.38 351 LYS A CA 1
ATOM 2672 C C . LYS A 1 351 ? -11.692 -1.209 35.380 1.00 93.38 351 LYS A C 1
ATOM 2674 O O . LYS A 1 351 ? -11.400 -0.448 36.301 1.00 93.38 351 LYS A O 1
ATOM 2679 N N . MET A 1 352 ? -11.357 -0.957 34.112 1.00 94.38 352 MET A N 1
ATOM 2680 C CA . MET A 1 352 ? -10.616 0.238 33.689 1.00 94.38 352 MET A CA 1
ATOM 2681 C C . MET A 1 352 ? -11.411 1.525 33.960 1.00 94.38 352 MET A C 1
ATOM 2683 O O . MET A 1 352 ? -10.870 2.432 34.584 1.00 94.38 352 MET A O 1
ATOM 2687 N N . ILE A 1 353 ? -12.702 1.571 33.606 1.00 93.19 353 ILE A N 1
ATOM 2688 C CA . ILE A 1 353 ? -13.614 2.712 33.855 1.00 93.19 353 ILE A CA 1
ATOM 2689 C C . ILE A 1 353 ? -13.764 3.031 35.353 1.00 93.19 353 ILE A C 1
ATOM 2691 O O . ILE A 1 353 ? -13.883 4.192 35.771 1.00 93.19 353 ILE A O 1
ATOM 2695 N N . ASN A 1 354 ? -13.767 1.994 36.190 1.00 91.25 354 ASN A N 1
ATOM 2696 C CA . ASN A 1 354 ? -13.838 2.158 37.638 1.00 91.25 354 ASN A CA 1
ATOM 2697 C C . ASN A 1 354 ? -12.506 2.623 38.242 1.00 91.25 354 ASN A C 1
ATOM 2699 O O . ASN A 1 354 ? -12.523 3.386 39.208 1.00 91.25 354 ASN A O 1
ATOM 2703 N N . LYS A 1 355 ? -11.372 2.206 37.664 1.00 92.50 355 LYS A N 1
ATOM 2704 C CA . LYS A 1 355 ? -10.020 2.510 38.152 1.00 92.50 355 LYS A CA 1
ATOM 2705 C C . LYS A 1 355 ? -9.493 3.879 37.712 1.00 92.50 355 LYS A C 1
ATOM 2707 O O . LYS A 1 355 ? -8.853 4.547 38.517 1.00 92.50 355 LYS A O 1
ATOM 2712 N N . ASP A 1 356 ? -9.723 4.284 36.464 1.00 88.62 356 ASP A N 1
ATOM 2713 C CA . ASP A 1 356 ? -9.182 5.526 35.904 1.00 88.62 356 ASP A CA 1
ATOM 2714 C C . ASP A 1 356 ? -10.285 6.404 35.304 1.00 88.62 356 ASP A C 1
ATOM 2716 O O . ASP A 1 356 ? -10.925 6.058 34.313 1.00 88.62 356 ASP A O 1
ATOM 2720 N N . LYS A 1 357 ? -10.485 7.585 35.898 1.00 82.88 357 LYS A N 1
ATOM 2721 C CA . LYS A 1 357 ? -11.443 8.595 35.420 1.00 82.88 357 LYS A CA 1
ATOM 2722 C C . LYS A 1 357 ? -10.947 9.382 34.203 1.00 82.88 357 LYS A C 1
ATOM 2724 O O . LYS A 1 357 ? -11.707 10.175 33.662 1.00 82.88 357 LYS A O 1
ATOM 2729 N N . ASN A 1 358 ? -9.706 9.156 33.774 1.00 86.31 358 ASN A N 1
ATOM 2730 C CA . ASN A 1 358 ? -9.102 9.750 32.582 1.00 86.31 358 ASN A CA 1
ATOM 2731 C C . ASN A 1 358 ? -9.151 8.834 31.352 1.00 86.31 358 ASN A C 1
ATOM 2733 O O . ASN A 1 358 ? -8.582 9.192 30.321 1.00 86.31 358 ASN A O 1
ATOM 2737 N N . ILE A 1 359 ? -9.770 7.653 31.461 1.00 93.94 359 ILE A N 1
ATOM 2738 C CA . ILE A 1 359 ? -9.931 6.742 30.329 1.00 93.94 359 ILE A CA 1
ATOM 2739 C C . ILE A 1 359 ? -10.683 7.438 29.191 1.00 93.94 359 ILE A C 1
ATOM 2741 O O . ILE A 1 359 ? -11.753 8.015 29.395 1.00 93.94 359 ILE A O 1
ATOM 2745 N N . LEU A 1 360 ? -10.126 7.372 27.985 1.00 96.38 360 LEU A N 1
ATOM 2746 C CA . LEU A 1 360 ? -10.755 7.914 26.788 1.00 96.38 360 LEU A CA 1
ATOM 2747 C C . LEU A 1 360 ? -11.333 6.754 25.981 1.00 96.38 360 LEU A C 1
ATOM 2749 O O . LEU A 1 360 ? -10.582 5.950 25.437 1.00 96.38 360 LEU A O 1
ATOM 2753 N N . ILE A 1 361 ? -12.659 6.651 25.917 1.00 97.06 361 ILE A N 1
ATOM 2754 C CA . ILE A 1 361 ? -13.341 5.629 25.114 1.00 97.06 361 ILE A CA 1
ATOM 2755 C C . ILE A 1 361 ? -13.808 6.270 23.809 1.00 97.06 361 ILE A C 1
ATOM 2757 O O . ILE A 1 361 ? -14.464 7.310 23.832 1.00 97.06 361 ILE A O 1
ATOM 2761 N N . ILE A 1 362 ? -13.460 5.658 22.681 1.00 97.56 362 ILE A N 1
ATOM 2762 C CA . ILE A 1 362 ? -13.710 6.169 21.334 1.00 97.56 362 ILE A CA 1
ATOM 2763 C C . ILE A 1 362 ? -14.566 5.158 20.574 1.00 97.56 362 ILE A C 1
ATOM 2765 O O . ILE A 1 362 ? -14.159 4.012 20.369 1.00 97.56 362 ILE A O 1
ATOM 2769 N N . ASP A 1 363 ? -15.748 5.598 20.152 1.00 97.12 363 ASP A N 1
ATOM 2770 C CA . ASP A 1 363 ? -16.708 4.802 19.395 1.00 97.12 363 ASP A CA 1
ATOM 2771 C C . ASP A 1 363 ? -16.600 5.080 17.894 1.00 97.12 363 ASP A C 1
ATOM 2773 O O . ASP A 1 363 ? -16.778 6.206 17.427 1.00 97.12 363 ASP A O 1
ATOM 2777 N N . THR A 1 364 ? -16.317 4.021 17.141 1.00 97.00 364 THR A N 1
ATOM 2778 C CA . THR A 1 364 ? -16.195 4.035 15.679 1.00 97.00 364 THR A CA 1
ATOM 2779 C C . THR A 1 364 ? -17.416 3.453 14.954 1.00 97.00 364 THR A C 1
ATOM 2781 O O . THR A 1 364 ? -17.490 3.519 13.731 1.00 97.00 364 THR A O 1
ATOM 2784 N N . SER A 1 365 ? -18.390 2.907 15.690 1.00 94.38 365 SER A N 1
ATOM 2785 C CA . SER A 1 365 ? -19.459 2.033 15.181 1.00 94.38 365 SER A CA 1
ATOM 2786 C C . SER A 1 365 ? -20.456 2.690 14.220 1.00 94.38 365 SER A C 1
ATOM 2788 O O . SER A 1 365 ? -21.106 1.992 13.435 1.00 94.38 365 SER A O 1
ATOM 2790 N N . GLY A 1 366 ? -20.627 4.014 14.323 1.00 90.88 366 GLY A N 1
ATOM 2791 C CA . GLY A 1 366 ? -21.674 4.771 13.630 1.00 90.88 366 GLY A CA 1
ATOM 2792 C C . GLY A 1 366 ? -23.104 4.466 14.107 1.00 90.88 366 GLY A C 1
ATOM 2793 O O . GLY A 1 366 ? -24.060 4.823 13.419 1.00 90.88 366 GLY A O 1
ATOM 2794 N N . LEU A 1 367 ? -23.270 3.786 15.248 1.00 92.81 367 LEU A N 1
ATOM 2795 C CA . LEU A 1 367 ? -24.579 3.454 15.816 1.00 92.81 367 LEU A CA 1
ATOM 2796 C C . LEU A 1 367 ? -25.267 4.682 16.441 1.00 92.81 367 LEU A C 1
ATOM 2798 O O . LEU A 1 367 ? -24.674 5.744 16.610 1.00 92.81 367 LEU A O 1
ATOM 2802 N N . ARG A 1 368 ? -26.560 4.543 16.765 1.00 91.50 368 ARG A N 1
ATOM 2803 C CA . ARG A 1 368 ? -27.355 5.615 17.397 1.00 91.50 368 ARG A CA 1
ATOM 2804 C C . ARG A 1 368 ? -27.098 5.747 18.898 1.00 91.50 368 ARG A C 1
ATOM 2806 O O . ARG A 1 368 ? -27.169 6.858 19.419 1.00 91.50 368 ARG A O 1
ATOM 2813 N N . ASP A 1 369 ? -26.788 4.630 19.550 1.00 92.62 369 ASP A N 1
ATOM 2814 C CA . ASP A 1 369 ? -26.520 4.523 20.982 1.00 92.62 369 ASP A CA 1
ATOM 2815 C C . ASP A 1 369 ? -25.119 3.940 21.201 1.00 92.62 369 ASP A C 1
ATOM 2817 O O . ASP A 1 369 ? -24.648 3.124 20.409 1.00 92.62 369 ASP A O 1
ATOM 2821 N N . THR A 1 370 ? -24.470 4.359 22.285 1.00 95.25 370 THR A N 1
ATOM 2822 C CA . THR A 1 370 ? -23.076 4.045 22.618 1.00 95.25 370 THR A CA 1
ATOM 2823 C C . THR A 1 370 ? -22.880 3.860 24.132 1.00 95.25 370 THR A C 1
ATOM 2825 O O . THR A 1 370 ? -23.833 3.946 24.915 1.00 95.25 370 THR A O 1
ATOM 2828 N N . LEU A 1 371 ? -21.645 3.606 24.572 1.00 91.56 371 LEU A N 1
ATOM 2829 C CA . LEU A 1 371 ? -21.256 3.605 25.986 1.00 91.56 371 LEU A CA 1
ATOM 2830 C C . LEU A 1 371 ? -21.436 5.017 26.597 1.00 91.56 371 LEU A C 1
ATOM 2832 O O . LEU A 1 371 ? -21.001 5.992 25.988 1.00 91.56 371 LEU A O 1
ATOM 2836 N N . PRO A 1 372 ? -21.976 5.182 27.824 1.00 89.31 372 PRO A N 1
ATOM 2837 C CA . PRO A 1 372 ? -22.338 6.499 28.378 1.00 89.31 372 PRO A CA 1
ATOM 2838 C C . PRO A 1 372 ? -21.227 7.561 28.475 1.00 89.31 372 PRO A C 1
ATOM 2840 O O . PRO A 1 372 ? -21.531 8.751 28.588 1.00 89.31 372 PRO A O 1
ATOM 2843 N N . ILE A 1 373 ? -19.958 7.141 28.456 1.00 90.19 373 ILE A N 1
ATOM 2844 C CA . ILE A 1 373 ? -18.768 8.010 28.501 1.00 90.19 373 ILE A CA 1
A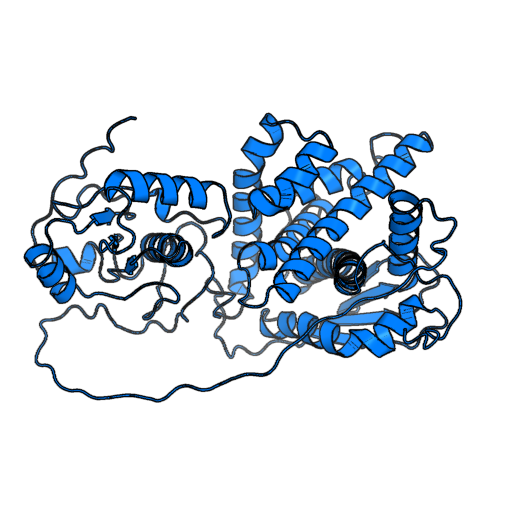TOM 2845 C C . ILE A 1 373 ? -17.918 7.949 27.217 1.00 90.19 373 ILE A C 1
ATOM 2847 O O . ILE A 1 373 ? -16.807 8.472 27.202 1.00 90.19 373 ILE A O 1
ATOM 2851 N N . ALA A 1 374 ? -18.403 7.289 26.162 1.00 93.50 374 ALA A N 1
ATOM 2852 C CA . ALA A 1 374 ? -17.691 7.194 24.894 1.00 93.50 374 ALA A CA 1
ATOM 2853 C C . ALA A 1 374 ? -17.877 8.445 24.026 1.00 93.50 374 ALA A C 1
ATOM 2855 O O . ALA A 1 374 ? -18.919 9.106 24.038 1.00 93.50 374 ALA A O 1
ATOM 2856 N N . TYR A 1 375 ? -16.843 8.745 23.244 1.00 94.25 375 TYR A N 1
ATOM 2857 C CA . TYR A 1 375 ? -16.809 9.828 22.273 1.00 94.25 375 TYR A CA 1
ATOM 2858 C C . TYR A 1 375 ? -16.955 9.248 20.861 1.00 94.25 375 TYR A C 1
ATOM 2860 O O . TYR A 1 375 ? -16.122 8.428 20.469 1.00 94.25 375 TYR A O 1
ATOM 2868 N N . PRO A 1 376 ? -17.964 9.656 20.073 1.00 93.56 376 PRO A N 1
ATOM 2869 C CA . PRO A 1 376 ? -18.094 9.202 18.694 1.00 93.56 376 PRO A CA 1
ATOM 2870 C C . PRO A 1 376 ? -17.003 9.825 17.817 1.00 93.56 376 PRO A C 1
ATOM 2872 O O . PRO A 1 376 ? -16.857 11.048 17.759 1.00 93.56 376 PRO A O 1
ATOM 2875 N N . LEU A 1 377 ? -16.261 8.981 17.105 1.00 94.38 377 LEU A N 1
ATOM 2876 C CA . LEU A 1 377 ? -15.239 9.382 16.140 1.00 94.38 377 LEU A CA 1
ATOM 2877 C C . LEU A 1 377 ? -15.130 8.323 15.031 1.00 94.38 377 LEU A C 1
ATOM 2879 O O . LEU A 1 377 ? -14.086 7.700 14.849 1.00 94.38 377 LEU A O 1
ATOM 2883 N N . ALA A 1 378 ? -16.232 8.107 14.302 1.00 91.31 378 ALA A N 1
ATOM 2884 C CA . ALA A 1 378 ? -16.339 7.113 13.225 1.00 91.31 378 ALA A CA 1
ATOM 2885 C C . ALA A 1 378 ? -15.160 7.169 12.236 1.00 91.31 378 ALA A C 1
ATOM 2887 O O . ALA A 1 378 ? -14.558 6.140 11.927 1.00 91.31 378 ALA A O 1
ATOM 2888 N N . ASP A 1 379 ? -14.766 8.378 11.828 1.00 91.62 379 ASP A N 1
ATOM 2889 C CA . ASP A 1 379 ? -13.700 8.592 10.849 1.00 91.62 379 ASP A CA 1
ATOM 2890 C C . ASP A 1 379 ? -12.337 8.044 11.298 1.00 91.62 379 ASP A C 1
ATOM 2892 O O . ASP A 1 379 ? -11.541 7.669 10.439 1.00 91.62 379 ASP A O 1
ATOM 2896 N N . ALA A 1 380 ? -12.069 7.910 12.606 1.00 95.12 380 ALA A N 1
ATOM 2897 C CA . ALA A 1 380 ? -10.817 7.333 13.110 1.00 95.12 380 ALA A CA 1
ATOM 2898 C C . ALA A 1 380 ? -10.616 5.865 12.693 1.00 95.12 380 ALA A C 1
ATOM 2900 O O . ALA A 1 380 ? -9.481 5.395 12.663 1.00 95.12 380 ALA A O 1
ATOM 2901 N N . GLY A 1 381 ? -11.694 5.150 12.354 1.00 94.50 381 GLY A N 1
ATOM 2902 C CA . GLY A 1 381 ? -11.644 3.784 11.831 1.00 94.50 381 GLY A CA 1
ATOM 2903 C C . GLY A 1 381 ? -11.445 3.679 10.316 1.00 94.50 381 GLY A C 1
ATOM 2904 O O . GLY A 1 381 ? -11.442 2.564 9.790 1.00 94.50 381 GLY A O 1
ATOM 2905 N N . SER A 1 382 ? -11.301 4.801 9.602 1.00 95.56 382 SER A N 1
ATOM 2906 C CA . SER A 1 382 ? -11.242 4.801 8.137 1.00 95.56 382 SER A CA 1
ATOM 2907 C C . SER A 1 382 ? -9.999 4.106 7.578 1.00 95.56 382 SER A C 1
ATOM 2909 O O . SER A 1 382 ? -8.911 4.147 8.169 1.00 95.56 382 SER A O 1
ATOM 2911 N N . ASP A 1 383 ? -10.168 3.510 6.394 1.00 94.38 383 ASP A N 1
ATOM 2912 C CA . ASP A 1 383 ? -9.068 3.036 5.556 1.00 94.38 383 ASP A CA 1
ATOM 2913 C C . ASP A 1 383 ? -8.186 4.193 5.048 1.00 94.38 383 ASP A C 1
ATOM 2915 O O . ASP A 1 383 ? -8.313 5.344 5.471 1.00 94.38 383 ASP A O 1
ATOM 2919 N N . GLY A 1 384 ? -7.206 3.848 4.217 1.00 93.44 384 GLY A N 1
ATOM 2920 C CA . GLY A 1 384 ? -6.099 4.718 3.847 1.00 93.44 384 GLY A CA 1
ATOM 2921 C C . GLY A 1 384 ? -4.785 4.096 4.271 1.00 93.44 384 GLY A C 1
ATOM 2922 O O . GLY A 1 384 ? -4.503 2.944 3.924 1.00 93.44 384 GLY A O 1
ATOM 2923 N N . SER A 1 385 ? -3.983 4.844 5.019 1.00 94.44 385 SER A N 1
ATOM 2924 C CA . SER A 1 385 ? -2.684 4.388 5.501 1.00 94.44 385 SER A CA 1
ATOM 2925 C C . SER A 1 385 ? -2.414 4.860 6.927 1.00 94.44 385 SER A C 1
ATOM 2927 O O . SER A 1 385 ? -2.951 5.867 7.373 1.00 94.44 385 SER A O 1
ATOM 2929 N N . VAL A 1 386 ? -1.509 4.196 7.647 1.00 94.06 386 VAL A N 1
ATOM 2930 C CA . VAL A 1 386 ? -1.038 4.693 8.957 1.00 94.06 386 VAL A CA 1
ATOM 2931 C C . VAL A 1 386 ? -0.005 5.830 8.837 1.00 94.06 386 VAL A C 1
ATOM 2933 O O . VAL A 1 386 ? 0.680 6.151 9.805 1.00 94.06 386 VAL A O 1
ATOM 2936 N N . ALA A 1 387 ? 0.101 6.446 7.655 1.00 93.62 387 ALA A N 1
ATOM 2937 C CA . ALA A 1 387 ? 0.966 7.577 7.318 1.00 93.62 387 ALA A CA 1
ATOM 2938 C C . ALA A 1 387 ? 0.225 8.682 6.524 1.00 93.62 387 ALA A C 1
ATOM 2940 O O . ALA A 1 387 ? 0.866 9.564 5.951 1.00 93.62 387 ALA A O 1
ATOM 2941 N N . ASP A 1 388 ? -1.110 8.629 6.462 1.00 93.56 388 ASP A N 1
ATOM 2942 C CA . ASP A 1 388 ? -1.954 9.572 5.722 1.00 93.56 388 ASP A CA 1
ATOM 2943 C C . ASP A 1 388 ? -2.279 10.851 6.525 1.00 93.56 388 ASP A C 1
ATOM 2945 O O . ASP A 1 388 ? -1.843 11.055 7.660 1.00 93.56 388 ASP A O 1
ATOM 2949 N N . SER A 1 389 ? -3.066 11.753 5.933 1.00 91.25 389 SER A N 1
ATOM 2950 C CA . SER A 1 389 ? -3.490 12.999 6.587 1.00 91.25 389 SER A CA 1
ATOM 2951 C C . SER A 1 389 ? -4.394 12.783 7.810 1.00 91.25 389 SER A C 1
ATOM 2953 O O . SER A 1 389 ? -4.382 13.610 8.726 1.00 91.25 389 SER A O 1
ATOM 2955 N N . LEU A 1 390 ? -5.160 11.685 7.851 1.00 94.12 390 LEU A N 1
ATOM 2956 C CA . LEU A 1 390 ? -5.999 11.334 9.000 1.00 94.12 390 LEU A CA 1
ATOM 2957 C C . LEU A 1 390 ? -5.132 10.943 10.203 1.00 94.12 390 LEU A C 1
ATOM 2959 O O . LEU A 1 390 ? -5.489 11.261 11.335 1.00 94.12 390 LEU A O 1
ATOM 2963 N N . GLN A 1 391 ? -3.961 10.347 9.972 1.00 94.44 391 GLN A N 1
ATOM 2964 C CA . GLN A 1 391 ? -3.012 10.005 11.027 1.00 94.44 391 GLN A CA 1
ATOM 2965 C C . GLN A 1 391 ? -2.619 11.222 11.887 1.00 94.44 391 GLN A C 1
ATOM 2967 O O . GLN A 1 391 ? -2.701 11.175 13.115 1.00 94.44 391 GLN A O 1
ATOM 2972 N N . SER A 1 392 ? -2.261 12.339 11.249 1.00 92.56 392 SER A N 1
ATOM 2973 C CA . SER A 1 392 ? -1.913 13.590 11.942 1.00 92.56 392 SER A CA 1
ATOM 2974 C C . SER A 1 392 ? -3.119 14.239 12.628 1.00 92.56 392 SER A C 1
ATOM 2976 O O . SER A 1 392 ? -2.988 14.783 13.726 1.00 92.56 392 SER A O 1
ATOM 2978 N N . ALA A 1 393 ? -4.303 14.169 12.009 1.00 93.81 393 ALA A N 1
ATOM 2979 C CA . ALA A 1 393 ? -5.539 14.694 12.589 1.00 93.81 393 ALA A CA 1
ATOM 2980 C C . ALA A 1 393 ? -5.955 13.918 13.853 1.00 93.81 393 ALA A C 1
ATOM 2982 O O . ALA A 1 393 ? -6.321 14.531 14.859 1.00 93.81 393 ALA A O 1
ATOM 2983 N N . LEU A 1 394 ? -5.836 12.585 13.831 1.00 96.56 394 LEU A N 1
ATOM 2984 C CA . LEU A 1 394 ? -6.087 11.725 14.984 1.00 96.56 394 LEU A CA 1
ATOM 2985 C C . LEU A 1 394 ? -5.097 12.015 16.118 1.00 96.56 394 LEU A C 1
ATOM 2987 O O . LEU A 1 394 ? -5.527 12.156 17.260 1.00 96.56 394 LEU A O 1
ATOM 2991 N N . ASP A 1 395 ? -3.799 12.163 15.825 1.00 96.19 395 ASP A N 1
ATOM 2992 C CA . ASP A 1 395 ? -2.810 12.481 16.862 1.00 96.19 395 ASP A CA 1
ATOM 2993 C C . ASP A 1 395 ? -3.116 13.820 17.546 1.00 96.19 395 ASP A C 1
ATOM 2995 O O . ASP A 1 395 ? -3.156 13.889 18.773 1.00 96.19 395 ASP A O 1
ATOM 2999 N N . ALA A 1 396 ? -3.419 14.867 16.771 1.00 95.62 396 ALA A N 1
ATOM 3000 C CA . ALA A 1 396 ? -3.794 16.175 17.306 1.00 95.62 396 ALA A CA 1
ATOM 3001 C C . ALA A 1 396 ? -5.087 16.121 18.145 1.00 95.62 396 ALA A C 1
ATOM 3003 O O . ALA A 1 396 ? -5.170 16.743 19.210 1.00 95.62 396 ALA A O 1
ATOM 3004 N N . TRP A 1 397 ? -6.087 15.347 17.708 1.00 96.12 397 TRP A N 1
ATOM 3005 C CA . TRP A 1 397 ? -7.328 15.144 18.458 1.00 96.12 397 TRP A CA 1
ATOM 3006 C C . TRP A 1 397 ? -7.077 14.398 19.778 1.00 96.12 397 TRP A C 1
ATOM 3008 O O . TRP A 1 397 ? -7.582 14.815 20.823 1.00 96.12 397 TRP A O 1
ATOM 3018 N N . LEU A 1 398 ? -6.249 13.350 19.770 1.00 96.38 398 LEU A N 1
ATOM 3019 C CA . LEU A 1 398 ? -5.867 12.607 20.974 1.00 96.38 398 LEU A CA 1
ATOM 3020 C C . LEU A 1 398 ? -5.038 13.466 21.939 1.00 96.38 398 LEU A C 1
ATOM 3022 O O . LEU A 1 398 ? -5.329 13.478 23.136 1.00 96.38 398 LEU A O 1
ATOM 3026 N N . GLN A 1 399 ? -4.076 14.255 21.446 1.00 95.69 399 GLN A N 1
ATOM 3027 C CA . GLN A 1 399 ? -3.332 15.224 22.263 1.00 95.69 399 GLN A CA 1
ATOM 3028 C C . GLN A 1 399 ? -4.278 16.211 22.964 1.00 95.69 399 GLN A C 1
ATOM 3030 O O . GLN A 1 399 ? -4.181 16.385 24.181 1.00 95.69 399 GLN A O 1
ATOM 3035 N N . LYS A 1 400 ? -5.236 16.799 22.229 1.00 94.19 400 LYS A N 1
ATOM 3036 C CA . LYS A 1 400 ? -6.228 17.741 22.778 1.00 94.19 400 LYS A CA 1
ATOM 3037 C C . LYS A 1 400 ? -7.091 17.105 23.874 1.00 94.19 400 LYS A C 1
ATOM 3039 O O . LYS A 1 400 ? -7.286 17.725 24.914 1.00 94.19 400 LYS A O 1
ATOM 3044 N N . ASN A 1 401 ? -7.590 15.885 23.664 1.00 93.50 401 ASN A N 1
ATOM 3045 C CA . ASN A 1 401 ? -8.534 15.241 24.590 1.00 93.50 401 ASN A CA 1
ATOM 3046 C C . ASN A 1 401 ? -7.868 14.523 25.782 1.00 93.50 401 ASN A C 1
ATOM 3048 O O . ASN A 1 401 ? -8.530 14.290 26.789 1.00 93.50 401 ASN A O 1
ATOM 3052 N N . THR A 1 402 ? -6.569 14.210 25.720 1.00 93.12 402 THR A N 1
ATOM 3053 C CA . THR A 1 402 ? -5.812 13.601 26.842 1.00 93.12 402 THR A CA 1
ATOM 3054 C C . THR A 1 402 ? -5.016 14.611 27.679 1.00 93.12 402 THR A C 1
ATOM 3056 O O . THR A 1 402 ? -4.476 14.253 28.734 1.00 93.12 402 THR A O 1
ATOM 3059 N N . GLY A 1 403 ? -4.909 15.864 27.217 1.00 90.94 403 GLY A N 1
ATOM 3060 C CA . GLY A 1 403 ? -3.975 16.854 27.761 1.00 90.94 403 GLY A CA 1
ATOM 3061 C C . GLY A 1 403 ? -2.510 16.526 27.441 1.00 90.94 403 GLY A C 1
ATOM 3062 O O . GLY A 1 403 ? -1.627 16.825 28.237 1.00 90.94 403 GLY A O 1
ATOM 3063 N N . GLY A 1 404 ? -2.255 15.846 26.317 1.00 88.94 404 GLY A N 1
ATOM 3064 C CA . GLY A 1 404 ? -0.921 15.412 25.880 1.00 88.94 404 GLY A CA 1
ATOM 3065 C C . GLY A 1 404 ? -0.364 14.162 26.579 1.00 88.94 404 GLY A C 1
ATOM 3066 O O . GLY A 1 404 ? 0.755 13.747 26.275 1.00 88.94 404 GLY A O 1
ATOM 3067 N N . ARG A 1 405 ? -1.119 13.536 27.492 1.00 91.44 405 ARG A N 1
ATOM 3068 C CA . ARG A 1 405 ? -0.695 12.339 28.241 1.00 91.44 405 ARG A CA 1
ATOM 3069 C C . ARG A 1 405 ? -0.696 11.079 27.375 1.00 91.44 405 ARG A C 1
ATOM 3071 O O . ARG A 1 405 ? -1.713 10.401 27.258 1.00 91.44 405 ARG A O 1
ATOM 3078 N N . ARG A 1 406 ? 0.462 10.744 26.796 1.00 91.44 406 ARG A N 1
ATOM 3079 C CA . ARG A 1 406 ? 0.677 9.541 25.959 1.00 91.44 406 ARG A CA 1
ATOM 3080 C C . ARG A 1 406 ? 0.404 8.213 26.688 1.00 91.44 406 ARG A C 1
ATOM 3082 O O . ARG A 1 406 ? 0.134 7.208 26.034 1.00 91.44 406 ARG A O 1
ATOM 3089 N N . ASP A 1 407 ? 0.464 8.216 28.018 1.00 89.38 407 ASP A N 1
ATOM 3090 C CA . ASP A 1 407 ? 0.214 7.085 28.919 1.00 89.38 407 ASP A CA 1
ATOM 3091 C C . ASP A 1 407 ? -1.267 6.889 29.298 1.00 89.38 407 ASP A C 1
ATOM 3093 O O . ASP A 1 407 ? -1.616 5.847 29.871 1.00 89.38 407 ASP A O 1
ATOM 3097 N N . ALA A 1 408 ? -2.133 7.859 28.974 1.00 92.75 408 ALA A N 1
ATOM 3098 C CA . ALA A 1 408 ? -3.569 7.767 29.209 1.00 92.75 408 ALA A CA 1
ATOM 3099 C C . ALA A 1 408 ? -4.165 6.574 28.432 1.00 92.75 408 ALA A C 1
ATOM 3101 O O . ALA A 1 408 ? -3.872 6.418 27.243 1.00 92.75 408 ALA A O 1
ATOM 3102 N N . PRO A 1 409 ? -4.991 5.720 29.064 1.00 95.81 409 PRO A N 1
ATOM 3103 C CA . PRO A 1 409 ? -5.572 4.565 28.392 1.00 95.81 409 PRO A CA 1
ATOM 3104 C C . PRO A 1 409 ? -6.657 5.010 27.403 1.00 95.81 409 PRO A C 1
ATOM 3106 O O . PRO A 1 409 ? -7.678 5.577 27.802 1.00 95.81 409 PRO A O 1
ATOM 3109 N N . ILE A 1 410 ? -6.443 4.724 26.116 1.00 97.94 410 ILE A N 1
ATOM 3110 C CA . ILE A 1 410 ? -7.393 5.038 25.042 1.00 97.94 410 ILE A CA 1
ATOM 3111 C C . ILE A 1 410 ? -7.996 3.734 24.523 1.00 97.94 410 ILE A C 1
ATOM 3113 O O . ILE A 1 410 ? -7.282 2.915 23.953 1.00 97.94 410 ILE A O 1
ATOM 3117 N N . VAL A 1 411 ? -9.301 3.541 24.708 1.00 98.25 411 VAL A N 1
ATOM 3118 C CA . VAL A 1 411 ? -10.035 2.343 24.279 1.00 98.25 411 VAL A CA 1
ATOM 3119 C C . VAL A 1 411 ? -10.827 2.645 23.016 1.00 98.25 411 VAL A C 1
ATOM 3121 O O . VAL A 1 411 ? -11.724 3.483 23.031 1.00 98.25 411 VAL A O 1
ATOM 3124 N N . PHE A 1 412 ? -10.548 1.913 21.944 1.00 98.31 412 PHE A N 1
ATOM 3125 C CA . PHE A 1 412 ? -11.326 1.942 20.711 1.00 98.31 412 PHE A CA 1
ATOM 3126 C C . PHE A 1 412 ? -12.346 0.809 20.703 1.00 98.31 412 PHE A C 1
ATOM 3128 O O . PHE A 1 412 ? -12.017 -0.343 20.992 1.00 98.31 412 PHE A O 1
ATOM 3135 N N . MET A 1 413 ? -13.581 1.142 20.343 1.00 97.69 413 MET A N 1
ATOM 3136 C CA . MET A 1 413 ? -14.701 0.213 20.253 1.00 97.69 413 MET A CA 1
ATOM 3137 C C . MET A 1 413 ? -15.510 0.446 18.972 1.00 97.69 413 MET A C 1
ATOM 3139 O O . MET A 1 413 ? -15.444 1.510 18.351 1.00 97.69 413 MET A O 1
ATOM 3143 N N . GLY A 1 414 ? -16.252 -0.577 18.563 1.00 96.75 414 GLY A N 1
ATOM 3144 C CA . GLY A 1 414 ? -17.118 -0.562 17.385 1.00 96.75 414 GLY A CA 1
ATOM 3145 C C . GLY A 1 414 ? -18.440 -1.266 17.674 1.00 96.75 414 GLY A C 1
ATOM 3146 O O . GLY A 1 414 ? -18.785 -1.503 18.832 1.00 96.75 414 GLY A O 1
ATOM 3147 N N . ALA A 1 415 ? -19.184 -1.625 16.629 1.00 96.12 415 ALA A N 1
ATOM 3148 C CA . ALA A 1 415 ? -20.465 -2.311 16.786 1.00 96.12 415 ALA A CA 1
ATOM 3149 C C . ALA A 1 415 ? -20.313 -3.670 17.495 1.00 96.12 415 ALA A C 1
ATOM 3151 O O . ALA A 1 415 ? -21.097 -3.978 18.384 1.00 96.12 415 ALA A O 1
ATOM 3152 N N . GLY A 1 416 ? -19.273 -4.438 17.162 1.00 94.69 416 GLY A N 1
ATOM 3153 C CA . GLY A 1 416 ? -18.999 -5.739 17.768 1.00 94.69 416 GLY A CA 1
ATOM 3154 C C . GLY A 1 416 ? -17.843 -6.473 17.097 1.00 94.69 416 GLY A C 1
ATOM 3155 O O . GLY A 1 416 ? -17.034 -5.867 16.395 1.00 94.69 416 GLY A O 1
ATOM 3156 N N . MET A 1 417 ? -17.789 -7.797 17.245 1.00 93.88 417 MET A N 1
ATOM 3157 C CA . MET A 1 417 ? -16.649 -8.620 16.798 1.00 93.88 417 MET A CA 1
ATOM 3158 C C . MET A 1 417 ? -16.429 -8.634 15.273 1.00 93.88 417 MET A C 1
ATOM 3160 O O . MET A 1 417 ? -15.375 -9.073 14.808 1.00 93.88 417 MET A O 1
ATOM 3164 N N . ASN A 1 418 ? -17.406 -8.158 14.496 1.00 94.06 418 ASN A N 1
ATOM 3165 C CA . ASN A 1 418 ? -17.338 -8.011 13.038 1.00 94.06 418 ASN A CA 1
ATOM 3166 C C . ASN A 1 418 ? -17.122 -6.551 12.578 1.00 94.06 418 ASN A C 1
ATOM 3168 O O . ASN A 1 418 ? -17.346 -6.232 11.407 1.00 94.06 418 ASN A O 1
ATOM 3172 N N . ASP A 1 419 ? -16.742 -5.656 13.496 1.00 95.88 419 ASP A N 1
ATOM 3173 C CA . ASP A 1 419 ? -16.444 -4.245 13.243 1.00 95.88 419 ASP A CA 1
ATOM 3174 C C . ASP A 1 419 ? -14.931 -4.017 13.111 1.00 95.88 419 ASP A C 1
ATOM 3176 O O . ASP A 1 419 ? -14.182 -3.997 14.091 1.00 95.88 419 ASP A O 1
ATOM 3180 N N . ARG A 1 420 ? -14.476 -3.834 11.871 1.00 96.31 420 ARG A N 1
ATOM 3181 C CA . ARG A 1 420 ? -13.062 -3.619 11.538 1.00 96.31 420 ARG A CA 1
ATOM 3182 C C . ARG A 1 420 ? -12.627 -2.154 11.691 1.00 96.31 420 ARG A C 1
ATOM 3184 O O . ARG A 1 420 ? -11.430 -1.893 11.770 1.00 96.31 420 ARG A O 1
ATOM 3191 N N . SER A 1 421 ? -13.562 -1.206 11.789 1.00 97.06 421 SER A N 1
ATOM 3192 C CA . SER A 1 421 ? -13.266 0.216 12.029 1.00 97.06 421 SER A CA 1
ATOM 3193 C C . SER A 1 421 ? -12.631 0.430 13.406 1.00 97.06 421 SER A C 1
ATOM 3195 O O . SER A 1 421 ? -11.653 1.166 13.529 1.00 97.06 421 SER A O 1
ATOM 3197 N N . SER A 1 422 ? -13.100 -0.293 14.425 1.00 97.06 422 SER A N 1
ATOM 3198 C CA . SER A 1 422 ? -12.499 -0.250 15.764 1.00 97.06 422 SER A CA 1
ATOM 3199 C C . SER A 1 422 ? -11.058 -0.783 15.806 1.00 97.06 422 SER A C 1
ATOM 3201 O O . SER A 1 422 ? -10.207 -0.197 16.477 1.00 97.06 422 SER A O 1
ATOM 3203 N N . TYR A 1 423 ? -10.765 -1.834 15.028 1.00 97.56 423 TYR A N 1
ATOM 3204 C CA . TYR A 1 423 ? -9.409 -2.358 14.826 1.00 97.56 423 TYR A CA 1
ATOM 3205 C C . TYR A 1 423 ? -8.524 -1.317 14.128 1.00 97.56 423 TYR A C 1
ATOM 3207 O O . TYR A 1 423 ? -7.441 -0.998 14.610 1.00 97.56 423 TYR A O 1
ATOM 3215 N N . ASN A 1 424 ? -9.000 -0.729 13.023 1.00 97.81 424 ASN A N 1
ATOM 3216 C CA . ASN A 1 424 ? -8.274 0.309 12.286 1.00 97.81 424 ASN A CA 1
ATOM 3217 C C . ASN A 1 424 ? -7.895 1.500 13.181 1.00 97.81 424 ASN A C 1
ATOM 3219 O O . ASN A 1 424 ? -6.755 1.961 13.143 1.00 97.81 424 ASN A O 1
ATOM 3223 N N . ALA A 1 425 ? -8.821 1.978 14.016 1.00 97.88 425 ALA A N 1
ATOM 3224 C CA . ALA A 1 425 ? -8.574 3.112 14.902 1.00 97.88 425 ALA A CA 1
ATOM 3225 C C . ALA A 1 425 ? -7.537 2.792 15.996 1.00 97.88 425 ALA A C 1
ATOM 3227 O O . ALA A 1 425 ? -6.621 3.587 16.233 1.00 97.88 425 ALA A O 1
ATOM 3228 N N . ALA A 1 426 ? -7.611 1.596 16.595 1.00 97.94 426 ALA A N 1
ATOM 3229 C CA . ALA A 1 426 ? -6.601 1.107 17.534 1.00 97.94 426 ALA A CA 1
ATOM 3230 C C . ALA A 1 426 ? -5.221 0.942 16.871 1.00 97.94 426 ALA A C 1
ATOM 3232 O O . ALA A 1 426 ? -4.203 1.315 17.460 1.00 97.94 426 ALA A O 1
ATOM 3233 N N . LEU A 1 427 ? -5.171 0.453 15.627 1.00 97.38 427 LEU A N 1
ATOM 3234 C CA . LEU A 1 427 ? -3.945 0.326 14.836 1.00 97.38 427 LEU A CA 1
ATOM 3235 C C . LEU A 1 427 ? -3.321 1.691 14.532 1.00 97.38 427 LEU A C 1
ATOM 3237 O O . LEU A 1 427 ? -2.114 1.864 14.725 1.00 97.38 427 LEU A O 1
ATOM 3241 N N . ARG A 1 428 ? -4.126 2.683 14.132 1.00 97.44 428 ARG A N 1
ATOM 3242 C CA . ARG A 1 428 ? -3.659 4.058 13.906 1.00 97.44 428 ARG A CA 1
ATOM 3243 C C . ARG A 1 428 ? -3.093 4.665 15.194 1.00 97.44 428 ARG A C 1
ATOM 3245 O O . ARG A 1 428 ? -1.950 5.117 15.189 1.00 97.44 428 ARG A O 1
ATOM 3252 N N . ALA A 1 429 ? -3.827 4.623 16.305 1.00 97.25 429 ALA A N 1
ATOM 3253 C CA . ALA A 1 429 ? -3.368 5.197 17.573 1.00 97.25 429 ALA A CA 1
ATOM 3254 C C . ALA A 1 429 ? -2.122 4.490 18.138 1.00 97.25 429 ALA A C 1
ATOM 3256 O O . ALA A 1 429 ? -1.167 5.150 18.549 1.00 97.25 429 ALA A O 1
ATOM 3257 N N . GLY A 1 430 ? -2.083 3.158 18.091 1.00 96.19 430 GLY A N 1
ATOM 3258 C CA . GLY A 1 430 ? -0.918 2.376 18.504 1.00 96.19 430 GLY A CA 1
ATOM 3259 C C . GLY A 1 430 ? 0.322 2.620 17.636 1.00 96.19 430 GLY A C 1
ATOM 3260 O O . GLY A 1 430 ? 1.442 2.642 18.143 1.00 96.19 430 GLY A O 1
ATOM 3261 N N . THR A 1 431 ? 0.145 2.884 16.337 1.00 94.94 431 THR A N 1
ATOM 3262 C CA . THR A 1 431 ? 1.250 3.256 15.430 1.00 94.94 431 THR A CA 1
ATOM 3263 C C . THR A 1 431 ? 1.841 4.632 15.766 1.00 94.94 431 THR A C 1
ATOM 3265 O O . THR A 1 431 ? 3.046 4.829 15.635 1.00 94.94 431 THR A O 1
ATOM 3268 N N . LEU A 1 432 ? 1.030 5.555 16.294 1.00 94.56 432 LEU A N 1
ATOM 3269 C CA . LEU A 1 432 ? 1.475 6.840 16.864 1.00 94.56 432 LEU A CA 1
ATOM 3270 C C . LEU A 1 432 ? 2.111 6.711 18.264 1.00 94.56 432 LEU A C 1
ATOM 3272 O O . LEU A 1 432 ? 2.465 7.721 18.873 1.00 94.56 432 LEU A O 1
ATOM 3276 N N . GLY A 1 433 ? 2.237 5.495 18.804 1.00 94.69 433 GLY A N 1
ATOM 3277 C CA . GLY A 1 433 ? 2.804 5.253 20.131 1.00 94.69 433 GLY A CA 1
ATOM 3278 C C . GLY A 1 433 ? 1.891 5.653 21.294 1.00 94.69 433 GLY A C 1
ATOM 3279 O O . GLY A 1 433 ? 2.381 5.842 22.406 1.00 94.69 433 GLY A O 1
ATOM 3280 N N . TRP A 1 434 ? 0.581 5.800 21.068 1.00 96.62 434 TRP A N 1
ATOM 3281 C CA . TRP A 1 434 ? -0.380 5.915 22.166 1.00 96.62 434 TRP A CA 1
ATOM 3282 C C . TRP A 1 434 ? -0.569 4.577 22.874 1.00 96.62 434 TRP A C 1
ATOM 3284 O O . TRP A 1 434 ? -0.492 3.513 22.257 1.00 96.62 434 TRP A O 1
ATOM 3294 N N . ARG A 1 435 ? -0.924 4.635 24.161 1.00 96.12 435 ARG A N 1
ATOM 3295 C CA . ARG A 1 435 ? -1.376 3.474 24.931 1.00 96.12 435 ARG A CA 1
ATOM 3296 C C . ARG A 1 435 ? -2.794 3.045 24.514 1.00 96.12 435 ARG A C 1
ATOM 3298 O O . ARG A 1 435 ? -3.782 3.298 25.208 1.00 96.12 435 ARG A O 1
ATOM 3305 N N . ALA A 1 436 ? -2.870 2.436 23.335 1.00 97.50 436 ALA A N 1
ATOM 3306 C CA . ALA A 1 436 ? -4.104 2.024 22.689 1.00 97.50 436 ALA A CA 1
ATOM 3307 C C . ALA A 1 436 ? -4.598 0.656 23.184 1.00 97.50 436 ALA A C 1
ATOM 3309 O O . ALA A 1 436 ? -3.839 -0.308 23.316 1.00 97.50 436 ALA A O 1
ATOM 3310 N N . TYR A 1 437 ? -5.909 0.583 23.377 1.00 98.31 437 TYR A N 1
ATOM 3311 C CA . TYR A 1 437 ? -6.678 -0.594 23.741 1.00 98.31 437 TYR A CA 1
ATOM 3312 C C . TYR A 1 437 ? -7.757 -0.844 22.686 1.00 98.31 437 TYR A C 1
ATOM 3314 O O . TYR A 1 437 ? -8.370 0.103 22.193 1.00 98.31 437 TYR A O 1
ATOM 3322 N N . TRP A 1 438 ? -8.031 -2.106 22.364 1.00 98.25 438 TRP A N 1
ATOM 3323 C CA . TRP A 1 438 ? -9.105 -2.492 21.449 1.00 98.25 438 TRP A CA 1
ATOM 3324 C C . TRP A 1 438 ? -10.144 -3.353 22.174 1.00 98.25 438 TRP A C 1
ATOM 3326 O O . TRP A 1 438 ? -9.868 -4.482 22.584 1.00 98.25 438 TRP A O 1
ATOM 3336 N N . TYR A 1 439 ? -11.351 -2.808 22.333 1.00 97.69 439 TYR A N 1
ATOM 3337 C CA . TYR A 1 439 ? -12.504 -3.515 22.881 1.00 97.69 439 TYR A CA 1
ATOM 3338 C C . TYR A 1 439 ? -13.245 -4.236 21.749 1.00 97.69 439 TYR A C 1
ATOM 3340 O O . TYR A 1 439 ? -14.192 -3.714 21.157 1.00 97.69 439 TYR A O 1
ATOM 3348 N N . ARG A 1 440 ? -12.778 -5.451 21.436 1.00 95.19 440 ARG A N 1
ATOM 3349 C CA . ARG A 1 440 ? -13.276 -6.278 20.323 1.00 95.19 440 ARG A CA 1
ATOM 3350 C C . ARG A 1 440 ? -14.755 -6.662 20.456 1.00 95.19 440 ARG A C 1
ATOM 3352 O O . ARG A 1 440 ? -15.427 -6.821 19.440 1.00 95.19 440 ARG A O 1
ATOM 3359 N N . GLY A 1 441 ? -15.263 -6.813 21.681 1.00 93.88 441 GLY A N 1
ATOM 3360 C CA . GLY A 1 441 ? -16.667 -7.146 21.936 1.00 93.88 441 GLY A CA 1
ATOM 3361 C C . GLY A 1 441 ? -17.658 -6.063 21.491 1.00 93.88 441 GLY A C 1
ATOM 3362 O O . GLY A 1 441 ? -18.776 -6.394 21.096 1.00 93.88 441 GLY A O 1
ATOM 3363 N N . GLY A 1 442 ? -17.241 -4.791 21.498 1.00 96.00 442 GLY A N 1
ATOM 3364 C CA . GLY A 1 442 ? -18.035 -3.651 21.033 1.00 96.00 442 GLY A CA 1
ATOM 3365 C C . GLY A 1 442 ? -19.392 -3.479 21.731 1.00 96.00 442 GLY A C 1
ATOM 3366 O O . GLY A 1 442 ? -19.625 -3.980 22.832 1.00 96.00 442 GLY A O 1
ATOM 3367 N N . MET A 1 443 ? -20.305 -2.759 21.073 1.00 96.25 443 MET A N 1
ATOM 3368 C CA . MET A 1 443 ? -21.672 -2.551 21.571 1.00 96.25 443 MET A CA 1
ATOM 3369 C C . MET A 1 443 ? -22.455 -3.858 21.747 1.00 96.25 443 MET A C 1
ATOM 3371 O O . MET A 1 443 ? -23.218 -3.977 22.702 1.00 96.25 443 MET A O 1
ATOM 3375 N N . GLU A 1 444 ? -22.253 -4.840 20.864 1.00 94.75 444 GLU A N 1
ATOM 3376 C CA . GLU A 1 444 ? -22.864 -6.173 20.942 1.00 94.75 444 GLU A CA 1
ATOM 3377 C C . GLU A 1 444 ? -22.569 -6.853 22.289 1.00 94.75 444 GLU A C 1
ATOM 3379 O O . GLU A 1 444 ? -23.503 -7.227 23.001 1.00 94.75 444 GLU A O 1
ATOM 3384 N N . ALA A 1 445 ? -21.294 -6.955 22.686 1.00 93.69 445 ALA A N 1
ATOM 3385 C CA . ALA A 1 445 ? -20.916 -7.553 23.967 1.00 93.69 445 ALA A CA 1
ATOM 3386 C C . ALA A 1 445 ? -21.374 -6.704 25.165 1.00 93.69 445 ALA A C 1
ATOM 3388 O O . ALA A 1 445 ? -21.845 -7.254 26.163 1.00 93.69 445 ALA A O 1
ATOM 3389 N N . TRP A 1 446 ? -21.282 -5.374 25.067 1.00 93.75 446 TRP A N 1
ATOM 3390 C CA . TRP A 1 446 ? -21.703 -4.457 26.130 1.00 93.75 446 TRP A CA 1
ATOM 3391 C C . TRP A 1 446 ? -23.192 -4.618 26.470 1.00 93.75 446 TRP A C 1
ATOM 3393 O O . TRP A 1 446 ? -23.556 -4.804 27.634 1.00 93.75 446 TRP A O 1
ATOM 3403 N N . VAL A 1 447 ? -24.051 -4.620 25.446 1.00 92.00 447 VAL A N 1
ATOM 3404 C CA . VAL A 1 447 ? -25.503 -4.795 25.596 1.00 92.00 447 VAL A CA 1
ATOM 3405 C C . VAL A 1 447 ? -25.854 -6.228 26.006 1.00 92.00 447 VAL A C 1
ATOM 3407 O O . VAL A 1 447 ? -26.727 -6.409 26.853 1.00 92.00 447 VAL A O 1
ATOM 3410 N N . ALA A 1 448 ? -25.150 -7.245 25.493 1.00 89.50 448 ALA A N 1
ATOM 3411 C CA . ALA A 1 448 ? -25.341 -8.637 25.915 1.00 89.50 448 ALA A CA 1
ATOM 3412 C C . ALA A 1 448 ? -25.048 -8.858 27.414 1.00 89.50 448 ALA A C 1
ATOM 3414 O O . ALA A 1 448 ? -25.681 -9.701 28.045 1.00 89.50 448 ALA A O 1
ATOM 3415 N N . ASN A 1 449 ? -24.149 -8.062 28.005 1.00 89.25 449 ASN A N 1
ATOM 3416 C CA . ASN A 1 449 ? -23.871 -8.050 29.446 1.00 89.25 449 ASN A CA 1
ATOM 3417 C C . ASN A 1 449 ? -24.858 -7.182 30.264 1.00 89.25 449 ASN A C 1
ATOM 3419 O O . ASN A 1 449 ? -24.660 -6.994 31.464 1.00 89.25 449 ASN A O 1
ATOM 3423 N N . GLY A 1 450 ? -25.915 -6.638 29.647 1.00 88.38 450 GLY A N 1
ATOM 3424 C CA . GLY A 1 450 ? -26.938 -5.830 30.324 1.00 88.38 450 GLY A CA 1
ATOM 3425 C C . GLY A 1 450 ? -26.451 -4.458 30.805 1.00 88.38 450 GLY A C 1
ATOM 3426 O O . GLY A 1 450 ? -27.056 -3.870 31.702 1.00 88.38 450 GLY A O 1
ATOM 3427 N N . LEU A 1 451 ? -25.345 -3.953 30.250 1.00 91.00 451 LEU A N 1
ATOM 3428 C CA . LEU A 1 451 ? -24.736 -2.693 30.671 1.00 91.00 451 LEU A CA 1
ATOM 3429 C C . LEU A 1 451 ? -25.445 -1.479 30.034 1.00 91.00 451 LEU A C 1
ATOM 3431 O O . LEU A 1 451 ? -25.940 -1.565 28.908 1.00 91.00 451 LEU A O 1
ATOM 3435 N N . PRO A 1 452 ? -25.507 -0.326 30.731 1.00 90.81 452 PRO A N 1
ATOM 3436 C CA . PRO A 1 452 ? -26.275 0.829 30.274 1.00 90.81 452 PRO A CA 1
ATOM 3437 C C . PRO A 1 452 ? -25.676 1.449 29.010 1.00 90.81 452 PRO A C 1
ATOM 3439 O O . PRO A 1 452 ? -24.458 1.589 28.898 1.00 90.81 452 PRO A O 1
ATOM 3442 N N . THR A 1 453 ? -26.537 1.888 28.096 1.00 92.50 453 THR A N 1
ATOM 3443 C CA . THR A 1 453 ? -26.177 2.678 26.911 1.00 92.50 453 THR A CA 1
ATOM 3444 C C . THR A 1 453 ? -26.655 4.125 27.057 1.00 92.50 453 THR A C 1
ATOM 3446 O O . THR A 1 453 ? -27.444 4.454 27.945 1.00 92.50 453 THR A O 1
ATOM 3449 N N . ALA A 1 454 ? -26.166 5.010 26.194 1.00 90.81 454 ALA A N 1
ATOM 3450 C CA . ALA A 1 454 ? -26.677 6.367 26.039 1.00 90.81 454 ALA A CA 1
ATOM 3451 C C . ALA A 1 454 ? -26.744 6.743 24.549 1.00 90.81 454 ALA A C 1
ATOM 3453 O O . ALA A 1 454 ? -25.891 6.288 23.785 1.00 90.81 454 ALA A O 1
ATOM 3454 N N . PRO A 1 455 ? -27.682 7.611 24.128 1.00 91.06 455 PRO A N 1
ATOM 3455 C CA . PRO A 1 455 ? -27.681 8.156 22.777 1.00 91.06 455 PRO A CA 1
ATOM 3456 C C . PRO A 1 455 ? -26.359 8.854 22.460 1.00 91.06 455 PRO A C 1
ATOM 3458 O O . PRO A 1 455 ? -25.831 9.610 23.285 1.00 91.06 455 PRO A O 1
ATOM 3461 N N . VAL A 1 456 ? -25.844 8.635 21.252 1.00 86.25 456 VAL A N 1
ATOM 3462 C CA . VAL A 1 456 ? -24.626 9.288 20.768 1.00 86.25 456 VAL A CA 1
ATOM 3463 C C . VAL A 1 456 ? -24.825 10.803 20.786 1.00 86.25 456 VAL A C 1
ATOM 3465 O O . VAL A 1 456 ? -25.658 11.359 20.068 1.00 86.25 456 VAL A O 1
ATOM 3468 N N . LYS A 1 457 ? -24.033 11.494 21.611 1.00 79.31 457 LYS A N 1
ATOM 3469 C CA . LYS A 1 457 ? -23.987 12.959 21.613 1.00 79.31 457 LYS A CA 1
ATOM 3470 C C . LYS A 1 457 ? -23.300 13.408 20.323 1.00 79.31 457 LYS A C 1
ATOM 3472 O O . LYS A 1 457 ? -22.196 12.932 20.065 1.00 79.31 457 LYS A O 1
ATOM 3477 N N . PRO A 1 458 ? -23.891 14.312 19.519 1.00 61.69 458 PRO A N 1
ATOM 3478 C CA . PRO A 1 458 ? -23.228 14.800 18.317 1.00 61.69 458 PRO A CA 1
ATOM 3479 C C . PRO A 1 458 ? -21.874 15.405 18.690 1.00 61.69 458 PRO A C 1
ATOM 3481 O O . PRO A 1 458 ? -21.781 16.167 19.657 1.00 61.69 458 PRO A O 1
ATOM 3484 N N . ALA A 1 459 ? -20.831 15.060 17.930 1.00 56.50 459 ALA A N 1
ATOM 3485 C CA . ALA A 1 459 ? -19.507 15.632 18.123 1.00 56.50 459 ALA A CA 1
ATOM 3486 C C . ALA A 1 459 ? -19.616 17.164 18.110 1.00 56.50 459 ALA A C 1
ATOM 3488 O O . ALA A 1 459 ? -20.207 17.748 17.196 1.00 56.50 459 ALA A O 1
ATOM 3489 N N . ALA A 1 460 ? -19.088 17.814 19.150 1.00 46.25 460 ALA A N 1
ATOM 3490 C CA . ALA A 1 460 ? -19.130 19.264 19.249 1.00 46.25 460 ALA A CA 1
ATOM 3491 C C . ALA A 1 460 ? -18.402 19.862 18.039 1.00 46.25 460 ALA A C 1
ATOM 3493 O O . ALA A 1 460 ? -17.199 19.639 17.872 1.00 46.25 460 ALA A O 1
ATOM 3494 N N . LYS A 1 461 ? -19.139 20.606 17.202 1.00 34.19 461 LYS A N 1
ATOM 3495 C CA . LYS A 1 461 ? -18.573 21.344 16.069 1.00 34.19 461 LYS A CA 1
ATOM 3496 C C . LYS A 1 461 ? -17.500 22.294 16.609 1.00 34.19 461 LYS A C 1
ATOM 3498 O O . LYS A 1 461 ? -17.841 23.251 17.302 1.00 34.19 461 LYS A O 1
ATOM 3503 N N . ASN A 1 462 ? -16.237 21.982 16.324 1.00 37.00 462 ASN A N 1
ATOM 3504 C CA . ASN A 1 462 ? -15.107 22.904 16.424 1.00 37.00 462 ASN A CA 1
ATOM 3505 C C . ASN A 1 462 ? -14.790 23.362 15.001 1.00 37.00 462 ASN A C 1
ATOM 3507 O O . ASN A 1 462 ? -14.693 22.453 14.147 1.00 37.00 462 ASN A O 1
#

InterPro domains:
  IPR001763 Rhodanese-like domain [PS50206] (391-455)
  IPR025644 Putative metallopeptidase [PF14247] (29-170)
  IPR025644 Putative metallopeptidase [PF14247] (215-268)
  IPR036873 Rhodanese-like domain superfamily [G3DSA:3.40.250.10] (327-455)
  IPR036873 Rhodanese-like domain superfamily [SSF52821] (343-455)

pLDDT: mean 86.86, std 17.7, range [25.09, 98.56]

Radius of gyration: 25.12 Å; chains: 1; bounding box: 64×47×69 Å

Foldseek 3Di:
DDCPPQAFDAAQFDQDDDPLLSLLQLLLQQLLQVQLQVLVLCCLQVVFDDPDLSSLLSLLRSLLVLLVCCLQPDPDPSSNSSSLSSSLNNLVLLVLVLVVCVVVVHDNADDPPDSDGRSVVSSLLSLLLNCLQFVPSCVVVCVVVVPDPVSNVCSVVSNQVSVQSVLVRQQDFFDFDQANLSHPHHLPHAAEWAAEEQDDANHSQSSCCHPPCVVVVRVVRRVVRSTGRGNYYAYEYEYAPVDLDWHDDSVVSYTYHHSNVSLVSSQSSSCVNVVDDRRDDDDDDDDDDDDDDDDDDDDDDDDDDDDDDDDCLLDAPSRDAYLFADGPPQFAADGSDHDQAAEDEPVRVVVVVVVDVLEAEEELAPDFKFAPRYAYDVCLLHHRGLNRPVLVVLVVVCCVSNVNPLAHEYEFAYQARGGRSSSSNQSSSSVVSHNYYYHRGHPVNCVVVVHDMGGHDPDPDD

Secondary structure (DSSP, 8-state):
------SSBS-----SS-HHHHHHHHHHHHHHHHHHHHHHHHHHHHT---SS-HHHHHHHHHHHHHHHHHHS--S-HHHHHHHHHHHHHHHHHHHHHHHHHHHTT--SSPPTT-SSPPHHHHHHHHHHHHHHH-HHHHHHHHHHTT--HHHHHHHHHHHHHHHHHHHHHHGGGBB-BTTBTT--B-TT---BPEEEEE---SBHHHHHIIIIIHHHHHHHHHHHHHHB-BSSPEEEEEE--SSS-EEEETTTTEEEEEHHHHHHHHHHHHHHHH--SSS------------------------------S--TT---SPPP-SSPPPTT-BS---SS-SSSEEE-HHHHHHHHHH-TT-EEEE-S--SEE-TTEEE-GGGG--S-TTSHHHHHHHHHHHHHHTT-TTS-EEEE-SSTTBHHHHHHHHHHHHTT--EEEETTHHHHHHHTT---EEPPPPP--